Protein AF-A0A3B4BZ16-F1 (afdb_monomer_lite)

Structure (mmCIF, N/CA/C/O backbone):
data_AF-A0A3B4BZ16-F1
#
_entry.id   AF-A0A3B4BZ16-F1
#
loop_
_atom_site.group_PDB
_atom_site.id
_atom_site.type_symbol
_atom_site.label_atom_id
_atom_site.label_alt_id
_atom_site.label_comp_id
_atom_site.label_asym_id
_atom_site.label_entity_id
_atom_site.label_seq_id
_atom_site.pdbx_PDB_ins_code
_atom_site.Cartn_x
_atom_site.Cartn_y
_atom_site.Cartn_z
_atom_site.occupancy
_atom_site.B_iso_or_equiv
_atom_site.auth_seq_id
_atom_site.auth_comp_id
_atom_site.auth_asym_id
_atom_site.auth_atom_id
_atom_site.pdbx_PDB_model_num
ATOM 1 N N . MET A 1 1 ? -9.910 -21.828 9.951 1.00 40.09 1 MET A N 1
ATOM 2 C CA . MET A 1 1 ? -10.221 -22.985 10.815 1.00 40.09 1 MET A CA 1
ATOM 3 C C . MET A 1 1 ? -10.721 -22.438 12.138 1.00 40.09 1 MET A C 1
ATOM 5 O O . MET A 1 1 ? -9.936 -21.890 12.897 1.00 40.09 1 MET A O 1
ATOM 9 N N . PHE A 1 2 ? -12.035 -22.468 12.339 1.00 37.56 2 PHE A N 1
ATOM 10 C CA . PHE A 1 2 ? -12.677 -22.030 13.574 1.00 37.56 2 PHE A CA 1
ATOM 11 C C . PHE A 1 2 ? -12.667 -23.193 14.567 1.00 37.56 2 PHE A C 1
ATOM 13 O O . PHE A 1 2 ? -13.164 -24.265 14.236 1.00 37.56 2 PHE A O 1
ATOM 20 N N . SER A 1 3 ? -12.133 -22.981 15.769 1.00 32.09 3 SER A N 1
ATOM 21 C CA . SER A 1 3 ? -12.381 -23.870 16.904 1.00 32.09 3 SER A CA 1
ATOM 22 C C . SER A 1 3 ? -12.670 -23.020 18.137 1.00 32.09 3 SER A C 1
ATOM 24 O O . SER A 1 3 ? -11.775 -22.504 18.799 1.00 32.09 3 SER A O 1
ATOM 26 N N . SER A 1 4 ? -13.967 -22.837 18.368 1.00 37.75 4 SER A N 1
ATOM 27 C CA . SER A 1 4 ? -14.578 -22.364 19.609 1.00 37.75 4 SER A CA 1
ATOM 28 C C . SER A 1 4 ? -14.455 -23.445 20.683 1.00 37.75 4 SER A C 1
ATOM 30 O O . SER A 1 4 ? -14.618 -24.616 20.346 1.00 37.75 4 SER A O 1
ATOM 32 N N . SER A 1 5 ? -14.204 -23.060 21.942 1.00 35.59 5 SER A N 1
ATOM 33 C CA . SER A 1 5 ? -14.750 -23.690 23.164 1.00 35.59 5 SER A CA 1
ATOM 34 C C . SER A 1 5 ? -14.244 -22.949 24.413 1.00 35.59 5 SER A C 1
ATOM 36 O O . SER A 1 5 ? -13.135 -23.202 24.876 1.00 35.59 5 SER A O 1
ATOM 38 N N . LYS A 1 6 ? -15.052 -22.048 24.986 1.00 39.06 6 LYS A N 1
ATOM 39 C CA . LYS A 1 6 ? -14.941 -21.647 26.404 1.00 39.06 6 LYS A CA 1
ATOM 40 C C . LYS A 1 6 ? -16.086 -22.329 27.164 1.00 39.06 6 LYS A C 1
ATOM 42 O O . LYS A 1 6 ? -17.215 -22.258 26.680 1.00 39.06 6 LYS A O 1
ATOM 47 N N . PRO A 1 7 ? -15.841 -22.987 28.309 1.00 38.75 7 PRO A N 1
ATOM 48 C CA . PRO A 1 7 ? -16.902 -23.638 29.061 1.00 38.75 7 PRO A CA 1
ATOM 49 C C . PRO A 1 7 ? -17.669 -22.614 29.907 1.00 38.75 7 PRO A C 1
ATOM 51 O O . PRO A 1 7 ? -17.086 -21.849 30.673 1.00 38.75 7 PRO A O 1
ATOM 54 N N . SER A 1 8 ? -18.992 -22.622 29.764 1.00 35.09 8 SER A N 1
ATOM 55 C CA . SER A 1 8 ? -19.950 -21.951 30.638 1.00 35.09 8 SER A CA 1
ATOM 56 C C . SER A 1 8 ? -20.071 -22.713 31.961 1.00 35.09 8 SER A C 1
ATOM 58 O O . SER A 1 8 ? -20.571 -23.838 31.978 1.00 35.09 8 SER A O 1
ATOM 60 N N . LEU A 1 9 ? -19.644 -22.104 33.066 1.00 36.78 9 LEU A N 1
ATOM 61 C CA . LEU A 1 9 ? -19.925 -22.581 34.422 1.00 36.78 9 LEU A CA 1
ATOM 62 C C . LEU A 1 9 ? -21.130 -21.812 34.975 1.00 36.78 9 LEU A C 1
ATOM 64 O O . LEU A 1 9 ? -20.975 -20.800 35.648 1.00 36.78 9 LEU A O 1
ATOM 68 N N . PHE A 1 10 ? -22.333 -22.296 34.671 1.00 32.25 10 PHE A N 1
ATOM 69 C CA . PHE A 1 10 ? -23.537 -21.974 35.434 1.00 32.25 10 PHE A CA 1
ATOM 70 C C . PHE A 1 10 ? -23.973 -23.247 36.160 1.00 32.25 10 PHE A C 1
ATOM 72 O O . PHE A 1 10 ? -24.481 -24.178 35.538 1.00 32.25 10 PHE A O 1
ATOM 79 N N . SER A 1 11 ? -23.745 -23.287 37.472 1.00 33.97 11 SER A N 1
ATOM 80 C CA . SER A 1 11 ? -24.337 -24.285 38.365 1.00 33.97 11 SER A CA 1
ATOM 81 C C . SER A 1 11 ? -25.645 -23.714 38.932 1.00 33.97 11 SER A C 1
ATOM 83 O O . SER A 1 11 ? -25.621 -22.588 39.433 1.00 33.97 11 SER A O 1
ATOM 85 N N . PRO A 1 12 ? -26.778 -24.434 38.864 1.00 39.12 12 PRO A N 1
ATOM 86 C CA . PRO A 1 12 ? -28.065 -23.946 39.355 1.00 39.12 12 PRO A CA 1
ATOM 87 C C . PRO A 1 12 ? -28.102 -23.871 40.885 1.00 39.12 12 PRO A C 1
ATOM 89 O O . PRO A 1 12 ? -27.711 -24.813 41.573 1.00 39.12 12 PRO A O 1
ATOM 92 N N . TRP A 1 13 ? -28.618 -22.761 41.413 1.00 31.33 13 TRP A N 1
ATOM 93 C CA . TRP A 1 13 ? -29.020 -22.628 42.811 1.00 31.33 13 TRP A CA 1
ATOM 94 C C . TRP A 1 13 ? -30.142 -23.625 43.140 1.00 31.33 13 TRP A C 1
ATOM 96 O O . TRP A 1 13 ? -31.292 -23.430 42.761 1.00 31.33 13 TRP A O 1
ATOM 106 N N . THR A 1 14 ? -29.810 -24.669 43.893 1.00 40.00 14 THR A N 1
ATOM 107 C CA . THR A 1 14 ? -30.763 -25.543 44.593 1.00 40.00 14 THR A CA 1
ATOM 108 C C . THR A 1 14 ? -30.366 -25.587 46.058 1.00 40.00 14 THR A C 1
ATOM 110 O O . THR A 1 14 ? -29.520 -26.393 46.435 1.00 40.00 14 THR A O 1
ATOM 113 N N . SER A 1 15 ? -30.916 -24.688 46.877 1.00 38.34 15 SER A N 1
ATOM 114 C CA . SER A 1 15 ? -30.773 -24.766 48.337 1.00 38.34 15 SER A CA 1
ATOM 115 C C . SER A 1 15 ? -31.800 -23.894 49.070 1.00 38.34 15 SER A C 1
ATOM 117 O O . SER A 1 15 ? -31.427 -23.066 49.898 1.00 38.34 15 SER A O 1
ATOM 119 N N . MET A 1 16 ? -33.094 -24.034 48.757 1.00 35.88 16 MET A N 1
ATOM 120 C CA . MET A 1 16 ? -34.143 -23.332 49.515 1.00 35.88 16 MET A CA 1
ATOM 121 C C . MET A 1 16 ? -35.499 -24.059 49.510 1.00 35.88 16 MET A C 1
ATOM 123 O O . MET A 1 16 ? -36.525 -23.446 49.259 1.00 35.88 16 MET A O 1
ATOM 127 N N . GLU A 1 17 ? -35.518 -25.370 49.779 1.00 39.41 17 GLU A N 1
ATOM 128 C CA . GLU A 1 17 ? -36.779 -26.144 49.875 1.00 39.41 17 GLU A CA 1
ATOM 129 C C . GLU A 1 17 ? -36.883 -27.045 51.126 1.00 39.41 17 GLU A C 1
ATOM 131 O O . GLU A 1 17 ? -37.635 -28.013 51.132 1.00 39.41 17 GLU A O 1
ATOM 136 N N . GLN A 1 18 ? -36.156 -26.768 52.216 1.00 38.47 18 GLN A N 1
ATOM 137 C CA . GLN A 1 18 ? -36.104 -27.691 53.372 1.00 38.47 18 GLN A CA 1
ATOM 138 C C . GLN A 1 18 ? -36.427 -27.087 54.747 1.00 38.47 18 GLN A C 1
ATOM 140 O O . GLN A 1 18 ? -35.950 -27.598 55.754 1.00 38.47 18 GLN A O 1
ATOM 145 N N . ALA A 1 19 ? -37.263 -26.047 54.829 1.00 38.41 19 ALA A N 1
ATOM 146 C CA . ALA A 1 19 ? -37.539 -25.388 56.116 1.00 38.41 19 ALA A CA 1
ATOM 147 C C . ALA A 1 19 ? -39.017 -25.273 56.542 1.00 38.41 19 ALA A C 1
ATOM 149 O O . ALA A 1 19 ? -39.276 -24.622 57.545 1.00 38.41 19 ALA A O 1
ATOM 150 N N . ASP A 1 20 ? -39.978 -25.906 55.857 1.00 37.38 20 ASP A N 1
ATOM 151 C CA . ASP A 1 20 ? -41.407 -25.583 56.066 1.00 37.38 20 ASP A CA 1
ATOM 152 C C . ASP A 1 20 ? -42.292 -26.701 56.650 1.00 37.38 20 ASP A C 1
ATOM 154 O O . ASP A 1 20 ? -43.517 -26.618 56.586 1.00 37.38 20 ASP A O 1
ATOM 158 N N . SER A 1 21 ? -41.717 -27.744 57.265 1.00 38.78 21 SER A N 1
ATOM 159 C CA . SER A 1 21 ? -42.525 -28.856 57.807 1.00 38.78 21 SER A CA 1
ATOM 160 C C . SER A 1 21 ? -42.698 -28.891 59.335 1.00 38.78 21 SER A C 1
ATOM 162 O O . SER A 1 21 ? -43.469 -29.723 59.810 1.00 38.78 21 SER A O 1
ATOM 164 N N . ASP A 1 22 ? -42.076 -27.984 60.098 1.00 40.16 22 ASP A N 1
ATOM 165 C CA . ASP A 1 22 ? -42.067 -28.036 61.578 1.00 40.16 22 ASP A CA 1
ATOM 166 C C . ASP A 1 22 ? -42.946 -26.964 62.272 1.00 40.16 22 ASP A C 1
ATOM 168 O O . ASP A 1 22 ? -42.915 -26.815 63.492 1.00 40.16 22 ASP A O 1
ATOM 172 N N . VAL A 1 23 ? -43.771 -26.210 61.532 1.00 41.50 23 VAL A N 1
ATOM 173 C CA . VAL A 1 23 ? -44.424 -24.979 62.047 1.00 41.50 23 VAL A CA 1
ATOM 174 C C . VAL A 1 23 ? -45.805 -25.191 62.706 1.00 41.50 23 VAL A C 1
ATOM 176 O O . VAL A 1 23 ? -46.404 -24.239 63.199 1.00 41.50 23 VAL A O 1
ATOM 179 N N . LEU A 1 24 ? -46.338 -26.414 62.805 1.00 40.81 24 LEU A N 1
ATOM 180 C CA . LEU A 1 24 ? -47.709 -26.630 63.315 1.00 40.81 24 LEU A CA 1
ATOM 181 C C . LEU A 1 24 ? -47.837 -27.565 64.525 1.00 40.81 24 LEU A C 1
ATOM 183 O O . LEU A 1 24 ? -48.886 -28.181 64.708 1.00 40.81 24 LEU A O 1
ATOM 187 N N . ASP A 1 25 ? -46.842 -27.620 65.412 1.00 39.91 25 ASP A N 1
ATOM 188 C CA . ASP A 1 25 ? -47.046 -28.212 66.741 1.00 39.91 25 ASP A CA 1
ATOM 189 C C . ASP A 1 25 ? -47.601 -27.157 67.721 1.00 39.91 25 ASP A C 1
ATOM 191 O O . ASP A 1 25 ? -46.909 -26.638 68.598 1.00 39.91 25 ASP A O 1
ATOM 195 N N . ILE A 1 26 ? -48.888 -26.811 67.564 1.00 45.03 26 ILE A N 1
ATOM 196 C CA . ILE A 1 26 ? -49.672 -25.987 68.514 1.00 45.03 26 ILE A CA 1
ATOM 197 C C . ILE A 1 26 ? -50.044 -26.848 69.741 1.00 45.03 26 ILE A C 1
ATOM 199 O O . ILE A 1 26 ? -51.175 -26.860 70.227 1.00 45.03 26 ILE A O 1
ATOM 203 N N . SER A 1 27 ? -49.089 -27.617 70.257 1.00 45.44 27 SER A N 1
ATOM 204 C CA . SER A 1 27 ? -49.150 -28.138 71.613 1.00 45.44 27 SER A CA 1
ATOM 205 C C . SER A 1 27 ? -49.252 -26.933 72.548 1.00 45.44 27 SER A C 1
ATOM 207 O O . SER A 1 27 ? -48.444 -26.005 72.482 1.00 45.44 27 SER A O 1
ATOM 209 N N . THR A 1 28 ? -50.297 -26.881 73.374 1.00 55.72 28 THR A N 1
ATOM 210 C CA . THR A 1 28 ? -50.556 -25.801 74.332 1.00 55.72 28 THR A CA 1
ATOM 211 C C . THR A 1 28 ? -49.424 -25.721 75.361 1.00 55.72 28 THR A C 1
ATOM 213 O O . THR A 1 28 ? -49.555 -26.228 76.475 1.00 55.72 28 THR A O 1
ATOM 216 N N . LYS A 1 29 ? -48.312 -25.067 75.006 1.00 66.69 29 LYS A N 1
ATOM 217 C CA . LYS A 1 29 ? -47.229 -24.654 75.910 1.00 66.69 29 LYS A CA 1
ATOM 218 C C . LYS A 1 29 ? -47.731 -23.529 76.820 1.00 66.69 29 LYS A C 1
ATOM 220 O O . LYS A 1 29 ? -47.340 -22.372 76.722 1.00 66.69 29 LYS A O 1
ATOM 225 N N . VAL A 1 30 ? -48.678 -23.873 77.683 1.00 77.00 30 VAL A N 1
ATOM 226 C CA . VAL A 1 30 ? -49.078 -23.027 78.801 1.00 77.00 30 VAL A CA 1
ATOM 227 C C . VAL A 1 30 ? -47.960 -23.093 79.831 1.00 77.00 30 VAL A C 1
ATOM 229 O O . VAL A 1 30 ? -47.576 -24.174 80.269 1.00 77.00 30 VAL A O 1
ATOM 232 N N . GLN A 1 31 ? -47.427 -21.931 80.184 1.00 83.69 31 GLN A N 1
ATOM 233 C CA . GLN A 1 31 ? -46.302 -21.794 81.102 1.00 83.69 31 GLN A CA 1
ATOM 234 C C . GLN A 1 31 ? -46.757 -21.938 82.559 1.00 83.69 31 GLN A C 1
ATOM 236 O O . GLN A 1 31 ? -46.081 -22.581 83.356 1.00 83.69 31 GLN A O 1
ATOM 241 N N . LEU A 1 32 ? -47.921 -21.375 82.902 1.00 87.38 32 LEU A N 1
ATOM 242 C CA . LEU A 1 32 ? -48.534 -21.494 84.226 1.00 87.38 32 LEU A CA 1
ATOM 243 C C . LEU A 1 32 ? -50.052 -21.304 84.127 1.00 87.38 32 LEU A C 1
ATOM 245 O O . LEU A 1 32 ? -50.524 -20.510 83.314 1.00 87.38 32 LEU A O 1
ATOM 249 N N . HIS A 1 33 ? -50.829 -22.009 84.950 1.00 89.19 33 HIS A N 1
ATOM 250 C CA . HIS A 1 33 ? -52.276 -21.812 85.050 1.00 89.19 33 HIS A CA 1
ATOM 251 C C . HIS A 1 33 ? -52.782 -22.040 86.476 1.00 89.19 33 HIS A C 1
ATOM 253 O O . HIS A 1 33 ? -52.217 -22.827 87.228 1.00 89.19 33 HIS A O 1
ATOM 259 N N . GLY A 1 34 ? -53.879 -21.382 86.851 1.00 89.19 34 GLY A N 1
ATOM 260 C CA . GLY A 1 34 ? -54.375 -21.416 88.2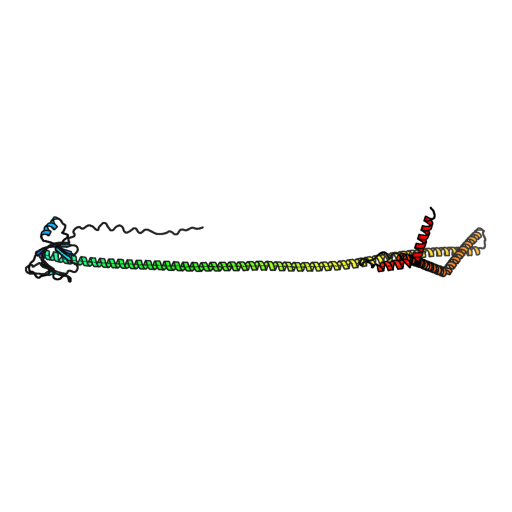31 1.00 89.19 34 GLY A CA 1
ATOM 261 C C . GLY A 1 34 ? -55.515 -20.435 88.474 1.00 89.19 34 GLY A C 1
ATOM 262 O O . GLY A 1 34 ? -55.868 -19.651 87.595 1.00 89.19 34 GLY A O 1
ATOM 263 N N . VAL A 1 35 ? -56.148 -20.504 89.645 1.00 89.88 35 VAL A N 1
ATOM 264 C CA . VAL A 1 35 ? -57.237 -19.584 90.007 1.00 89.88 35 VAL A CA 1
ATOM 265 C C . VAL A 1 35 ? -56.689 -18.555 90.968 1.00 89.88 35 VAL A C 1
ATOM 267 O O . VAL A 1 35 ? -56.277 -18.902 92.063 1.00 89.88 35 VAL A O 1
ATOM 270 N N . LEU A 1 36 ? -56.744 -17.293 90.561 1.00 91.00 36 LEU A N 1
ATOM 271 C CA . LEU A 1 36 ? -56.329 -16.176 91.395 1.00 91.00 36 LEU A CA 1
ATOM 272 C C . LEU A 1 36 ? -57.524 -15.282 91.700 1.00 91.00 36 LEU A C 1
ATOM 274 O O . LEU A 1 36 ? -58.503 -15.189 90.941 1.00 91.00 36 LEU A O 1
ATOM 278 N N . TRP A 1 37 ? -57.422 -14.577 92.815 1.00 88.12 37 TRP A N 1
ATOM 279 C CA . TRP A 1 37 ? -58.320 -13.488 93.144 1.00 88.12 37 TRP A CA 1
ATOM 280 C C . TRP A 1 37 ? -57.918 -12.261 92.344 1.00 88.12 37 TRP A C 1
ATOM 282 O O . TRP A 1 37 ? -56.779 -11.824 92.394 1.00 88.12 37 TRP A O 1
ATOM 292 N N . LYS A 1 38 ? -58.857 -11.690 91.600 1.00 87.50 38 LYS A N 1
ATOM 293 C CA . LYS A 1 38 ? -58.642 -10.496 90.789 1.00 87.50 38 LYS A CA 1
ATOM 294 C C . LYS A 1 38 ? -59.421 -9.326 91.370 1.00 87.50 38 LYS A C 1
ATOM 296 O O . LYS A 1 38 ? -60.635 -9.438 91.584 1.00 87.50 38 LYS A O 1
ATOM 301 N N . ARG A 1 39 ? -58.759 -8.178 91.519 1.00 84.88 39 ARG A N 1
ATOM 302 C CA . ARG A 1 39 ? -59.431 -6.903 91.800 1.00 84.88 39 ARG A CA 1
ATOM 303 C C . ARG A 1 39 ? -60.040 -6.317 90.508 1.00 84.88 39 ARG A C 1
ATOM 305 O O . ARG A 1 39 ? -59.437 -6.421 89.427 1.00 84.88 39 ARG A O 1
ATOM 312 N N . PRO A 1 40 ? -61.263 -5.757 90.537 1.00 75.56 40 PRO A N 1
ATOM 313 C CA . PRO A 1 40 ? -61.859 -5.111 89.370 1.00 75.56 40 PRO A CA 1
ATOM 314 C C . PRO A 1 40 ? -60.989 -3.939 88.896 1.00 75.56 40 PRO A C 1
ATOM 316 O O . PRO A 1 40 ? -60.424 -3.201 89.696 1.00 75.56 40 PRO A O 1
ATOM 319 N N . PHE A 1 41 ? -60.866 -3.806 87.576 1.00 66.38 41 PHE A N 1
ATOM 320 C CA . PHE A 1 41 ? -60.023 -2.800 86.928 1.00 66.38 41 PHE A CA 1
ATOM 321 C C . PHE A 1 41 ? -60.795 -1.473 86.800 1.00 66.38 41 PHE A C 1
ATOM 323 O O . PHE A 1 41 ? -61.990 -1.490 86.506 1.00 66.38 41 PHE A O 1
ATOM 330 N N . GLY A 1 42 ? -60.136 -0.334 87.037 1.00 60.59 42 GLY A N 1
ATOM 331 C CA . GLY A 1 42 ? -60.675 1.011 86.773 1.00 60.59 42 GLY A CA 1
ATOM 332 C C . GLY A 1 42 ? -61.445 1.717 87.906 1.00 60.59 42 GLY A C 1
ATOM 333 O O . GLY A 1 42 ? -61.645 2.926 87.815 1.00 60.59 42 GLY A O 1
ATOM 334 N N . ARG A 1 43 ? -61.860 1.039 88.991 1.00 60.44 43 ARG A N 1
ATOM 335 C CA . ARG A 1 43 ? -62.405 1.698 90.203 1.00 60.44 43 ARG A CA 1
ATOM 336 C C . ARG A 1 43 ? -61.897 1.019 91.482 1.00 60.44 43 ARG A C 1
ATOM 338 O O . ARG A 1 43 ? -61.928 -0.211 91.528 1.00 60.44 43 ARG A O 1
ATOM 345 N N . PRO A 1 44 ? -61.509 1.770 92.534 1.00 58.47 44 PRO A N 1
ATOM 346 C CA . PRO A 1 44 ? -61.154 1.192 93.827 1.00 58.47 44 PRO A CA 1
ATOM 347 C C . PRO A 1 44 ? -62.408 0.575 94.458 1.00 58.47 44 PRO A C 1
ATOM 349 O O . PRO A 1 44 ? -63.246 1.257 95.042 1.00 58.47 44 PRO A O 1
ATOM 352 N N . SER A 1 45 ? -62.579 -0.729 94.267 1.00 63.03 45 SER A N 1
ATOM 353 C CA . SER A 1 45 ? -63.647 -1.517 94.869 1.00 63.03 45 SER A CA 1
ATOM 354 C C . SER A 1 45 ? -63.020 -2.639 95.679 1.00 63.03 45 SER A C 1
ATOM 356 O O . SER A 1 45 ? -62.192 -3.382 95.163 1.00 63.03 45 SER A O 1
ATOM 358 N N . ALA A 1 46 ? -63.469 -2.799 96.923 1.00 63.84 46 ALA A N 1
ATOM 359 C CA . ALA A 1 46 ? -63.031 -3.869 97.822 1.00 63.84 46 ALA A CA 1
ATOM 360 C C . ALA A 1 46 ? -63.594 -5.262 97.447 1.00 63.84 46 ALA A C 1
ATOM 362 O O . ALA A 1 46 ? -63.474 -6.217 98.210 1.00 63.84 46 ALA A O 1
ATOM 363 N N . LYS A 1 47 ? -64.264 -5.397 96.292 1.00 78.06 47 LYS A N 1
ATOM 364 C CA . LYS A 1 47 ? -64.871 -6.657 95.848 1.00 78.06 47 LYS A CA 1
ATOM 365 C C . LYS A 1 47 ? -63.880 -7.475 95.026 1.00 78.06 47 LYS A C 1
ATOM 367 O O . LYS A 1 47 ? -63.639 -7.168 93.862 1.00 78.06 47 LYS A O 1
ATOM 372 N N . TRP A 1 48 ? -63.371 -8.553 95.606 1.00 82.50 48 TRP A N 1
ATOM 373 C CA . TRP A 1 48 ? -62.519 -9.524 94.923 1.00 82.50 48 TRP A CA 1
ATOM 374 C C . TRP A 1 48 ? -63.339 -10.532 94.111 1.00 82.50 48 TRP A C 1
ATOM 376 O O . TRP A 1 48 ? -64.446 -10.909 94.494 1.00 82.50 48 TRP A O 1
ATOM 386 N N . SER A 1 49 ? -62.814 -10.968 92.965 1.00 86.69 49 SER A N 1
ATOM 387 C CA . SER A 1 49 ? -63.452 -11.978 92.108 1.00 86.69 49 SER A CA 1
ATOM 388 C C . SER A 1 49 ? -62.469 -13.071 91.719 1.00 86.69 49 SER A C 1
ATOM 390 O O . SER A 1 49 ? -61.408 -12.771 91.179 1.00 86.69 49 SER A O 1
ATOM 392 N N . ARG A 1 50 ? -62.849 -14.338 91.899 1.00 89.06 50 ARG A N 1
ATOM 393 C CA . ARG A 1 50 ? -62.058 -15.480 91.425 1.00 89.06 50 ARG A CA 1
ATOM 394 C C . ARG A 1 50 ? -62.121 -15.580 89.900 1.00 89.06 50 ARG A C 1
ATOM 396 O O . ARG A 1 50 ? -63.192 -15.456 89.278 1.00 89.06 50 ARG A O 1
ATOM 403 N N . ARG A 1 51 ? -60.955 -15.747 89.282 1.00 90.06 51 ARG A N 1
ATOM 404 C CA . ARG A 1 51 ? -60.787 -15.921 87.835 1.00 90.06 51 ARG A CA 1
ATOM 405 C C . ARG A 1 51 ? -59.724 -16.978 87.583 1.00 90.06 51 ARG A C 1
ATOM 407 O O . ARG A 1 51 ? -58.761 -17.082 88.332 1.00 90.06 51 ARG A O 1
ATOM 414 N N . PHE A 1 52 ? -59.927 -17.763 86.534 1.00 90.12 52 PHE A N 1
ATOM 415 C CA . PHE A 1 52 ? -58.936 -18.728 86.079 1.00 90.12 52 PHE A CA 1
ATOM 416 C C . PHE A 1 52 ? -57.953 -18.017 85.150 1.00 90.12 52 PHE A C 1
ATOM 418 O O . PHE A 1 52 ? -58.389 -17.406 84.178 1.00 90.12 52 PHE A O 1
ATOM 425 N N . PHE A 1 53 ? -56.665 -18.055 85.467 1.00 90.81 53 PHE A N 1
ATOM 426 C CA . PHE A 1 53 ? -55.591 -17.397 84.733 1.00 90.81 53 PHE A CA 1
ATOM 427 C C . PHE A 1 53 ? -54.699 -18.415 84.030 1.00 90.81 53 PHE A C 1
ATOM 429 O O . PHE A 1 53 ? -54.484 -19.517 84.537 1.00 90.81 53 PHE A O 1
ATOM 436 N N . ILE A 1 54 ? -54.166 -18.019 82.877 1.00 90.38 54 ILE A N 1
ATOM 437 C CA . ILE A 1 54 ? -53.246 -18.797 82.048 1.00 90.38 54 ILE A CA 1
ATOM 438 C C . ILE A 1 54 ? -52.144 -17.859 81.548 1.00 90.38 54 ILE A C 1
ATOM 440 O O . ILE A 1 54 ? -52.451 -16.812 80.980 1.00 90.38 54 ILE A O 1
ATOM 444 N N . ILE A 1 55 ? -50.882 -18.246 81.717 1.00 88.88 55 ILE A N 1
ATOM 445 C CA . ILE A 1 55 ? -49.725 -17.601 81.089 1.00 88.88 55 ILE A CA 1
ATOM 446 C C . ILE A 1 55 ? -49.336 -18.409 79.853 1.00 88.88 55 ILE A C 1
ATOM 448 O O . ILE A 1 55 ? -49.060 -19.609 79.953 1.00 88.88 55 ILE A O 1
ATOM 452 N N . LYS A 1 56 ? -49.319 -17.759 78.689 1.00 86.06 56 LYS A N 1
ATOM 453 C CA . LYS A 1 56 ? -48.874 -18.357 77.426 1.00 86.06 56 LYS A CA 1
ATOM 454 C C . LYS A 1 56 ? -48.189 -17.303 76.567 1.00 86.06 56 LYS A C 1
ATOM 456 O O . LYS A 1 56 ? -48.774 -16.249 76.339 1.00 86.06 56 LYS A O 1
ATOM 461 N N . ASP A 1 57 ? -46.992 -17.617 76.073 1.00 74.94 57 ASP A N 1
ATOM 462 C CA . ASP A 1 57 ? -46.235 -16.809 75.104 1.00 74.94 57 ASP A CA 1
ATOM 463 C C . ASP A 1 57 ? -46.192 -15.315 75.470 1.00 74.94 57 ASP A C 1
ATOM 465 O O . ASP A 1 57 ? -46.391 -14.447 74.623 1.00 74.94 57 ASP A O 1
ATOM 469 N N . SER A 1 58 ? -45.983 -15.028 76.762 1.00 82.38 58 SER A N 1
ATOM 470 C CA . SER A 1 58 ? -45.909 -13.666 77.318 1.00 82.38 58 SER A CA 1
ATOM 471 C C . SER A 1 58 ? -47.223 -12.885 77.394 1.00 82.38 58 SER A C 1
ATOM 473 O O . SER A 1 58 ? -47.221 -11.669 77.588 1.00 82.38 58 SER A O 1
ATOM 475 N N . PHE A 1 59 ? -48.354 -13.583 77.338 1.00 86.88 59 PHE A N 1
ATOM 476 C CA . PHE A 1 59 ? -49.673 -13.038 77.637 1.00 86.88 59 PHE A CA 1
ATOM 477 C C . PHE A 1 59 ? -50.268 -13.715 78.868 1.00 86.88 59 PHE A C 1
ATOM 479 O O . PHE A 1 59 ? -50.259 -14.942 78.993 1.00 86.88 59 PHE A O 1
ATOM 486 N N . LEU A 1 60 ? -50.843 -12.908 79.756 1.00 88.88 60 LEU A N 1
ATOM 487 C CA . LEU A 1 60 ? -51.683 -13.366 80.852 1.00 88.88 60 LEU A CA 1
ATOM 488 C C . LEU A 1 60 ? -53.153 -13.272 80.432 1.00 88.88 60 LEU A C 1
ATOM 490 O O . LEU A 1 60 ? -53.721 -12.193 80.252 1.00 88.88 60 LEU A O 1
ATOM 494 N N . LEU A 1 61 ? -53.773 -14.432 80.281 1.00 89.88 61 LEU A N 1
ATOM 495 C CA . LEU A 1 61 ? -55.152 -14.618 79.850 1.00 89.88 61 LEU A CA 1
ATOM 496 C C . LEU A 1 61 ? -56.002 -14.945 81.075 1.00 89.88 61 LEU A C 1
ATOM 498 O O . LEU A 1 61 ? -55.580 -15.751 81.904 1.00 89.88 61 LEU A O 1
ATOM 502 N N . TYR A 1 62 ? -57.206 -14.379 81.191 1.00 89.94 62 TYR A N 1
ATOM 503 C CA . TYR A 1 62 ? -58.116 -14.746 82.280 1.00 89.94 62 TYR A CA 1
ATOM 504 C C . TYR A 1 62 ? -59.532 -15.088 81.820 1.00 89.94 62 TYR A C 1
ATOM 506 O O . TYR A 1 62 ? -60.096 -14.470 80.918 1.00 89.94 62 TYR A O 1
ATOM 514 N N . TYR A 1 63 ? -60.133 -16.061 82.500 1.00 89.62 63 TYR A N 1
ATOM 515 C CA . TYR A 1 63 ? -61.411 -16.689 82.176 1.00 89.62 63 TYR A CA 1
ATOM 516 C C . TYR A 1 63 ? -62.351 -16.712 83.389 1.00 89.62 63 TYR A C 1
ATOM 518 O O . TYR A 1 63 ? -61.998 -16.320 84.508 1.00 89.62 63 TYR A O 1
ATOM 526 N N . ALA A 1 64 ? -63.595 -17.157 83.179 1.00 86.88 64 ALA A N 1
ATOM 527 C CA . ALA A 1 64 ? -64.472 -17.507 84.295 1.00 86.88 64 ALA A CA 1
ATOM 528 C C . ALA A 1 64 ? -63.872 -18.676 85.093 1.00 86.88 64 ALA A C 1
ATOM 530 O O . ALA A 1 64 ? -63.247 -19.555 84.516 1.00 86.88 64 ALA A O 1
ATOM 531 N N . GLU A 1 65 ? -64.095 -18.721 86.405 1.00 86.00 65 GLU A N 1
ATOM 532 C CA . GLU A 1 65 ? -63.587 -19.811 87.253 1.00 86.00 65 GLU A CA 1
ATOM 533 C C . GLU A 1 65 ? -64.097 -21.199 86.818 1.00 86.00 65 GLU A C 1
ATOM 535 O O . GLU A 1 65 ? -63.369 -22.184 86.916 1.00 86.00 65 GLU A O 1
ATOM 540 N N . SER A 1 66 ? -65.308 -21.273 86.253 1.00 82.81 66 SER A N 1
ATOM 541 C CA . SER A 1 66 ? -65.884 -22.504 85.696 1.00 82.81 66 SER A CA 1
ATOM 542 C C . SER A 1 66 ? -65.044 -23.125 84.575 1.00 82.81 66 SER A C 1
ATOM 544 O O . SER A 1 66 ? -65.086 -24.340 84.398 1.00 82.81 66 SER A O 1
ATOM 546 N N . GLU A 1 67 ? -64.255 -22.322 83.853 1.00 81.75 67 GLU A N 1
ATOM 547 C CA . GLU A 1 67 ? -63.400 -22.790 82.752 1.00 81.75 67 GLU A CA 1
ATOM 548 C C . GLU A 1 67 ? -62.198 -23.609 83.234 1.00 81.75 67 GLU A C 1
ATOM 550 O O . GLU A 1 67 ? -61.633 -24.366 82.448 1.00 81.75 67 GLU A O 1
ATOM 555 N N . LYS A 1 68 ? -61.834 -23.536 84.526 1.00 82.19 68 LYS A N 1
ATOM 556 C CA . LYS A 1 68 ? -60.749 -24.354 85.094 1.00 82.19 68 LYS A CA 1
ATOM 557 C C . LYS A 1 68 ? -60.996 -25.848 84.856 1.00 82.19 68 LYS A C 1
ATOM 559 O O . LYS A 1 68 ? -60.117 -26.549 84.365 1.00 82.19 68 LYS A O 1
ATOM 564 N N . LYS A 1 69 ? -62.213 -26.322 85.154 1.00 78.69 69 LYS A N 1
ATOM 565 C CA . LYS A 1 69 ? -62.585 -27.740 85.002 1.00 78.69 69 LYS A CA 1
ATOM 566 C C . LYS A 1 69 ? -62.520 -28.188 83.542 1.00 78.69 69 LYS A C 1
ATOM 568 O O . LYS A 1 69 ? -62.096 -29.304 83.260 1.00 78.69 69 LYS A O 1
ATOM 573 N N . ASN A 1 70 ? -62.912 -27.307 82.623 1.00 77.31 70 ASN A N 1
ATOM 574 C CA . ASN A 1 70 ? -62.879 -27.578 81.188 1.00 77.31 70 ASN A CA 1
ATOM 575 C C . ASN A 1 70 ? -61.439 -27.680 80.673 1.00 77.31 70 ASN A C 1
ATOM 577 O O . ASN A 1 70 ? -61.128 -28.594 79.913 1.00 77.31 70 ASN A O 1
ATOM 581 N N . PHE A 1 71 ? -60.561 -26.781 81.125 1.00 80.19 71 PHE A N 1
ATOM 582 C CA . PHE A 1 71 ? -59.146 -26.785 80.764 1.00 80.19 71 PHE A CA 1
ATOM 583 C C . PHE A 1 71 ? -58.425 -28.042 81.273 1.00 80.19 71 PHE A C 1
ATOM 585 O O . PHE A 1 71 ? -57.717 -28.695 80.510 1.00 80.19 71 PHE A O 1
ATOM 592 N N . GLU A 1 72 ? -58.660 -28.433 82.529 1.00 77.62 72 GLU A N 1
ATOM 593 C CA . GLU A 1 72 ? -58.068 -29.642 83.124 1.00 77.62 72 GLU A CA 1
ATOM 594 C C . GLU A 1 72 ? -58.570 -30.935 82.458 1.00 77.62 72 GLU A C 1
ATOM 596 O O . GLU A 1 72 ? -57.800 -31.880 82.295 1.00 77.62 72 GLU A O 1
ATOM 601 N N . THR A 1 73 ? -59.840 -30.972 82.036 1.00 76.44 73 THR A N 1
ATOM 602 C CA . THR A 1 73 ? -60.448 -32.161 81.410 1.00 76.44 73 THR A CA 1
ATOM 603 C C . THR A 1 73 ? -60.028 -32.321 79.951 1.00 76.44 73 THR A C 1
ATOM 605 O O . THR A 1 73 ? -59.713 -33.426 79.517 1.00 76.44 73 THR A O 1
ATOM 608 N N . ASN A 1 74 ? -60.013 -31.226 79.186 1.00 74.31 74 ASN A N 1
ATOM 609 C CA . ASN A 1 74 ? -59.895 -31.300 77.733 1.00 74.31 74 ASN A CA 1
ATOM 610 C C . ASN A 1 74 ? -58.535 -30.853 77.178 1.00 74.31 74 ASN A C 1
ATOM 612 O O . ASN A 1 74 ? -58.288 -31.017 75.985 1.00 74.31 74 ASN A O 1
ATOM 616 N N . LYS A 1 75 ? -57.657 -30.282 78.015 1.00 69.25 75 LYS A N 1
ATOM 617 C CA . LYS A 1 75 ? -56.322 -29.773 77.646 1.00 69.25 75 LYS A CA 1
ATOM 618 C C . LYS A 1 75 ? -56.291 -28.717 76.527 1.00 69.25 75 LYS A C 1
ATOM 620 O O . LYS A 1 75 ? -55.216 -28.372 76.053 1.00 69.25 75 LYS A O 1
ATOM 625 N N . TYR A 1 76 ? -57.434 -28.153 76.141 1.00 67.69 76 TYR A N 1
ATOM 626 C CA . TYR A 1 76 ? -57.521 -26.962 75.296 1.00 67.69 76 TYR A CA 1
ATOM 627 C C . TYR A 1 76 ? -58.122 -25.803 76.099 1.00 67.69 76 TYR A C 1
ATOM 629 O O . TYR A 1 76 ? -58.998 -26.005 76.942 1.00 67.69 76 TYR A O 1
ATOM 637 N N . PHE A 1 77 ? -57.650 -24.577 75.856 1.00 71.50 77 PHE A N 1
ATOM 638 C CA . PHE A 1 77 ? -58.232 -23.369 76.448 1.00 71.50 77 PHE A CA 1
ATOM 639 C C . PHE A 1 77 ? -59.175 -22.681 75.458 1.00 71.50 77 PHE A C 1
ATOM 641 O O . PHE A 1 77 ? -59.039 -22.813 74.243 1.00 71.50 77 PHE A O 1
ATOM 648 N N . ASN A 1 78 ? -60.159 -21.955 75.983 1.00 74.75 78 ASN A N 1
ATOM 649 C CA . ASN A 1 78 ? -61.103 -21.193 75.175 1.00 74.75 78 ASN A CA 1
ATOM 650 C C . ASN A 1 78 ? -60.370 -20.052 74.440 1.00 74.75 78 ASN A C 1
ATOM 652 O O . ASN A 1 78 ? -59.664 -19.273 75.069 1.00 74.75 78 ASN A O 1
ATOM 656 N N . ILE A 1 79 ? -60.560 -19.917 73.127 1.00 78.62 79 ILE A N 1
ATOM 657 C CA . ILE A 1 79 ? -59.934 -18.862 72.306 1.00 78.62 79 ILE A CA 1
ATOM 658 C C . ILE A 1 79 ? -60.434 -17.440 72.630 1.00 78.62 79 ILE A C 1
ATOM 660 O O . ILE A 1 79 ? -59.866 -16.460 72.153 1.00 78.62 79 ILE A O 1
ATOM 664 N N . HIS A 1 80 ? -61.482 -17.312 73.451 1.00 78.62 80 HIS A N 1
ATOM 665 C CA . HIS A 1 80 ? -62.080 -16.043 73.862 1.00 78.62 80 HIS A CA 1
ATOM 666 C C . HIS A 1 80 ? -61.927 -15.806 75.376 1.00 78.62 80 HIS A C 1
ATOM 668 O O . HIS A 1 80 ? -62.848 -16.080 76.155 1.00 78.62 80 HIS A O 1
ATOM 674 N N . PRO A 1 81 ? -60.772 -15.288 75.831 1.00 87.38 81 PRO A N 1
ATOM 675 C CA . PRO A 1 81 ? -60.583 -14.879 77.217 1.00 87.38 81 PRO A CA 1
ATOM 676 C C . PRO A 1 81 ? -61.463 -13.679 77.574 1.00 87.38 81 PRO A C 1
ATOM 678 O O . PRO A 1 81 ? -61.820 -12.857 76.733 1.00 87.38 81 PRO A O 1
ATOM 681 N N . LYS A 1 82 ? -61.771 -13.533 78.866 1.00 85.12 82 LYS A N 1
ATOM 682 C CA . LYS A 1 82 ? -62.450 -12.333 79.385 1.00 85.12 82 LYS A CA 1
ATOM 683 C C . LYS A 1 82 ? -61.550 -11.101 79.346 1.00 85.12 82 LYS A C 1
ATOM 685 O O . LYS A 1 82 ? -62.051 -9.981 79.357 1.00 85.12 82 LYS A O 1
ATOM 690 N N . GLY A 1 83 ? -60.241 -11.310 79.315 1.00 85.19 83 GLY A N 1
ATOM 691 C CA . GLY A 1 83 ? -59.271 -10.283 78.989 1.00 85.19 83 GLY A CA 1
ATOM 692 C C . GLY A 1 83 ? -57.879 -10.866 78.809 1.00 85.19 83 GLY A C 1
ATOM 693 O O . GLY A 1 83 ? -57.582 -11.972 79.270 1.00 85.19 83 GLY A O 1
ATOM 694 N N . VAL A 1 84 ? -57.052 -10.090 78.120 1.00 86.69 84 VAL A N 1
ATOM 695 C CA . VAL A 1 84 ? -55.666 -10.407 77.784 1.00 86.69 84 VAL A CA 1
ATOM 696 C C . VAL A 1 84 ? -54.798 -9.285 78.325 1.00 86.69 84 VAL A C 1
ATOM 698 O O . VAL A 1 84 ? -55.126 -8.115 78.131 1.00 86.69 84 VAL A O 1
ATOM 701 N N . ILE A 1 85 ? -53.725 -9.638 79.019 1.00 86.06 85 ILE A N 1
ATOM 702 C CA . ILE A 1 85 ? -52.758 -8.694 79.571 1.00 86.06 85 ILE A CA 1
ATOM 703 C C . ILE A 1 85 ? -51.398 -9.037 78.946 1.00 86.06 85 ILE A C 1
ATOM 705 O O . ILE A 1 85 ? -50.900 -10.139 79.191 1.00 86.06 85 ILE A O 1
ATOM 709 N N . PRO A 1 86 ? -50.807 -8.159 78.116 1.00 86.38 86 PRO A N 1
ATOM 710 C CA . PRO A 1 86 ? -49.449 -8.362 77.623 1.00 86.38 86 PRO A CA 1
ATOM 711 C C . PRO A 1 86 ? -48.469 -8.220 78.791 1.00 86.38 86 PRO A C 1
ATOM 713 O O . PRO A 1 86 ? -48.571 -7.269 79.555 1.00 86.38 86 PRO A O 1
ATOM 716 N N . LEU A 1 87 ? -47.551 -9.175 78.949 1.00 83.75 87 LEU A N 1
ATOM 717 C CA . LEU A 1 87 ? -46.550 -9.174 80.026 1.00 83.75 87 LEU A CA 1
ATOM 718 C C . LEU A 1 87 ? -45.221 -8.538 79.603 1.00 83.75 87 LEU A C 1
ATOM 720 O O . LEU A 1 87 ? -44.358 -8.301 80.447 1.00 83.75 87 LEU A O 1
ATOM 724 N N . GLY A 1 88 ? -45.044 -8.258 78.308 1.00 79.56 88 GLY A N 1
ATOM 725 C CA . GLY A 1 88 ? -43.894 -7.505 77.811 1.00 79.56 88 GLY A CA 1
ATOM 726 C C . GLY A 1 88 ? -43.836 -6.130 78.478 1.00 79.56 88 GLY A C 1
ATOM 727 O O . GLY A 1 88 ? -44.845 -5.436 78.530 1.00 79.56 88 GLY A O 1
ATOM 728 N N . GLY A 1 89 ? -42.681 -5.773 79.045 1.00 76.06 89 GLY A N 1
ATOM 729 C CA . GLY A 1 89 ? -42.476 -4.486 79.724 1.00 76.06 89 GLY A CA 1
ATOM 730 C C . GLY A 1 89 ? -43.186 -4.318 81.075 1.00 76.06 89 GLY A C 1
ATOM 731 O O . GLY A 1 89 ? -43.058 -3.264 81.691 1.00 76.06 89 GLY A O 1
ATOM 732 N N . CYS A 1 90 ? -43.929 -5.320 81.566 1.00 84.00 90 CYS A N 1
ATOM 733 C CA . CYS A 1 90 ? -44.631 -5.220 82.847 1.00 84.00 90 CYS A CA 1
ATOM 734 C C . CYS A 1 90 ? -43.686 -5.407 84.040 1.00 84.00 90 CYS A C 1
ATOM 736 O O . CYS A 1 90 ? -42.868 -6.328 84.067 1.00 84.00 90 CYS A O 1
ATOM 738 N N . VAL A 1 91 ? -43.875 -4.591 85.076 1.00 83.75 91 VAL A N 1
ATOM 739 C CA . VAL A 1 91 ? -43.230 -4.749 86.383 1.00 83.75 91 VAL A CA 1
ATOM 740 C C . VAL A 1 91 ? -44.213 -5.441 87.319 1.00 83.75 91 VAL A C 1
ATOM 742 O O . VAL A 1 91 ? -45.343 -4.984 87.496 1.00 83.75 91 VAL A O 1
ATOM 745 N N . VAL A 1 92 ? -43.797 -6.568 87.895 1.00 86.75 92 VAL A N 1
ATOM 746 C CA . VAL A 1 92 ? -44.635 -7.379 88.785 1.00 86.75 92 VAL A CA 1
ATOM 747 C C . VAL A 1 92 ? -44.011 -7.375 90.176 1.00 86.75 92 VAL A C 1
ATOM 749 O O . VAL A 1 92 ? -42.865 -7.801 90.332 1.00 86.75 92 VAL A O 1
ATOM 752 N N . GLU A 1 93 ? -44.769 -6.924 91.174 1.00 86.56 93 GLU A N 1
ATOM 753 C CA . GLU A 1 93 ? -44.321 -6.768 92.564 1.00 86.56 93 GLU A CA 1
ATOM 754 C C . GLU A 1 93 ? -45.271 -7.469 93.543 1.00 86.56 93 GLU A C 1
ATOM 756 O O . GLU A 1 93 ? -46.488 -7.488 93.346 1.00 86.56 93 GLU A O 1
ATOM 761 N N . ALA A 1 94 ? -44.725 -8.031 94.624 1.00 85.94 94 ALA A N 1
ATOM 762 C CA . ALA A 1 94 ? -45.523 -8.558 95.728 1.00 85.94 94 ALA A CA 1
ATOM 763 C C . ALA A 1 94 ? -46.088 -7.404 96.572 1.00 85.94 94 ALA A C 1
ATOM 765 O O . ALA A 1 94 ? -45.384 -6.441 96.876 1.00 85.94 94 ALA A O 1
ATOM 766 N N . LYS A 1 95 ? -47.363 -7.497 96.953 1.00 82.69 95 LYS A N 1
ATOM 767 C CA . LYS A 1 95 ? -48.077 -6.471 97.719 1.00 82.69 95 LYS A CA 1
ATOM 768 C C . LYS A 1 95 ? -49.003 -7.138 98.732 1.00 82.69 95 LYS A C 1
ATOM 770 O O . LYS A 1 95 ? -49.560 -8.190 98.458 1.00 82.69 95 LYS A O 1
ATOM 775 N N . GLU A 1 96 ? -49.226 -6.506 99.874 1.00 80.31 96 GLU A N 1
ATOM 776 C CA . GLU A 1 96 ? -50.298 -6.894 100.796 1.00 80.31 96 GLU A CA 1
ATOM 777 C C . GLU A 1 96 ? -51.474 -5.927 100.602 1.00 80.31 96 GLU A C 1
ATOM 779 O O . GLU A 1 96 ? -51.282 -4.709 100.600 1.00 80.31 96 GLU A O 1
ATOM 784 N N . ASP A 1 97 ? -52.689 -6.441 100.391 1.00 73.88 97 ASP A N 1
ATOM 785 C CA . ASP A 1 97 ? -53.885 -5.609 100.181 1.00 73.88 97 ASP A CA 1
ATOM 786 C C . ASP A 1 97 ? -55.062 -6.124 101.023 1.00 73.88 97 ASP A C 1
ATOM 788 O O . ASP A 1 97 ? -55.128 -7.303 101.348 1.00 73.88 97 ASP A O 1
ATOM 792 N N . GLN A 1 98 ? -55.981 -5.233 101.400 1.00 65.19 98 GLN A N 1
ATOM 793 C CA . GLN A 1 98 ? -57.101 -5.402 102.347 1.00 65.19 98 GLN A CA 1
ATOM 794 C C . GLN A 1 98 ? -57.627 -6.849 102.523 1.00 65.19 98 GLN A C 1
ATOM 796 O O . GLN A 1 98 ? -58.570 -7.268 101.849 1.00 65.19 98 GLN A O 1
ATOM 801 N N . GLY A 1 99 ? -57.059 -7.597 103.480 1.00 70.38 99 GLY A N 1
ATOM 802 C CA . GLY A 1 99 ? -57.497 -8.955 103.845 1.00 70.38 99 GLY A CA 1
ATOM 803 C C . GLY A 1 99 ? -56.941 -10.102 102.986 1.00 70.38 99 GLY A C 1
ATOM 804 O O . GLY A 1 99 ? -57.308 -11.250 103.221 1.00 70.38 99 GLY A O 1
ATOM 805 N N . MET A 1 100 ? -56.056 -9.811 102.030 1.00 81.50 100 MET A N 1
ATOM 806 C CA . MET A 1 100 ? -55.358 -10.762 101.163 1.00 81.50 100 MET A CA 1
ATOM 807 C C . MET A 1 100 ? -53.832 -10.589 101.324 1.00 81.50 100 MET A C 1
ATOM 809 O O . MET A 1 100 ? -53.252 -9.692 100.708 1.00 81.50 100 MET A O 1
ATOM 813 N N . PRO A 1 101 ? -53.164 -11.424 102.144 1.00 78.31 101 PRO A N 1
ATOM 814 C CA . PRO A 1 101 ? -51.732 -11.279 102.434 1.00 78.31 101 PRO A CA 1
ATOM 815 C C . PRO A 1 101 ? -50.826 -11.653 101.248 1.00 78.31 101 PRO A C 1
ATOM 817 O O . PRO A 1 101 ? -49.708 -11.171 101.151 1.00 78.31 101 PRO A O 1
ATOM 820 N N . PHE A 1 102 ? -51.308 -12.470 100.308 1.00 86.31 102 PHE A N 1
ATOM 821 C CA . PHE A 1 102 ? -50.514 -12.970 99.179 1.00 86.31 102 PHE A CA 1
ATOM 822 C C . PHE A 1 102 ? -50.876 -12.269 97.860 1.00 86.31 102 PHE A C 1
ATOM 824 O O . PHE A 1 102 ? -51.116 -12.925 96.840 1.00 86.31 102 PHE A O 1
ATOM 831 N N . ALA A 1 103 ? -50.994 -10.936 97.879 1.00 86.31 103 ALA A N 1
ATOM 832 C CA . ALA A 1 103 ? -51.324 -10.156 96.689 1.00 86.31 103 ALA A CA 1
ATOM 833 C C . ALA A 1 103 ? -50.079 -9.793 95.852 1.00 86.31 103 ALA A C 1
ATOM 835 O O . ALA A 1 103 ? -48.934 -9.804 96.295 1.00 86.31 103 ALA A O 1
ATOM 836 N N . MET A 1 104 ? -50.284 -9.521 94.575 1.00 89.00 104 MET A N 1
ATOM 837 C CA . MET A 1 104 ? -49.258 -9.120 93.623 1.00 89.00 104 MET A CA 1
ATOM 838 C C . MET A 1 104 ? -49.855 -8.085 92.677 1.00 89.00 104 MET A C 1
ATOM 840 O O . MET A 1 104 ? -51.009 -8.205 92.256 1.00 89.00 104 MET A O 1
ATOM 844 N N . ALA A 1 105 ? -49.087 -7.052 92.367 1.00 87.62 105 ALA A N 1
ATOM 845 C CA . ALA A 1 105 ? -49.477 -5.981 91.467 1.00 87.62 105 ALA A CA 1
ATOM 846 C C . ALA A 1 105 ? -48.676 -6.087 90.168 1.00 87.62 105 ALA A C 1
ATOM 848 O O . ALA A 1 105 ? -47.454 -6.208 90.195 1.00 87.62 105 ALA A O 1
ATOM 849 N N . ILE A 1 106 ? -49.378 -6.045 89.038 1.00 87.88 106 ILE A N 1
ATOM 850 C CA . ILE A 1 106 ? -48.804 -5.957 87.697 1.00 87.88 106 ILE A CA 1
ATOM 851 C C . ILE A 1 106 ? -49.007 -4.520 87.214 1.00 87.88 106 ILE A C 1
ATOM 853 O O . ILE A 1 106 ? -50.149 -4.057 87.092 1.00 87.88 106 ILE A O 1
ATOM 857 N N . ASN A 1 107 ? -47.898 -3.842 86.933 1.00 83.94 107 ASN A N 1
ATOM 858 C CA . ASN A 1 107 ? -47.843 -2.447 86.514 1.00 83.94 107 ASN A CA 1
ATOM 859 C C . ASN A 1 107 ? -47.200 -2.327 85.127 1.00 83.94 107 ASN A C 1
ATOM 861 O O . ASN A 1 107 ? -46.217 -3.002 84.830 1.00 83.94 107 ASN A O 1
ATOM 865 N N . HIS A 1 108 ? -47.743 -1.443 84.295 1.00 83.44 108 HIS A N 1
ATOM 866 C CA . HIS A 1 108 ? -47.186 -1.066 82.997 1.00 83.44 108 HIS A CA 1
ATOM 867 C C . HIS A 1 108 ? -47.478 0.417 82.757 1.00 83.44 108 HIS A C 1
ATOM 869 O O . HIS A 1 108 ? -48.524 0.902 83.193 1.00 83.44 108 HIS A O 1
ATOM 875 N N . GLU A 1 109 ? -46.588 1.124 82.060 1.00 76.81 109 GLU A N 1
ATOM 876 C CA . GLU A 1 109 ? -46.740 2.562 81.783 1.00 76.81 109 GLU A CA 1
ATOM 877 C C . GLU A 1 109 ? -48.013 2.864 80.972 1.00 76.81 109 GLU A C 1
ATOM 879 O O . GLU A 1 109 ? -48.697 3.853 81.225 1.00 76.81 109 GLU A O 1
ATOM 884 N N . ASP A 1 110 ? -48.401 1.945 80.085 1.00 75.75 110 ASP A N 1
ATOM 885 C CA . ASP A 1 110 ? -49.625 2.054 79.274 1.00 75.75 110 ASP A CA 1
ATOM 886 C C . ASP A 1 110 ? -50.922 1.621 79.994 1.00 75.75 110 ASP A C 1
ATOM 888 O O . ASP A 1 110 ? -52.011 1.713 79.419 1.00 75.75 110 ASP A O 1
ATOM 892 N N . PHE A 1 111 ? -50.865 1.120 81.237 1.00 78.44 111 PHE A N 1
ATOM 893 C CA . PHE A 1 111 ? -52.074 0.711 81.965 1.00 78.44 111 PHE A CA 1
ATOM 894 C C . PHE A 1 111 ? -52.671 1.877 82.759 1.00 78.44 111 PHE A C 1
ATOM 896 O O . PHE A 1 111 ? -52.021 2.493 83.599 1.00 78.44 111 PHE A O 1
ATOM 903 N N . THR A 1 112 ? -53.973 2.128 82.591 1.00 64.81 112 THR A N 1
ATOM 904 C CA . THR A 1 112 ? -54.728 3.108 83.395 1.00 64.81 112 THR A CA 1
ATOM 905 C C . THR A 1 112 ? -55.075 2.559 84.795 1.00 64.81 112 THR A C 1
ATOM 907 O O . THR A 1 112 ? -56.251 2.495 85.170 1.00 64.81 112 THR A O 1
ATOM 910 N N . GLY A 1 113 ? -54.064 2.110 85.551 1.00 71.69 113 GLY A N 1
ATOM 911 C CA . GLY A 1 113 ? -54.162 1.585 86.922 1.00 71.69 113 GLY A CA 1
ATOM 912 C C . GLY A 1 113 ? -53.416 0.260 87.158 1.00 71.69 113 GLY A C 1
ATOM 913 O O . GLY A 1 113 ? -53.167 -0.493 86.221 1.00 71.69 113 GLY A O 1
ATOM 914 N N . GLU A 1 114 ? -53.104 -0.047 88.426 1.00 80.38 114 GLU A N 1
ATOM 915 C CA . GLU A 1 114 ? -52.445 -1.306 88.826 1.00 80.38 114 GLU A CA 1
ATOM 916 C C . GLU A 1 114 ? -53.405 -2.510 88.738 1.00 80.38 114 GLU A C 1
ATOM 918 O O . GLU A 1 114 ? -54.537 -2.480 89.249 1.00 80.38 114 GLU A O 1
ATOM 923 N N . ILE A 1 115 ? -52.956 -3.600 88.111 1.00 85.19 115 ILE A N 1
ATOM 924 C CA . ILE A 1 115 ? -53.697 -4.865 88.089 1.00 85.19 115 ILE A CA 1
ATOM 925 C C . ILE A 1 115 ? -53.273 -5.671 89.309 1.00 85.19 115 ILE A C 1
ATOM 927 O O . ILE A 1 115 ? -52.169 -6.198 89.353 1.00 85.19 115 ILE A O 1
ATOM 931 N N . VAL A 1 116 ? -54.165 -5.795 90.291 1.00 87.38 116 VAL A N 1
ATOM 932 C CA . VAL A 1 116 ? -53.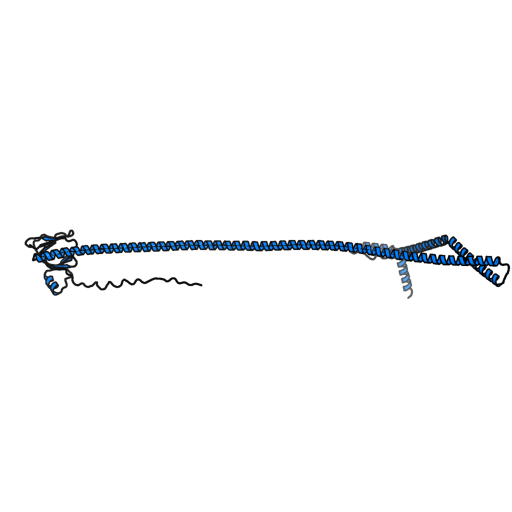877 -6.539 91.524 1.00 87.38 116 VAL A CA 1
ATOM 933 C C . VAL A 1 116 ? -54.521 -7.920 91.481 1.00 87.38 116 VAL A C 1
ATOM 935 O O . VAL A 1 116 ? -55.737 -8.055 91.276 1.00 87.38 116 VAL A O 1
ATOM 938 N N . LEU A 1 117 ? -53.684 -8.933 91.682 1.00 88.88 117 LEU A N 1
ATOM 939 C CA . LEU A 1 117 ? -54.037 -10.340 91.811 1.00 88.88 117 LEU A CA 1
ATOM 940 C C . LEU A 1 117 ? -53.678 -10.823 93.218 1.00 88.88 117 LEU A C 1
ATOM 942 O O . LEU A 1 117 ? -52.785 -10.262 93.833 1.00 88.88 117 LEU A O 1
ATOM 946 N N . ALA A 1 118 ? -54.337 -11.850 93.741 1.00 88.88 118 ALA A N 1
ATOM 947 C CA . ALA A 1 118 ? -53.922 -12.493 94.983 1.00 88.88 118 ALA A CA 1
ATOM 948 C C . ALA A 1 118 ? -54.021 -14.014 94.888 1.00 88.88 118 ALA A C 1
ATOM 950 O O . ALA A 1 118 ? -54.994 -14.549 94.345 1.00 88.88 118 ALA A O 1
ATOM 951 N N . ALA A 1 119 ? -52.992 -14.682 95.402 1.00 89.69 119 ALA A N 1
ATOM 952 C CA . ALA A 1 119 ? -52.891 -16.132 95.485 1.00 89.69 119 ALA A CA 1
ATOM 953 C C . ALA A 1 119 ? -53.458 -16.651 96.817 1.00 89.69 119 ALA A C 1
ATOM 955 O O . ALA A 1 119 ? -53.713 -15.875 97.742 1.00 89.69 119 ALA A O 1
ATOM 956 N N . GLU A 1 120 ? -53.667 -17.964 96.927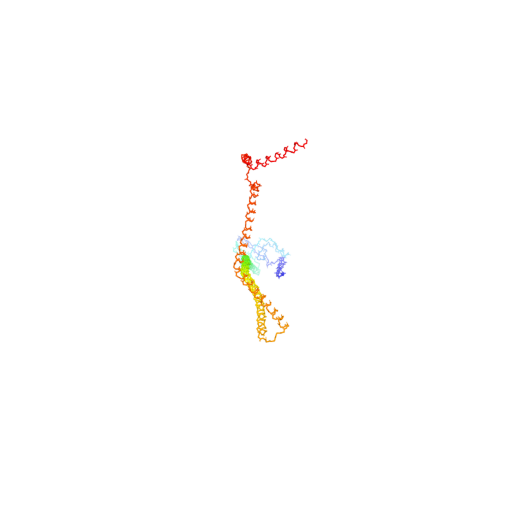 1.00 85.56 120 GLU A N 1
ATOM 957 C CA . GLU A 1 120 ? -54.153 -18.579 98.174 1.00 85.56 120 GLU A CA 1
ATOM 958 C C . GLU A 1 120 ? -53.012 -18.894 99.156 1.00 85.56 120 GLU A C 1
ATOM 960 O O . GLU A 1 120 ? -53.255 -19.078 100.348 1.00 85.56 120 GLU A O 1
ATOM 965 N N . SER A 1 121 ? -51.765 -18.919 98.672 1.00 87.00 121 SER A N 1
ATOM 966 C CA . SER A 1 121 ? -50.569 -19.198 99.470 1.00 87.00 121 SER A CA 1
ATOM 967 C C . SER A 1 121 ? -49.355 -18.394 99.003 1.00 87.00 121 SER A C 1
ATOM 969 O O . SER A 1 121 ? -49.270 -17.999 97.840 1.00 87.00 121 SER A O 1
ATOM 971 N N . GLU A 1 122 ? -48.382 -18.221 99.898 1.00 87.56 122 GLU A N 1
ATOM 972 C CA . GLU A 1 122 ? -47.080 -17.607 99.600 1.00 87.56 122 GLU A CA 1
ATOM 973 C C . GLU A 1 122 ? -46.331 -18.363 98.488 1.00 87.56 122 GLU A C 1
ATOM 975 O O . GLU A 1 122 ? -45.818 -17.756 97.555 1.00 87.56 122 GLU A O 1
ATOM 980 N N . SER A 1 123 ? -46.349 -19.702 98.518 1.00 86.12 123 SER A N 1
ATOM 981 C CA . SER A 1 123 ? -45.695 -20.526 97.491 1.00 86.12 123 SER A CA 1
ATOM 982 C C . SER A 1 123 ? -46.295 -20.314 96.099 1.00 86.12 123 SER A C 1
ATOM 984 O O . SER A 1 123 ? -45.559 -20.270 95.115 1.00 86.12 123 SER A O 1
ATOM 986 N N . GLU A 1 124 ? -47.621 -20.195 96.003 1.00 88.81 124 GLU A N 1
ATOM 987 C CA . GLU A 1 124 ? -48.301 -19.919 94.735 1.00 88.81 124 GLU A CA 1
ATOM 988 C C . GLU A 1 124 ? -48.008 -18.483 94.276 1.00 88.81 124 GLU A C 1
ATOM 990 O O . GLU A 1 124 ? -47.710 -18.260 93.105 1.00 88.81 124 GLU A O 1
ATOM 995 N N . GLN A 1 125 ? -48.001 -17.516 95.198 1.00 89.00 125 GLN A N 1
ATOM 996 C CA . GLN A 1 125 ? -47.641 -16.130 94.903 1.00 89.00 125 GLN A CA 1
ATOM 997 C C . GLN A 1 125 ? -46.238 -16.022 94.295 1.00 89.00 125 GLN A C 1
ATOM 999 O O . GLN A 1 125 ? -46.080 -15.381 93.255 1.00 89.00 125 GLN A O 1
ATOM 1004 N N . SER A 1 126 ? -45.236 -16.666 94.903 1.00 88.38 126 SER A N 1
ATOM 1005 C CA . SER A 1 126 ? -43.858 -16.666 94.401 1.00 88.38 126 SER A CA 1
ATOM 1006 C C . SER A 1 126 ? -43.749 -17.310 93.018 1.00 88.38 126 SER A C 1
ATOM 1008 O O . SER A 1 126 ? -43.096 -16.750 92.141 1.00 88.38 126 SER A O 1
ATOM 1010 N N . GLN A 1 127 ? -44.437 -18.434 92.792 1.00 89.56 127 GLN A N 1
ATOM 1011 C CA . GLN A 1 127 ? -44.434 -19.120 91.498 1.00 89.56 127 GLN A CA 1
ATOM 1012 C C . GLN A 1 127 ? -45.051 -18.259 90.385 1.00 89.56 127 GLN A C 1
ATOM 1014 O O . GLN A 1 127 ? -44.511 -18.176 89.281 1.00 89.56 127 GLN A O 1
ATOM 1019 N N . TRP A 1 128 ? -46.175 -17.593 90.660 1.00 90.44 128 TRP A N 1
ATOM 1020 C CA . TRP A 1 128 ? -46.793 -16.670 89.707 1.00 90.44 128 TRP A CA 1
ATOM 1021 C C . TRP A 1 128 ? -45.919 -15.446 89.446 1.00 90.44 128 TRP A C 1
ATOM 1023 O O . TRP A 1 128 ? -45.779 -15.044 88.293 1.00 90.44 128 TRP A O 1
ATOM 1033 N N . LEU A 1 129 ? -45.301 -14.881 90.484 1.00 88.75 129 LEU A N 1
ATOM 1034 C CA . LEU A 1 129 ? -44.400 -13.737 90.362 1.00 88.75 129 LEU A CA 1
AT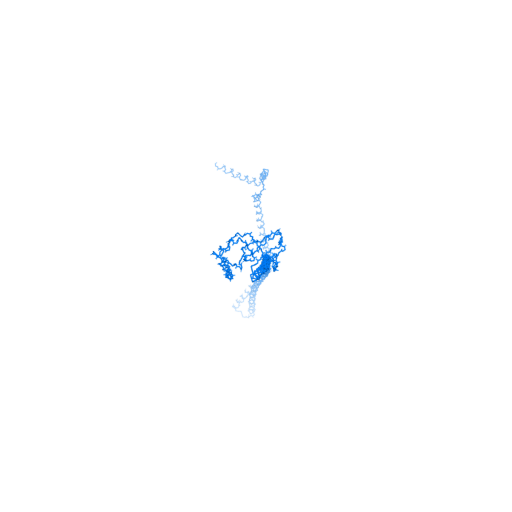OM 1035 C C . LEU A 1 129 ? -43.217 -14.048 89.434 1.00 88.75 129 LEU A C 1
ATOM 1037 O O . LEU A 1 129 ? -42.960 -13.297 88.492 1.00 88.75 129 LEU A O 1
ATOM 1041 N N . GLU A 1 130 ? -42.542 -15.176 89.665 1.00 88.88 130 GLU A N 1
ATOM 1042 C CA . GLU A 1 130 ? -41.401 -15.628 88.865 1.00 88.88 130 GLU A CA 1
ATOM 1043 C C . GLU A 1 130 ? -41.797 -15.842 87.399 1.00 88.88 130 GLU A C 1
ATOM 1045 O O . GLU A 1 130 ? -41.166 -15.296 86.492 1.00 88.88 130 GLU A O 1
ATOM 1050 N N . MET A 1 131 ? -42.894 -16.564 87.155 1.00 88.00 131 MET A N 1
ATOM 1051 C CA . MET A 1 131 ? -43.339 -16.868 85.795 1.00 88.00 131 MET A CA 1
ATOM 1052 C C . MET A 1 131 ? -43.819 -15.630 85.030 1.00 88.00 131 MET A C 1
ATOM 1054 O O . MET A 1 131 ? -43.589 -15.536 83.821 1.00 88.00 131 MET A O 1
ATOM 1058 N N . LEU A 1 132 ? -44.460 -14.667 85.704 1.00 87.19 132 LEU A N 1
ATOM 1059 C CA . LEU A 1 132 ? -44.865 -13.398 85.091 1.00 87.19 132 LEU A CA 1
ATOM 1060 C C . LEU A 1 132 ? -43.641 -12.563 84.683 1.00 87.19 132 LEU A C 1
ATOM 1062 O O . LEU A 1 132 ? -43.609 -12.038 83.569 1.00 87.19 132 LEU A O 1
ATOM 1066 N N . GLN A 1 133 ? -42.619 -12.490 85.541 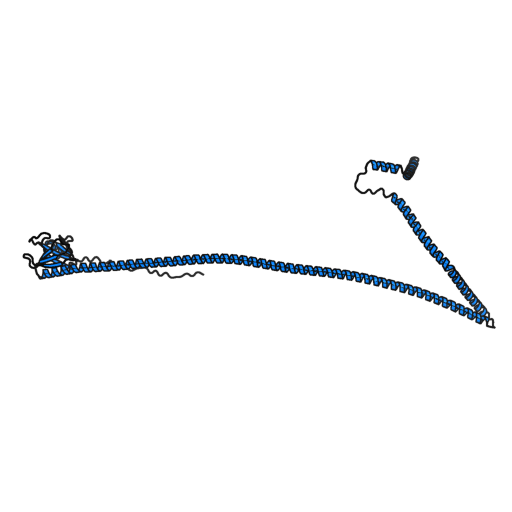1.00 86.38 133 GLN A N 1
ATOM 1067 C CA . GLN A 1 133 ? -41.372 -11.777 85.247 1.00 86.38 133 GLN A CA 1
ATOM 1068 C C . GLN A 1 133 ? -40.566 -12.453 84.129 1.00 86.38 133 GLN A C 1
ATOM 1070 O O . GLN A 1 133 ? -40.064 -11.778 83.229 1.00 86.38 133 GLN A O 1
ATOM 1075 N N . GLU A 1 134 ? -40.447 -13.780 84.153 1.00 84.75 134 GLU A N 1
ATOM 1076 C CA . GLU A 1 134 ? -39.686 -14.526 83.148 1.00 84.75 134 GLU A CA 1
ATOM 1077 C C . GLU A 1 134 ? -40.332 -14.424 81.761 1.00 84.75 134 GLU A C 1
ATOM 1079 O O . GLU A 1 134 ? -39.651 -14.196 80.760 1.00 84.75 134 GLU A O 1
ATOM 1084 N N . SER A 1 135 ? -41.665 -14.476 81.704 1.00 84.56 135 SER A N 1
ATOM 1085 C CA . SER A 1 135 ? -42.409 -14.338 80.451 1.00 84.56 135 SER A CA 1
ATOM 1086 C C . SER A 1 135 ? -42.237 -12.953 79.814 1.00 84.56 135 SER A C 1
ATOM 1088 O O . SER A 1 135 ? -42.134 -12.859 78.591 1.00 84.56 135 SER A O 1
ATOM 1090 N N . GLY A 1 136 ? -42.133 -11.882 80.610 1.00 81.19 136 GLY A N 1
ATOM 1091 C CA . GLY A 1 136 ? -41.846 -10.534 80.101 1.00 81.19 136 GLY A CA 1
ATOM 1092 C C . GLY A 1 136 ? -40.444 -10.394 79.486 1.00 81.19 136 GLY A C 1
ATOM 1093 O O . GLY A 1 136 ? -40.281 -9.730 78.460 1.00 81.19 136 GLY A O 1
ATOM 1094 N N . LYS A 1 137 ? -39.431 -11.072 80.049 1.00 81.44 137 LYS A N 1
ATOM 1095 C CA . LYS A 1 137 ? -38.049 -11.056 79.523 1.00 81.44 137 LYS A CA 1
ATOM 1096 C C . LYS A 1 137 ? -37.921 -11.757 78.168 1.00 81.44 137 LYS A C 1
ATOM 1098 O O . LYS A 1 137 ? -37.127 -11.327 77.331 1.00 81.44 137 LYS A O 1
ATOM 1103 N N . VAL A 1 138 ? -38.671 -12.839 77.950 1.00 77.31 138 VAL A N 1
ATOM 1104 C CA . VAL A 1 138 ? -38.633 -13.615 76.697 1.00 77.31 138 VAL A CA 1
ATOM 1105 C C . VAL A 1 138 ? -39.085 -12.771 75.499 1.00 77.31 138 VAL A C 1
ATOM 1107 O O . VAL A 1 138 ? -38.428 -12.802 74.460 1.00 77.31 138 VAL A O 1
ATOM 1110 N N . THR A 1 139 ? -40.137 -11.957 75.642 1.00 78.00 139 THR A N 1
ATOM 1111 C CA . THR A 1 139 ? -40.605 -11.056 74.569 1.00 78.00 139 THR A CA 1
ATOM 1112 C C . THR A 1 139 ? -39.529 -10.065 74.145 1.00 78.00 139 THR A C 1
ATOM 1114 O O . THR A 1 139 ? -39.326 -9.852 72.953 1.00 78.00 139 THR A O 1
ATOM 1117 N N . TRP A 1 140 ? -38.815 -9.489 75.114 1.00 76.62 140 TRP A N 1
ATOM 1118 C CA . TRP A 1 140 ? -37.771 -8.503 74.847 1.00 76.62 140 TRP A CA 1
ATOM 1119 C C . TRP A 1 140 ? -36.590 -9.112 74.084 1.00 76.62 140 TRP A C 1
ATOM 1121 O O . TRP A 1 140 ? -36.146 -8.558 73.081 1.00 76.62 140 TRP A O 1
ATOM 1131 N N . LYS A 1 141 ? -36.136 -10.302 74.497 1.00 81.38 141 LYS A N 1
ATOM 1132 C CA . LYS A 1 141 ? -35.066 -11.027 73.793 1.00 81.38 141 LYS A CA 1
ATOM 1133 C C . LYS A 1 141 ? -35.459 -11.386 72.358 1.00 81.38 141 LYS A C 1
ATOM 1135 O O . LYS A 1 141 ? -34.639 -11.253 71.457 1.00 81.38 141 LYS A O 1
ATOM 1140 N N . ASN A 1 142 ? -36.703 -11.805 72.129 1.00 83.69 142 ASN A N 1
ATOM 1141 C CA . ASN A 1 142 ? -37.183 -12.125 70.782 1.00 83.69 142 ASN A CA 1
ATOM 1142 C C . ASN A 1 142 ? -37.277 -10.883 69.886 1.00 83.69 142 ASN A C 1
ATOM 1144 O O . ASN A 1 142 ? -36.923 -10.963 68.713 1.00 83.69 142 ASN A O 1
ATOM 1148 N N . ALA A 1 143 ? -37.706 -9.740 70.432 1.00 84.12 143 ALA A N 1
ATOM 1149 C CA . ALA A 1 143 ? -37.708 -8.473 69.703 1.00 84.12 143 ALA A CA 1
ATOM 1150 C C . ALA A 1 143 ? -36.283 -8.061 69.293 1.00 84.12 143 ALA A C 1
ATOM 1152 O O . ALA A 1 143 ? -36.056 -7.749 68.128 1.00 84.12 143 ALA A O 1
ATOM 1153 N N . GLN A 1 144 ? -35.315 -8.171 70.211 1.00 85.25 144 GLN A N 1
ATOM 1154 C CA . GLN A 1 144 ? -33.904 -7.876 69.941 1.00 85.25 144 GLN A CA 1
ATOM 1155 C C . GLN A 1 144 ? -33.300 -8.798 68.867 1.00 85.25 144 GLN A C 1
ATOM 1157 O O . GLN A 1 144 ? -32.551 -8.344 68.005 1.00 85.25 144 GLN A O 1
ATOM 1162 N N . LEU A 1 145 ? -33.625 -10.095 68.895 1.00 88.94 145 LEU A N 1
ATOM 1163 C CA . LEU A 1 145 ? -33.188 -11.040 67.860 1.00 88.94 145 LEU A CA 1
ATOM 1164 C C . LEU A 1 145 ? -33.798 -10.714 66.489 1.00 88.94 145 LEU A C 1
ATOM 1166 O O . LEU A 1 145 ? -33.105 -10.817 65.480 1.00 88.94 145 LEU A O 1
ATOM 1170 N N . GLY A 1 146 ? -35.073 -10.313 66.452 1.00 89.75 146 GLY A N 1
ATOM 1171 C CA . GLY A 1 146 ? -35.743 -9.882 65.225 1.00 89.75 146 GLY A CA 1
ATOM 1172 C C . GLY A 1 146 ? -35.101 -8.633 64.624 1.00 89.75 146 GLY A C 1
ATOM 1173 O O . GLY A 1 146 ? -34.829 -8.610 63.429 1.00 89.75 146 GLY A O 1
ATOM 1174 N N . GLU A 1 147 ? -34.793 -7.639 65.456 1.00 91.81 147 GLU A N 1
ATOM 1175 C CA . GLU A 1 147 ? -34.110 -6.409 65.040 1.00 91.81 147 GLU A CA 1
ATOM 1176 C C . GLU A 1 147 ? -32.718 -6.705 64.461 1.00 91.81 147 GLU A C 1
ATOM 1178 O O . GLU A 1 147 ? -32.439 -6.329 63.326 1.00 91.81 147 GLU A O 1
ATOM 1183 N N . ALA A 1 148 ? -31.895 -7.501 65.154 1.00 93.69 148 ALA A N 1
ATOM 1184 C CA . ALA A 1 148 ? -30.573 -7.895 64.655 1.00 93.69 148 ALA A CA 1
ATOM 1185 C C . ALA A 1 148 ? -30.637 -8.699 63.338 1.00 93.69 148 ALA A C 1
ATOM 1187 O O . ALA A 1 148 ? -29.768 -8.574 62.472 1.00 93.69 148 ALA A O 1
ATOM 1188 N N . MET A 1 149 ? -31.666 -9.535 63.164 1.00 93.81 149 MET A N 1
ATOM 1189 C CA . MET A 1 149 ? -31.879 -10.277 61.920 1.00 93.81 149 MET A CA 1
ATOM 1190 C C . MET A 1 149 ? -32.286 -9.349 60.770 1.00 93.81 149 MET A C 1
ATOM 1192 O O . MET A 1 149 ? -31.778 -9.512 59.660 1.00 93.81 149 MET A O 1
ATOM 1196 N N . ILE A 1 150 ? -33.166 -8.377 61.030 1.00 94.56 150 ILE A N 1
ATOM 1197 C CA . ILE A 1 150 ? -33.569 -7.364 60.046 1.00 94.56 150 ILE A CA 1
ATOM 1198 C C . ILE A 1 150 ? -32.350 -6.545 59.618 1.00 94.56 150 ILE A C 1
ATOM 1200 O O . ILE A 1 150 ? -32.083 -6.467 58.422 1.00 94.56 150 ILE A O 1
ATOM 1204 N N . GLU A 1 151 ? -31.554 -6.041 60.564 1.00 96.12 151 GLU A N 1
ATOM 1205 C CA . GLU A 1 151 ? -30.325 -5.293 60.265 1.00 96.12 151 GLU A CA 1
ATOM 1206 C C . GLU A 1 151 ? -29.351 -6.110 59.402 1.00 96.12 151 GLU A C 1
ATOM 1208 O O . GLU A 1 151 ? -28.790 -5.605 58.426 1.00 96.12 151 GLU A O 1
ATOM 1213 N N . SER A 1 152 ? -29.174 -7.400 59.711 1.00 95.94 152 SER A N 1
ATOM 1214 C CA . SER A 1 152 ? -28.327 -8.287 58.909 1.00 95.94 152 SER A CA 1
ATOM 1215 C C . SER A 1 152 ? -28.863 -8.474 57.487 1.00 95.94 152 SER A C 1
ATOM 1217 O O . SER A 1 152 ? -28.075 -8.528 56.541 1.00 95.94 152 SER A O 1
ATOM 1219 N N . LEU A 1 153 ? -30.179 -8.611 57.319 1.00 96.75 153 LEU A N 1
ATOM 1220 C CA . LEU A 1 153 ? -30.805 -8.762 56.004 1.00 96.75 153 LEU A CA 1
ATOM 1221 C C . LEU A 1 153 ? -30.723 -7.469 55.188 1.00 96.75 153 LEU A C 1
ATOM 1223 O O . LEU A 1 153 ? -30.434 -7.520 53.993 1.00 96.75 153 LEU A O 1
ATOM 1227 N N . GLU A 1 154 ? -30.914 -6.314 55.820 1.00 95.62 154 GLU A N 1
ATOM 1228 C CA . GLU A 1 154 ? -30.756 -5.005 55.182 1.00 95.62 154 GLU A CA 1
ATOM 1229 C C . GLU A 1 154 ? -29.311 -4.773 54.733 1.00 95.62 154 GLU A C 1
ATOM 1231 O O . GLU A 1 154 ? -29.080 -4.368 53.591 1.00 95.62 154 GLU A O 1
ATOM 1236 N N . ALA A 1 155 ? -28.330 -5.102 55.579 1.00 97.06 155 ALA A N 1
ATOM 1237 C CA . ALA A 1 155 ? -26.915 -5.007 55.233 1.00 97.06 155 ALA A CA 1
ATOM 1238 C C . ALA A 1 155 ? -26.552 -5.913 54.044 1.00 97.06 155 ALA A C 1
ATOM 1240 O O . ALA A 1 155 ? -25.853 -5.480 53.126 1.00 97.06 155 ALA A O 1
ATOM 1241 N N . GLN A 1 156 ? -27.061 -7.149 54.021 1.00 97.31 156 GLN A N 1
ATOM 1242 C CA . GLN A 1 156 ? -26.882 -8.058 52.885 1.00 97.31 156 GLN A CA 1
ATOM 1243 C C . GLN A 1 156 ? -27.557 -7.530 51.614 1.00 97.31 156 GLN A C 1
ATOM 1245 O O . GLN A 1 156 ? -26.948 -7.558 50.544 1.00 97.31 156 GLN A O 1
ATOM 1250 N N . GLY A 1 157 ? -28.784 -7.011 51.715 1.00 96.38 157 GLY A N 1
ATOM 1251 C CA . GLY A 1 157 ? -29.503 -6.417 50.587 1.00 96.38 157 GLY A CA 1
ATOM 1252 C C . GLY A 1 157 ? -28.771 -5.209 49.999 1.00 96.38 157 GLY A C 1
ATOM 1253 O O . GLY A 1 157 ? -28.637 -5.099 48.779 1.00 96.38 157 GLY A O 1
ATOM 1254 N N . LEU A 1 158 ? -28.232 -4.343 50.861 1.00 97.69 158 LEU A N 1
ATOM 1255 C CA . LEU A 1 158 ? -27.427 -3.194 50.454 1.00 97.69 158 LEU A CA 1
ATOM 1256 C C . LEU A 1 158 ? -26.118 -3.627 49.782 1.00 97.69 158 LEU A C 1
ATOM 1258 O O . LEU A 1 158 ? -25.752 -3.076 48.743 1.00 97.69 158 LEU A O 1
ATOM 1262 N N . GLN A 1 159 ? -25.437 -4.631 50.338 1.00 96.69 159 GLN A N 1
ATOM 1263 C CA . GLN A 1 159 ? -24.205 -5.169 49.765 1.00 96.69 159 GLN A CA 1
ATOM 1264 C C . GLN A 1 159 ? -24.448 -5.776 48.376 1.00 96.69 159 GLN A C 1
ATOM 1266 O O . GLN A 1 159 ? -23.734 -5.444 47.433 1.00 96.69 159 GLN A O 1
ATOM 1271 N N . LEU A 1 160 ? -25.499 -6.584 48.212 1.00 97.50 160 LEU A N 1
ATOM 1272 C CA . LEU A 1 160 ? -25.874 -7.157 46.915 1.00 97.50 160 LEU A CA 1
ATOM 1273 C C . LEU A 1 160 ? -26.237 -6.079 45.889 1.00 97.50 160 LEU A C 1
ATOM 1275 O O . LEU A 1 160 ? -25.873 -6.188 44.717 1.00 97.50 160 LEU A O 1
ATOM 1279 N N . ALA A 1 161 ? -26.939 -5.023 46.310 1.00 97.06 161 ALA A N 1
ATOM 1280 C CA . ALA A 1 161 ? -27.253 -3.898 45.434 1.00 97.06 161 ALA A CA 1
ATOM 1281 C C . ALA A 1 161 ? -25.981 -3.173 44.970 1.00 97.06 161 ALA A C 1
ATOM 1283 O O . ALA A 1 161 ? -25.862 -2.839 43.790 1.00 97.06 161 ALA A O 1
ATOM 1284 N N . LYS A 1 162 ? -25.016 -2.984 45.877 1.00 97.94 162 LYS A N 1
ATOM 1285 C CA . LYS A 1 162 ? -23.720 -2.379 45.565 1.00 97.94 162 LYS A CA 1
ATOM 1286 C C . LYS A 1 162 ? -22.909 -3.237 44.593 1.00 97.94 162 LYS A C 1
ATOM 1288 O O . LYS A 1 162 ? -22.457 -2.726 43.575 1.00 97.94 162 LYS A O 1
ATOM 1293 N N . GLU A 1 163 ? -22.786 -4.535 44.853 1.00 97.00 163 GLU A N 1
ATOM 1294 C CA . GLU A 1 163 ? -22.073 -5.472 43.972 1.00 97.00 163 GLU A CA 1
ATOM 1295 C C . GLU A 1 163 ? -22.708 -5.547 42.580 1.00 97.00 163 GLU A C 1
ATOM 1297 O O . GLU A 1 163 ? -22.005 -5.553 41.568 1.00 97.00 163 GLU A O 1
ATOM 1302 N N . LYS A 1 164 ? -24.046 -5.543 42.509 1.00 97.94 164 LYS A N 1
ATOM 1303 C CA . LYS A 1 164 ? -24.771 -5.478 41.237 1.00 97.94 164 LYS A CA 1
ATOM 1304 C C . LYS A 1 164 ? -24.444 -4.196 40.471 1.00 97.94 164 LYS A C 1
ATOM 1306 O O . LYS A 1 164 ? -24.253 -4.267 39.259 1.00 97.94 164 LYS A O 1
ATOM 1311 N N . GLN A 1 165 ? -24.397 -3.048 41.148 1.00 97.75 165 GLN A N 1
ATOM 1312 C CA . GLN A 1 165 ? -24.054 -1.779 40.509 1.00 97.75 165 GLN A CA 1
ATOM 1313 C C . GLN A 1 165 ? -22.611 -1.789 39.993 1.00 97.75 165 GLN A C 1
ATOM 1315 O O . GLN A 1 165 ? -22.396 -1.519 38.818 1.00 97.75 165 GLN A O 1
ATOM 1320 N N . GLU A 1 166 ? -21.645 -2.204 40.815 1.00 97.75 166 GLU A N 1
ATOM 1321 C CA . GLU A 1 166 ? -20.235 -2.301 40.409 1.00 97.75 166 GLU A CA 1
ATOM 1322 C C . GLU A 1 166 ? -20.034 -3.252 39.219 1.00 97.75 166 GLU A C 1
ATOM 1324 O O . GLU A 1 166 ? -19.179 -3.023 38.364 1.00 97.75 166 GLU A O 1
ATOM 1329 N N . TYR A 1 167 ? -20.812 -4.334 39.151 1.00 97.81 167 TYR A N 1
ATOM 1330 C CA . TYR A 1 167 ? -20.782 -5.249 38.014 1.00 97.81 167 TYR A CA 1
ATOM 1331 C C . TYR A 1 167 ? -21.335 -4.606 36.734 1.00 97.81 167 TYR A C 1
ATOM 1333 O O . TYR A 1 167 ? -20.752 -4.780 35.664 1.00 97.81 167 TYR A O 1
ATOM 1341 N N . LEU A 1 168 ? -22.432 -3.849 36.836 1.00 98.06 168 LEU A N 1
ATOM 1342 C CA . LEU A 1 168 ? -22.983 -3.102 35.704 1.00 98.06 168 LEU A CA 1
ATOM 1343 C C . LEU A 1 168 ? -22.015 -2.023 35.212 1.00 98.06 168 LEU A C 1
ATOM 1345 O O . LEU A 1 168 ? -21.820 -1.911 34.004 1.00 98.06 168 LEU A O 1
ATOM 1349 N N . ASP A 1 169 ? -21.370 -1.295 36.124 1.00 97.62 169 ASP A N 1
ATOM 1350 C CA . ASP A 1 169 ? -20.398 -0.254 35.779 1.00 97.62 169 ASP A CA 1
ATOM 1351 C C . ASP A 1 169 ? -19.201 -0.847 35.015 1.00 97.62 169 ASP A C 1
ATOM 1353 O O . ASP A 1 169 ? -18.827 -0.338 33.961 1.00 97.62 169 ASP A O 1
ATOM 1357 N N . LYS A 1 170 ? -18.666 -1.993 35.467 1.00 98.12 170 LYS A N 1
ATOM 1358 C CA . LYS A 1 170 ? -17.591 -2.715 34.757 1.00 98.12 170 LYS A CA 1
ATOM 1359 C C . LYS A 1 170 ? -18.004 -3.173 33.360 1.00 98.12 170 LYS A C 1
ATOM 1361 O O . LYS A 1 170 ? -17.213 -3.091 32.426 1.00 98.12 170 LYS A O 1
ATOM 1366 N N . LEU A 1 171 ? -19.233 -3.670 33.204 1.00 98.00 171 LEU A N 1
ATOM 1367 C CA . LEU A 1 171 ? -19.750 -4.071 31.893 1.00 98.00 171 LEU A CA 1
ATOM 1368 C C . LEU A 1 171 ? -19.906 -2.876 30.948 1.00 98.00 171 LEU A C 1
ATOM 1370 O O . LEU A 1 171 ? -19.668 -3.011 29.746 1.00 98.00 171 LEU A O 1
ATOM 1374 N N . MET A 1 172 ? -20.320 -1.721 31.473 1.00 97.44 172 MET A N 1
ATOM 1375 C CA . MET A 1 172 ? -20.389 -0.487 30.696 1.00 97.44 172 MET A CA 1
ATOM 1376 C C . MET A 1 172 ? -18.997 -0.040 30.247 1.00 97.44 172 MET A C 1
ATOM 1378 O O . MET A 1 172 ? -18.815 0.193 29.055 1.00 97.44 172 MET A O 1
ATOM 1382 N N . GLU A 1 173 ? -18.015 -0.021 31.151 1.00 97.50 173 GLU A N 1
ATOM 1383 C CA . GLU A 1 173 ? -16.620 0.321 30.840 1.00 97.50 173 GLU A CA 1
ATOM 1384 C C . GLU A 1 173 ? -16.035 -0.602 29.755 1.00 97.50 173 GLU A C 1
ATOM 1386 O O . GLU A 1 173 ? -15.547 -0.122 28.734 1.00 97.50 173 GLU A O 1
ATOM 1391 N N . GLU A 1 174 ? -16.187 -1.927 29.886 1.00 97.12 174 GLU A N 1
ATOM 1392 C CA . GLU A 1 174 ? -15.723 -2.885 28.867 1.00 97.12 174 GLU A CA 1
ATOM 1393 C C . GLU A 1 174 ? -16.421 -2.667 27.510 1.00 97.12 174 GLU A C 1
ATOM 1395 O O . GLU A 1 174 ? -15.809 -2.790 26.444 1.00 97.12 174 GLU A O 1
ATOM 1400 N N . THR A 1 175 ? -17.709 -2.311 27.525 1.00 96.56 175 THR A N 1
ATOM 1401 C CA . THR A 1 175 ? -18.468 -2.012 26.301 1.00 96.56 175 THR A CA 1
ATOM 1402 C C . THR A 1 175 ? -17.963 -0.737 25.625 1.00 96.56 175 THR A C 1
ATOM 1404 O O . THR A 1 175 ? -17.817 -0.713 24.398 1.00 96.56 175 THR A O 1
ATOM 1407 N N . GLU A 1 176 ? -17.674 0.307 26.402 1.00 96.81 176 GLU A N 1
ATOM 1408 C CA . GLU A 1 176 ? -17.108 1.565 25.914 1.00 96.81 176 GLU A CA 1
ATOM 1409 C C . GLU A 1 176 ? -15.702 1.351 25.335 1.00 96.81 176 GLU A C 1
ATOM 1411 O O . GLU A 1 176 ? -15.443 1.760 24.200 1.00 96.81 176 GLU A O 1
ATOM 1416 N N . GLU A 1 177 ? -14.829 0.616 26.027 1.00 96.88 177 GLU A N 1
ATOM 1417 C CA . GLU A 1 177 ? -13.492 0.269 25.529 1.00 96.88 177 GLU A CA 1
ATOM 1418 C C . GLU A 1 177 ? -13.549 -0.520 24.215 1.00 96.88 177 GLU A C 1
ATOM 1420 O O . GLU A 1 177 ? -12.845 -0.198 23.252 1.00 96.88 177 GLU A O 1
ATOM 1425 N N . LEU A 1 178 ? -14.424 -1.528 24.131 1.00 96.69 178 LEU A N 1
ATOM 1426 C CA . LEU A 1 178 ? -14.628 -2.295 22.902 1.00 96.69 178 LEU A CA 1
ATOM 1427 C C . LEU A 1 178 ? -15.157 -1.421 21.762 1.00 96.69 178 LEU A C 1
ATOM 1429 O O . LEU A 1 178 ? -14.795 -1.648 20.603 1.00 96.69 178 LEU A O 1
ATOM 1433 N N . SER A 1 179 ? -16.011 -0.440 22.059 1.00 96.19 179 SER A N 1
ATOM 1434 C CA . SER A 1 179 ? -16.504 0.505 21.054 1.00 96.19 179 SER A CA 1
ATOM 1435 C C . SER A 1 179 ? -15.374 1.385 20.513 1.00 96.19 179 SER A C 1
ATOM 1437 O O . SER A 1 179 ? -15.193 1.452 19.296 1.00 96.19 179 SER A O 1
ATOM 1439 N N . LEU A 1 180 ? -14.526 1.925 21.392 1.00 97.56 180 LEU A N 1
ATOM 1440 C CA . LEU A 1 180 ? -13.378 2.743 21.011 1.00 97.56 180 LEU A CA 1
ATOM 1441 C C . LEU A 1 180 ? -12.354 1.938 20.198 1.00 97.56 180 LEU A C 1
ATOM 1443 O O . LEU A 1 180 ? -11.856 2.411 19.178 1.00 97.56 180 LEU A O 1
ATOM 1447 N N . GLN A 1 181 ? -12.071 0.694 20.597 1.00 96.25 181 GLN A N 1
ATOM 1448 C CA . GLN A 1 181 ? -11.191 -0.198 19.835 1.00 96.25 181 GLN A CA 1
ATOM 1449 C C . GLN A 1 181 ? -11.743 -0.495 18.436 1.00 96.25 181 GLN A C 1
ATOM 1451 O O . GLN A 1 181 ? -10.982 -0.553 17.468 1.00 96.25 181 GLN A O 1
ATOM 1456 N N . ARG A 1 182 ? -13.064 -0.679 18.302 1.00 96.31 182 ARG A N 1
ATOM 1457 C CA . ARG A 1 182 ? -13.710 -0.874 16.994 1.00 96.31 182 ARG A CA 1
ATOM 1458 C C . ARG A 1 182 ? -13.591 0.367 16.118 1.00 96.31 182 ARG A C 1
ATOM 1460 O O . ARG A 1 182 ? -13.293 0.220 14.936 1.00 96.31 182 ARG A O 1
ATOM 1467 N N . GLU A 1 183 ? -13.784 1.557 16.679 1.00 96.69 183 GLU A N 1
ATOM 1468 C CA . GLU A 1 183 ? -13.624 2.821 15.954 1.00 96.69 183 GLU A CA 1
ATOM 1469 C C . GLU A 1 183 ? -12.180 3.031 15.490 1.00 96.69 183 GLU A C 1
ATOM 1471 O O . GLU A 1 183 ? -11.947 3.282 14.309 1.00 96.69 183 GLU A O 1
ATOM 1476 N N . GLN A 1 184 ? -11.201 2.834 16.378 1.00 97.25 184 GLN A N 1
ATOM 1477 C CA . GLN A 1 184 ? -9.779 2.914 16.030 1.00 97.25 184 GLN A CA 1
ATOM 1478 C C . GLN A 1 184 ? -9.403 1.917 14.932 1.00 97.25 184 GLN A C 1
ATOM 1480 O O . GLN A 1 184 ? -8.679 2.261 13.997 1.00 97.25 184 GLN A O 1
ATOM 1485 N N . LYS A 1 185 ? -9.913 0.683 15.017 1.00 96.94 185 LYS A N 1
ATOM 1486 C CA . LYS A 1 185 ? -9.683 -0.334 13.991 1.00 96.94 185 LYS A CA 1
ATOM 1487 C C . LYS A 1 185 ? -10.303 0.063 12.650 1.00 96.94 185 LYS A C 1
ATOM 1489 O O . LYS A 1 185 ? -9.647 -0.094 11.626 1.00 96.94 185 LYS A O 1
ATOM 1494 N N . ALA A 1 186 ? -11.526 0.593 12.651 1.00 97.44 186 ALA A N 1
ATOM 1495 C CA . ALA A 1 186 ? -12.192 1.058 11.437 1.00 97.44 186 ALA A CA 1
ATOM 1496 C C . ALA A 1 186 ? -11.441 2.232 10.785 1.00 97.44 186 ALA A C 1
ATOM 1498 O O . ALA A 1 186 ? -11.322 2.286 9.561 1.00 97.44 186 ALA A O 1
ATOM 1499 N N . GLU A 1 187 ? -10.891 3.145 11.587 1.00 97.31 187 GLU A N 1
ATOM 1500 C CA . GLU A 1 187 ? -10.079 4.253 11.080 1.00 97.31 187 GLU A CA 1
ATOM 1501 C C . GLU A 1 187 ? -8.746 3.764 10.498 1.00 97.31 187 GLU A C 1
ATOM 1503 O O . GLU A 1 187 ? -8.341 4.194 9.419 1.00 97.31 187 GLU A O 1
ATOM 1508 N N . LEU A 1 188 ? -8.099 2.795 11.153 1.00 97.62 188 LEU A N 1
ATOM 1509 C CA . LEU A 1 188 ? -6.891 2.158 10.629 1.00 97.62 188 LEU A CA 1
ATOM 1510 C C . LEU A 1 188 ? -7.163 1.424 9.304 1.00 97.62 188 LEU A C 1
ATOM 1512 O O . LEU A 1 188 ? -6.344 1.471 8.389 1.00 97.62 188 LEU A O 1
ATOM 1516 N N . GLU A 1 189 ? -8.305 0.745 9.188 1.00 97.06 189 GLU A N 1
ATOM 1517 C CA . GLU A 1 189 ? -8.737 0.090 7.948 1.00 97.06 189 GLU A CA 1
ATOM 1518 C C . GLU A 1 189 ? -8.970 1.112 6.826 1.00 97.06 189 GLU A C 1
ATOM 1520 O O . GLU A 1 189 ? -8.488 0.897 5.712 1.00 97.06 189 GLU A O 1
ATOM 1525 N N . ARG A 1 190 ? -9.604 2.259 7.116 1.00 98.06 190 ARG A N 1
ATOM 1526 C CA . ARG A 1 190 ? -9.736 3.355 6.140 1.00 98.06 190 ARG A CA 1
ATOM 1527 C C . ARG A 1 190 ? -8.386 3.902 5.697 1.00 98.06 190 ARG A C 1
ATOM 1529 O O . ARG A 1 190 ? -8.165 4.058 4.498 1.00 98.06 190 ARG A O 1
ATOM 1536 N N . LEU A 1 191 ? -7.487 4.181 6.640 1.00 97.94 191 LEU A N 1
ATOM 1537 C CA . LEU A 1 191 ? -6.166 4.719 6.323 1.00 97.94 191 LEU A CA 1
ATOM 1538 C C . LEU A 1 191 ? -5.350 3.733 5.478 1.00 97.94 191 LEU A C 1
ATOM 1540 O O . LEU A 1 191 ? -4.725 4.141 4.504 1.00 97.94 191 LEU A O 1
ATOM 1544 N N . ASN A 1 192 ? -5.400 2.438 5.802 1.00 97.62 192 ASN A N 1
ATOM 1545 C CA . ASN A 1 192 ? -4.756 1.396 5.000 1.00 97.62 192 ASN A CA 1
ATOM 1546 C C . ASN A 1 192 ? -5.312 1.337 3.574 1.00 97.62 192 ASN A C 1
ATOM 1548 O O . ASN A 1 192 ? -4.544 1.140 2.637 1.00 97.62 192 ASN A O 1
ATOM 1552 N N . GLN A 1 193 ? -6.621 1.523 3.396 1.00 97.69 193 GLN A N 1
ATOM 1553 C CA . GLN A 1 193 ? -7.223 1.531 2.067 1.00 97.69 193 GLN A CA 1
ATOM 1554 C C . GLN A 1 193 ? -6.740 2.722 1.230 1.00 97.69 193 GLN A C 1
ATOM 1556 O O . GLN A 1 193 ? -6.326 2.528 0.090 1.00 97.69 193 GLN A O 1
ATOM 1561 N N . VAL A 1 194 ? -6.701 3.924 1.814 1.00 98.06 194 VAL A N 1
ATOM 1562 C CA . VAL A 1 194 ? -6.146 5.115 1.147 1.00 98.06 194 VAL A CA 1
ATOM 1563 C C . VAL A 1 194 ? -4.672 4.908 0.795 1.00 98.06 194 VAL A C 1
ATOM 1565 O O . VAL A 1 194 ? -4.261 5.213 -0.321 1.00 98.06 194 VAL A O 1
ATOM 1568 N N . LEU A 1 195 ? -3.882 4.347 1.714 1.00 97.88 195 LEU A N 1
ATOM 1569 C CA . LEU A 1 195 ? -2.463 4.089 1.483 1.00 97.88 195 LEU A CA 1
ATOM 1570 C C . LEU A 1 195 ? -2.240 3.087 0.338 1.00 97.88 195 LEU A C 1
ATOM 1572 O O . LEU A 1 195 ? -1.334 3.272 -0.472 1.00 97.88 195 LEU A O 1
ATOM 1576 N N . GLU A 1 196 ? -3.059 2.036 0.249 1.00 97.12 196 GLU A N 1
ATOM 1577 C CA . GLU A 1 196 ? -2.968 1.057 -0.838 1.00 97.12 196 GLU A CA 1
ATOM 1578 C C . GLU A 1 196 ? -3.387 1.673 -2.183 1.00 97.12 196 GLU A C 1
ATOM 1580 O O . GLU A 1 196 ? -2.740 1.414 -3.196 1.00 97.12 196 GLU A O 1
ATOM 1585 N N . GLU A 1 197 ? -4.400 2.545 -2.203 1.00 97.94 197 GLU A N 1
ATOM 1586 C CA . GLU A 1 197 ? -4.776 3.309 -3.402 1.00 97.94 197 GLU A CA 1
ATOM 1587 C C . GLU A 1 197 ? -3.662 4.268 -3.852 1.00 97.94 197 GLU A C 1
ATOM 1589 O O . GLU A 1 197 ? -3.367 4.369 -5.044 1.00 97.94 197 GLU A O 1
ATOM 1594 N N . GLU A 1 198 ? -3.019 4.980 -2.924 1.00 97.75 198 GLU A N 1
ATOM 1595 C CA . GLU A 1 198 ? -1.873 5.841 -3.240 1.00 97.75 198 GLU A CA 1
ATOM 1596 C C . GLU A 1 198 ? -0.686 5.028 -3.752 1.00 97.75 198 GLU A C 1
ATOM 1598 O O . GLU A 1 198 ? -0.068 5.398 -4.751 1.00 97.75 198 GLU A O 1
ATOM 1603 N N . LYS A 1 199 ? -0.394 3.889 -3.119 1.00 97.88 199 LYS A N 1
ATOM 1604 C CA . LYS A 1 199 ? 0.642 2.960 -3.572 1.00 97.88 199 LYS A CA 1
ATOM 1605 C C . LYS A 1 199 ? 0.369 2.466 -4.993 1.00 97.88 199 LYS A C 1
ATOM 1607 O O . LYS A 1 199 ? 1.291 2.489 -5.803 1.00 97.88 199 LYS A O 1
ATOM 1612 N N . GLN A 1 200 ? -0.868 2.087 -5.318 1.00 97.69 200 GLN A N 1
ATOM 1613 C CA . GLN A 1 200 ? -1.249 1.684 -6.678 1.00 97.69 200 GLN A CA 1
ATOM 1614 C C . GLN A 1 200 ? -1.007 2.808 -7.690 1.00 97.69 200 GLN A C 1
ATOM 1616 O O . GLN A 1 200 ? -0.375 2.573 -8.717 1.00 97.69 200 GLN A O 1
ATOM 1621 N N . LYS A 1 201 ? -1.398 4.049 -7.370 1.00 97.88 201 LYS A N 1
ATOM 1622 C CA . LYS A 1 201 ? -1.117 5.215 -8.230 1.00 97.88 201 LYS A CA 1
ATOM 1623 C C . LYS A 1 201 ? 0.384 5.428 -8.439 1.00 97.88 201 LYS A C 1
ATOM 1625 O O . LYS A 1 201 ? 0.819 5.724 -9.548 1.00 97.88 201 LYS A O 1
ATOM 1630 N N . PHE A 1 202 ? 1.198 5.273 -7.392 1.00 97.50 202 PHE A N 1
ATOM 1631 C CA . PHE A 1 202 ? 2.654 5.363 -7.529 1.00 97.50 202 PHE A CA 1
ATOM 1632 C C . PHE A 1 202 ? 3.230 4.226 -8.378 1.00 97.50 202 PHE A C 1
ATOM 1634 O O . PHE A 1 202 ? 4.127 4.470 -9.184 1.00 97.50 202 PHE A O 1
ATOM 1641 N N . GLU A 1 203 ? 2.731 3.001 -8.222 1.00 97.38 203 GLU A N 1
ATOM 1642 C CA . GLU A 1 203 ? 3.138 1.859 -9.045 1.00 97.38 203 GLU A CA 1
ATOM 1643 C C . GLU A 1 203 ? 2.796 2.077 -10.526 1.00 97.38 203 GLU A C 1
ATOM 1645 O O . GLU A 1 203 ? 3.654 1.835 -11.377 1.00 97.38 203 GLU A O 1
ATOM 1650 N N . GLU A 1 204 ? 1.610 2.611 -10.836 1.00 97.69 204 GLU A N 1
ATOM 1651 C CA . GLU A 1 204 ? 1.204 2.993 -12.196 1.00 97.69 204 GLU A CA 1
ATOM 1652 C C . GLU A 1 204 ? 2.165 4.023 -12.802 1.00 97.69 204 GLU A C 1
ATOM 1654 O O . GLU A 1 204 ? 2.743 3.775 -13.862 1.00 97.69 204 GLU A O 1
ATOM 1659 N N . VAL A 1 205 ? 2.441 5.120 -12.090 1.00 98.12 205 VAL A N 1
ATOM 1660 C CA . VAL A 1 205 ? 3.391 6.151 -12.545 1.00 98.12 205 VAL A CA 1
ATOM 1661 C C . VAL A 1 205 ? 4.792 5.569 -12.758 1.00 98.12 205 VAL A C 1
ATOM 1663 O O . VAL A 1 205 ? 5.487 5.924 -13.708 1.00 98.12 205 VAL A O 1
ATOM 1666 N N . VAL A 1 206 ? 5.238 4.644 -11.905 1.00 98.19 206 VAL A N 1
ATOM 1667 C CA . VAL A 1 206 ? 6.538 3.975 -12.069 1.00 98.19 206 VAL A CA 1
ATOM 1668 C C . VAL A 1 206 ? 6.567 3.094 -13.320 1.00 98.19 206 VAL A C 1
ATOM 1670 O O . VAL A 1 206 ? 7.605 3.029 -13.986 1.00 98.19 206 VAL A O 1
ATOM 1673 N N . ILE A 1 207 ? 5.472 2.404 -13.642 1.00 97.94 207 ILE A N 1
ATOM 1674 C CA . ILE A 1 207 ? 5.354 1.613 -14.874 1.00 97.94 207 ILE A CA 1
ATOM 1675 C C . ILE A 1 207 ? 5.400 2.537 -16.095 1.00 97.94 207 ILE A C 1
ATOM 1677 O O . ILE A 1 207 ? 6.179 2.275 -17.014 1.00 97.94 207 ILE A O 1
ATOM 1681 N N . GLU A 1 208 ? 4.642 3.634 -16.081 1.00 97.75 208 GLU A N 1
ATOM 1682 C CA . GLU A 1 208 ? 4.629 4.630 -17.159 1.00 97.75 208 GLU A CA 1
ATOM 1683 C C . GLU A 1 208 ? 6.021 5.229 -17.390 1.00 97.75 208 GLU A C 1
ATOM 1685 O O . GLU A 1 208 ? 6.542 5.177 -18.505 1.00 97.75 208 GLU A O 1
ATOM 1690 N N . LEU A 1 209 ? 6.694 5.687 -16.330 1.00 97.75 209 LEU A N 1
ATOM 1691 C CA . LEU A 1 209 ? 8.044 6.250 -16.426 1.00 97.75 209 LEU A CA 1
ATOM 1692 C C . LEU A 1 209 ? 9.075 5.240 -16.951 1.00 97.75 209 LEU A C 1
ATOM 1694 O O . LEU A 1 209 ? 9.996 5.618 -17.682 1.00 97.75 209 LEU A O 1
ATOM 1698 N N . ARG A 1 210 ? 8.955 3.950 -16.603 1.00 97.81 210 ARG A N 1
ATOM 1699 C CA . ARG A 1 210 ? 9.821 2.907 -17.183 1.00 97.81 210 ARG A CA 1
ATOM 1700 C C . ARG A 1 210 ? 9.557 2.731 -18.674 1.00 97.81 210 ARG A C 1
ATOM 1702 O O . ARG A 1 210 ? 10.520 2.665 -19.438 1.00 97.81 210 ARG A O 1
ATOM 1709 N N . ALA A 1 211 ? 8.291 2.690 -19.085 1.00 97.44 211 ALA A N 1
ATOM 1710 C CA . ALA A 1 211 ? 7.918 2.566 -20.490 1.00 97.44 211 ALA A CA 1
ATOM 1711 C C . ALA A 1 211 ? 8.421 3.765 -21.314 1.00 97.44 211 ALA A C 1
ATOM 1713 O O . ALA A 1 211 ? 9.020 3.579 -22.375 1.00 97.44 211 ALA A O 1
ATOM 1714 N N . GLU A 1 212 ? 8.273 4.988 -20.798 1.00 96.62 212 GLU A N 1
ATOM 1715 C CA . GLU A 1 212 ? 8.826 6.197 -21.419 1.00 96.62 212 GLU A CA 1
ATOM 1716 C C . GLU A 1 212 ? 10.356 6.141 -21.515 1.00 96.62 212 GLU A C 1
ATOM 1718 O O . GLU A 1 212 ? 10.931 6.439 -22.565 1.00 96.62 212 GLU A O 1
ATOM 1723 N N . GLN A 1 213 ? 11.042 5.699 -20.454 1.00 96.50 213 GLN A N 1
ATOM 1724 C CA . GLN A 1 213 ? 12.497 5.547 -20.472 1.00 96.50 213 GLN A CA 1
ATOM 1725 C C . GLN A 1 213 ? 12.956 4.552 -21.550 1.00 96.50 213 GLN A C 1
ATOM 1727 O O . GLN A 1 213 ? 13.948 4.800 -22.245 1.00 96.50 213 GLN A O 1
ATOM 1732 N N . GLU A 1 214 ? 12.273 3.417 -21.691 1.00 96.44 214 GLU A N 1
ATOM 1733 C CA . GLU A 1 214 ? 12.558 2.427 -22.733 1.00 96.44 214 GLU A CA 1
ATOM 1734 C C . GLU A 1 214 ? 12.294 2.985 -24.133 1.00 96.44 214 GLU A C 1
ATOM 1736 O O . GLU A 1 214 ? 13.124 2.810 -25.030 1.00 96.44 214 GLU A O 1
ATOM 1741 N N . GLN A 1 215 ? 11.202 3.730 -24.308 1.00 96.88 215 GLN A N 1
ATOM 1742 C CA . GLN A 1 215 ? 10.878 4.381 -25.573 1.00 96.88 215 GLN A CA 1
ATOM 1743 C C . GLN A 1 215 ? 11.942 5.414 -25.972 1.00 96.88 215 GLN A C 1
ATOM 1745 O O . GLN A 1 215 ? 12.398 5.410 -27.118 1.00 96.88 215 GLN A O 1
ATOM 1750 N N . ILE A 1 216 ? 12.410 6.243 -25.033 1.00 95.88 216 ILE A N 1
ATOM 1751 C CA . ILE A 1 216 ? 13.494 7.210 -25.269 1.00 95.88 216 ILE A CA 1
ATOM 1752 C C . ILE A 1 216 ? 14.796 6.490 -25.646 1.00 95.88 216 ILE A C 1
ATOM 1754 O O . ILE A 1 216 ? 15.479 6.903 -26.588 1.00 95.88 216 ILE A O 1
ATOM 1758 N N . LYS A 1 217 ? 15.144 5.395 -24.954 1.00 96.31 217 LYS A N 1
ATOM 1759 C CA . LYS A 1 217 ? 16.327 4.581 -25.288 1.00 96.31 217 LYS A CA 1
ATOM 1760 C C . LYS A 1 217 ? 16.234 4.022 -26.706 1.00 96.31 217 LYS A C 1
ATOM 1762 O O . LYS A 1 217 ? 17.201 4.122 -27.461 1.00 96.31 217 LYS A O 1
ATOM 1767 N N . LEU A 1 218 ? 15.078 3.471 -27.077 1.00 95.62 218 LEU A N 1
ATOM 1768 C CA . LEU A 1 218 ? 14.853 2.913 -28.407 1.00 95.62 218 LEU A CA 1
ATOM 1769 C C . LEU A 1 218 ? 14.920 3.996 -29.489 1.00 95.62 218 LEU A C 1
ATOM 1771 O O . LEU A 1 218 ? 15.566 3.795 -30.518 1.00 95.62 218 LEU A O 1
ATOM 1775 N N . PHE A 1 219 ? 14.314 5.159 -29.243 1.00 95.50 219 PHE A N 1
ATOM 1776 C CA . PHE A 1 219 ? 14.361 6.297 -30.159 1.00 95.50 219 PHE A CA 1
ATOM 1777 C C . PHE A 1 219 ? 15.794 6.803 -30.365 1.00 95.50 219 PHE A C 1
ATOM 1779 O O . PHE A 1 219 ? 16.224 6.993 -31.502 1.00 95.50 219 PHE A O 1
ATOM 1786 N N . SER A 1 220 ? 16.562 6.947 -29.281 1.00 95.38 220 SER A N 1
ATOM 1787 C CA . SER A 1 220 ? 17.976 7.337 -29.331 1.00 95.38 220 SER A CA 1
ATOM 1788 C C . SER A 1 220 ? 18.818 6.339 -30.137 1.00 95.38 220 SER A C 1
ATOM 1790 O O . SER A 1 220 ? 19.565 6.733 -31.037 1.00 95.38 220 SER A O 1
ATOM 1792 N N . LEU A 1 221 ? 18.642 5.034 -29.892 1.00 95.50 221 LEU A N 1
ATOM 1793 C CA . LEU A 1 221 ? 19.344 3.983 -30.631 1.00 95.50 221 LEU A CA 1
ATOM 1794 C C . LEU A 1 221 ? 18.975 3.985 -32.122 1.00 95.50 221 LEU A C 1
ATOM 1796 O O . LEU A 1 221 ? 19.858 3.885 -32.975 1.00 95.50 221 LEU A O 1
ATOM 1800 N N . CYS A 1 222 ? 17.687 4.137 -32.439 1.00 93.81 222 CYS A N 1
ATOM 1801 C CA . CYS A 1 222 ? 17.199 4.221 -33.813 1.00 93.81 222 CYS A CA 1
ATOM 1802 C C . CYS A 1 222 ? 17.784 5.444 -34.531 1.00 93.81 222 CYS A C 1
ATOM 1804 O O . CYS A 1 222 ? 18.328 5.313 -35.627 1.00 93.81 222 CYS A O 1
ATOM 1806 N N . SER A 1 223 ? 17.775 6.614 -33.883 1.00 94.94 223 SER A N 1
ATOM 1807 C CA . SER A 1 223 ? 18.389 7.831 -34.421 1.00 94.94 223 SER A CA 1
ATOM 1808 C C . SER A 1 223 ? 19.882 7.636 -34.696 1.00 94.94 223 SER A C 1
ATOM 1810 O O . SER A 1 223 ? 20.370 8.047 -35.749 1.00 94.94 223 SER A O 1
ATOM 1812 N N . MET A 1 224 ? 20.616 6.989 -33.787 1.00 94.69 224 MET A N 1
ATOM 1813 C CA . MET A 1 224 ? 22.039 6.704 -33.980 1.00 94.69 224 MET A CA 1
ATOM 1814 C C . MET A 1 224 ? 22.274 5.734 -35.145 1.00 94.69 224 MET A C 1
ATOM 1816 O O . MET A 1 224 ? 23.145 5.980 -35.978 1.00 94.69 224 MET A O 1
ATOM 1820 N N . CYS A 1 225 ? 21.472 4.672 -35.251 1.00 93.56 225 CYS A N 1
ATOM 1821 C CA . CYS A 1 225 ? 21.543 3.722 -36.362 1.00 93.56 225 CYS A CA 1
ATOM 1822 C C . CYS A 1 225 ? 21.268 4.412 -37.707 1.00 93.56 225 CYS A C 1
ATOM 1824 O O . CYS A 1 225 ? 22.028 4.234 -38.657 1.00 93.56 225 CYS A O 1
ATOM 1826 N N . MET A 1 226 ? 20.252 5.274 -37.767 1.00 94.94 226 MET A N 1
ATOM 1827 C CA . MET A 1 226 ? 19.929 6.060 -38.960 1.00 94.94 226 MET A CA 1
ATOM 1828 C C . MET A 1 226 ? 21.072 6.998 -39.370 1.00 94.94 226 MET A C 1
ATOM 1830 O O . MET A 1 226 ? 21.402 7.076 -40.554 1.00 94.94 226 MET A O 1
ATOM 1834 N N . CYS A 1 227 ? 21.716 7.678 -38.415 1.00 95.38 227 CYS A N 1
ATOM 1835 C CA . CYS A 1 227 ? 22.893 8.505 -38.695 1.00 95.38 227 CYS A CA 1
ATOM 1836 C C . CYS A 1 227 ? 24.057 7.677 -39.259 1.00 95.38 227 CYS A C 1
ATOM 1838 O O . CYS A 1 227 ? 24.647 8.070 -40.265 1.00 95.38 227 CYS A O 1
ATOM 1840 N N . LEU A 1 228 ? 24.351 6.518 -38.658 1.00 96.75 228 LEU A N 1
ATOM 1841 C CA . LEU A 1 228 ? 25.412 5.618 -39.122 1.00 96.75 228 LEU A CA 1
ATOM 1842 C C . LEU A 1 228 ? 25.135 5.073 -40.527 1.00 96.75 228 LEU A C 1
ATOM 1844 O O . LEU A 1 228 ? 26.044 5.022 -41.354 1.00 96.75 228 LEU A O 1
ATOM 1848 N N . LEU A 1 229 ? 23.887 4.695 -40.817 1.00 95.44 229 LEU A N 1
ATOM 1849 C CA . LEU A 1 229 ? 23.486 4.241 -42.150 1.00 95.44 229 LEU A CA 1
ATOM 1850 C C . LEU A 1 229 ? 23.673 5.346 -43.191 1.00 95.44 229 LEU A C 1
ATOM 1852 O O . LEU A 1 229 ? 24.259 5.093 -44.242 1.00 95.44 229 LEU A O 1
ATOM 1856 N N . LYS A 1 230 ? 23.254 6.578 -42.878 1.00 96.69 230 LYS A N 1
ATOM 1857 C CA . LYS A 1 230 ? 23.424 7.732 -43.768 1.00 96.69 230 LYS A CA 1
ATOM 1858 C C . LYS A 1 230 ? 24.897 8.048 -44.028 1.00 96.69 230 LYS A C 1
ATOM 1860 O O . LYS A 1 230 ? 25.269 8.351 -45.159 1.00 96.69 230 LYS A O 1
ATOM 1865 N N . GLU A 1 231 ? 25.743 7.966 -43.004 1.00 96.75 231 GLU A N 1
ATOM 1866 C CA . GLU A 1 231 ? 27.186 8.156 -43.164 1.00 96.75 231 GLU A CA 1
ATOM 1867 C C . GLU A 1 231 ? 27.802 7.055 -44.040 1.00 96.75 231 GLU A C 1
ATOM 1869 O O . GLU A 1 231 ? 28.612 7.342 -44.921 1.00 96.75 231 GLU A O 1
ATOM 1874 N N . ASN A 1 232 ? 27.397 5.799 -43.844 1.00 96.19 232 ASN A N 1
ATOM 1875 C CA . ASN A 1 232 ? 27.874 4.680 -44.653 1.00 96.19 232 ASN A CA 1
ATOM 1876 C C . ASN A 1 232 ? 27.447 4.821 -46.122 1.00 96.19 232 ASN A C 1
ATOM 1878 O O . ASN A 1 232 ? 28.266 4.657 -47.023 1.00 96.19 232 ASN A O 1
ATOM 1882 N N . GLU A 1 233 ? 26.203 5.232 -46.366 1.00 96.50 233 GLU A N 1
ATOM 1883 C CA . GLU A 1 233 ? 25.703 5.528 -47.708 1.00 96.50 233 GLU A CA 1
ATOM 1884 C C . GLU A 1 233 ? 26.511 6.649 -48.380 1.00 96.50 233 GLU A C 1
ATOM 1886 O O . GLU A 1 233 ? 26.939 6.506 -49.526 1.00 96.50 233 GLU A O 1
ATOM 1891 N N . GLN A 1 234 ? 26.797 7.739 -47.661 1.00 96.75 234 GLN A N 1
ATOM 1892 C CA . GLN A 1 234 ? 27.641 8.824 -48.173 1.00 96.75 234 GLN A CA 1
ATOM 1893 C C . GLN A 1 234 ? 29.060 8.345 -48.496 1.00 96.75 234 GLN A C 1
ATOM 1895 O O . GLN A 1 234 ? 29.583 8.656 -49.568 1.00 96.75 234 GLN A O 1
ATOM 1900 N N . ARG A 1 235 ? 29.675 7.551 -47.610 1.00 97.62 235 ARG A N 1
ATOM 1901 C CA . ARG A 1 235 ? 30.997 6.951 -47.850 1.00 97.62 235 ARG A CA 1
ATOM 1902 C C . ARG A 1 235 ? 30.978 6.043 -49.083 1.00 97.62 235 ARG A C 1
ATOM 1904 O O . ARG A 1 235 ? 31.876 6.142 -49.915 1.00 97.62 235 ARG A O 1
ATOM 1911 N N . ALA A 1 236 ? 29.943 5.220 -49.252 1.00 96.50 236 ALA A N 1
ATOM 1912 C CA . ALA A 1 236 ? 29.781 4.359 -50.421 1.00 96.50 236 ALA A CA 1
ATOM 1913 C C . ALA A 1 236 ? 29.627 5.167 -51.721 1.00 96.50 236 ALA A C 1
ATOM 1915 O O . ALA A 1 236 ? 30.239 4.824 -52.732 1.00 96.50 236 ALA A O 1
ATOM 1916 N N . GLN A 1 237 ? 28.878 6.275 -51.697 1.00 97.62 237 GLN A N 1
ATOM 1917 C CA . GLN A 1 237 ? 28.746 7.170 -52.851 1.00 97.62 237 GLN A CA 1
ATOM 1918 C C . GLN A 1 237 ? 30.079 7.825 -53.237 1.00 97.62 237 GLN A C 1
ATOM 1920 O O . GLN A 1 237 ? 30.378 7.942 -54.426 1.00 97.62 237 GLN A O 1
ATOM 1925 N N . VAL A 1 238 ? 30.886 8.249 -52.258 1.00 97.69 238 VAL A N 1
ATOM 1926 C CA . VAL A 1 238 ? 32.225 8.804 -52.518 1.00 97.69 238 VAL A CA 1
ATOM 1927 C C . VAL A 1 238 ? 33.128 7.744 -53.144 1.00 97.69 238 VAL A C 1
ATOM 1929 O O . VAL A 1 238 ? 33.689 7.990 -54.209 1.00 97.69 238 VAL A O 1
ATOM 1932 N N . LEU A 1 239 ? 33.186 6.544 -52.559 1.00 97.38 239 LEU A N 1
ATOM 1933 C CA . LEU A 1 239 ? 33.980 5.434 -53.094 1.00 97.38 239 LEU A CA 1
ATOM 1934 C C . LEU A 1 239 ? 33.547 5.037 -54.511 1.00 97.38 239 LEU A C 1
ATOM 1936 O O . LEU A 1 239 ? 34.390 4.730 -55.351 1.00 97.38 239 LEU A O 1
ATOM 1940 N N . GLN A 1 240 ? 32.246 5.071 -54.808 1.00 96.50 240 GLN A N 1
ATOM 1941 C CA . GLN A 1 240 ? 31.740 4.793 -56.150 1.00 96.50 240 GLN A CA 1
ATOM 1942 C C . GLN A 1 240 ? 32.189 5.862 -57.158 1.00 96.50 240 GLN A C 1
ATOM 1944 O O . GLN A 1 240 ? 32.643 5.510 -58.246 1.00 96.50 240 GLN A O 1
ATOM 1949 N N . LYS A 1 241 ? 32.140 7.150 -56.793 1.00 97.19 241 LYS A N 1
ATOM 1950 C CA . LYS A 1 241 ? 32.646 8.243 -57.644 1.00 97.19 241 LYS A CA 1
ATOM 1951 C C . LYS A 1 241 ? 34.151 8.136 -57.878 1.00 97.19 241 LYS A C 1
ATOM 1953 O O . LYS A 1 241 ? 34.604 8.326 -59.002 1.00 97.19 241 LYS A O 1
ATOM 1958 N N . GLU A 1 242 ? 34.922 7.810 -56.843 1.00 97.56 242 GLU A N 1
ATOM 1959 C CA . GLU A 1 242 ? 36.363 7.567 -56.970 1.00 97.56 242 GLU A CA 1
ATOM 1960 C C . GLU A 1 242 ? 36.643 6.370 -57.880 1.00 97.56 242 GLU A C 1
ATOM 1962 O O . GLU A 1 242 ? 37.481 6.458 -58.777 1.00 97.56 242 GLU A O 1
ATOM 1967 N N . ARG A 1 243 ? 35.903 5.267 -57.716 1.00 98.12 243 ARG A N 1
ATOM 1968 C CA . ARG A 1 243 ? 36.011 4.089 -58.585 1.00 98.12 243 ARG A CA 1
ATOM 1969 C C . ARG A 1 243 ? 35.731 4.441 -60.044 1.00 98.12 243 ARG A C 1
ATOM 1971 O O . ARG A 1 243 ? 36.491 4.030 -60.916 1.00 98.12 243 ARG A O 1
ATOM 1978 N N . GLU A 1 244 ? 34.659 5.177 -60.320 1.00 97.00 244 GLU A N 1
ATOM 1979 C CA . GLU A 1 244 ? 34.313 5.633 -61.672 1.00 97.00 244 GLU A CA 1
ATOM 1980 C C . GLU A 1 244 ? 35.394 6.556 -62.244 1.00 97.00 244 GLU A C 1
ATOM 1982 O O . GLU A 1 244 ? 35.813 6.379 -63.390 1.00 97.00 244 GLU A O 1
ATOM 1987 N N . PHE A 1 245 ? 35.909 7.482 -61.433 1.00 97.88 245 PHE A N 1
ATOM 1988 C CA . PHE A 1 245 ? 37.008 8.366 -61.809 1.00 97.88 245 PHE A CA 1
ATOM 1989 C C . PHE A 1 245 ? 38.262 7.572 -62.193 1.00 97.88 245 PHE A C 1
ATOM 1991 O O . PHE A 1 245 ? 38.746 7.710 -63.319 1.00 97.88 245 PHE A O 1
ATOM 1998 N N . TYR A 1 246 ? 38.748 6.685 -61.321 1.00 97.62 246 TYR A N 1
ATOM 1999 C CA . TYR A 1 246 ? 39.924 5.859 -61.608 1.00 97.62 246 TYR A CA 1
ATOM 2000 C C . TYR A 1 246 ? 39.691 4.901 -62.777 1.00 97.62 246 TYR A C 1
ATOM 2002 O O . TYR A 1 246 ? 40.597 4.698 -63.583 1.00 97.62 246 TYR A O 1
ATOM 2010 N N . SER A 1 247 ? 38.480 4.360 -62.931 1.00 97.56 247 SER A N 1
ATOM 2011 C CA . SER A 1 247 ? 38.118 3.537 -64.089 1.00 97.56 247 SER A CA 1
ATOM 2012 C C . SER A 1 247 ? 38.208 4.335 -65.390 1.00 97.56 247 SER A C 1
ATOM 2014 O O . SER A 1 247 ? 38.790 3.854 -66.360 1.00 97.56 247 SER A O 1
ATOM 2016 N N . SER A 1 248 ? 37.670 5.558 -65.419 1.00 96.69 248 SER A N 1
ATOM 2017 C CA . SER A 1 248 ? 37.734 6.425 -66.602 1.00 96.69 248 SER A CA 1
ATOM 2018 C C . SER A 1 248 ? 39.172 6.832 -66.933 1.00 96.69 248 SER A C 1
ATOM 2020 O O . SER A 1 248 ? 39.578 6.785 -68.094 1.00 96.69 248 SER A O 1
ATOM 2022 N N . GLN A 1 249 ? 39.978 7.146 -65.912 1.00 97.75 249 GLN A N 1
ATOM 2023 C CA . GLN A 1 249 ? 41.390 7.475 -66.072 1.00 97.75 249 GLN A CA 1
ATOM 2024 C C . GLN A 1 249 ? 42.189 6.271 -66.584 1.00 97.75 249 GLN A C 1
ATOM 2026 O O . GLN A 1 249 ? 42.984 6.414 -67.511 1.00 97.75 249 GLN A O 1
ATOM 2031 N N . SER A 1 250 ? 41.950 5.079 -66.031 1.00 96.69 250 SER A N 1
ATOM 2032 C CA . SER A 1 250 ? 42.571 3.833 -66.486 1.00 96.69 250 SER A CA 1
ATOM 2033 C C . SER A 1 250 ? 42.219 3.535 -67.945 1.00 96.69 250 SER A C 1
ATOM 2035 O O . SER A 1 250 ? 43.117 3.253 -68.738 1.00 96.69 250 SER A O 1
ATOM 2037 N N . GLN A 1 251 ? 40.949 3.692 -68.334 1.00 97.00 251 GLN A N 1
ATOM 2038 C CA . GLN A 1 251 ? 40.513 3.507 -69.718 1.00 97.00 251 GLN A CA 1
ATOM 2039 C C . GLN A 1 251 ? 41.167 4.520 -70.669 1.00 97.00 251 GLN A C 1
ATOM 2041 O O . GLN A 1 251 ? 41.631 4.133 -71.740 1.00 97.00 251 GLN A O 1
ATOM 2046 N N . ALA A 1 252 ? 41.245 5.797 -70.285 1.00 96.06 252 ALA A N 1
ATOM 2047 C CA . ALA A 1 252 ? 41.898 6.832 -71.087 1.00 96.06 252 ALA A CA 1
ATOM 2048 C C . ALA A 1 252 ? 43.402 6.559 -71.263 1.00 96.06 252 ALA A C 1
ATOM 2050 O O . ALA A 1 252 ? 43.932 6.681 -72.368 1.00 96.06 252 ALA A O 1
ATOM 2051 N N . LEU A 1 253 ? 44.086 6.131 -70.195 1.00 97.19 253 LEU A N 1
ATOM 2052 C CA . LEU A 1 253 ? 45.488 5.715 -70.261 1.00 97.19 253 LEU A CA 1
ATOM 2053 C C . LEU A 1 253 ? 45.668 4.483 -71.152 1.00 97.19 253 LEU A C 1
ATOM 2055 O O . LEU A 1 253 ? 46.579 4.464 -71.974 1.00 97.19 253 LEU A O 1
ATOM 2059 N N . GLN A 1 254 ? 44.788 3.486 -71.048 1.00 97.06 254 GLN A N 1
ATOM 2060 C CA . GLN A 1 254 ? 44.825 2.296 -71.898 1.00 97.06 254 GLN A CA 1
ATOM 2061 C C . GLN A 1 254 ? 44.613 2.647 -73.378 1.00 97.06 254 GLN A C 1
ATOM 2063 O O . GLN A 1 254 ? 45.332 2.136 -74.236 1.00 97.06 254 GLN A O 1
ATOM 2068 N N . GLN A 1 255 ? 43.675 3.548 -73.683 1.00 96.44 255 GLN A N 1
ATOM 2069 C CA . GLN A 1 255 ? 43.462 4.060 -75.040 1.00 96.44 255 GLN A CA 1
ATOM 2070 C C . GLN A 1 255 ? 44.698 4.803 -75.556 1.00 96.44 255 GLN A C 1
ATOM 2072 O O . GLN A 1 255 ? 45.163 4.511 -76.655 1.00 96.44 255 GLN A O 1
ATOM 2077 N N . SER A 1 256 ? 45.279 5.693 -74.748 1.00 96.69 256 SER A N 1
ATOM 2078 C CA . SER A 1 256 ? 46.508 6.416 -75.093 1.00 96.69 256 SER A CA 1
ATOM 2079 C C . SER A 1 256 ? 47.679 5.464 -75.365 1.00 96.69 256 SER A C 1
ATOM 2081 O O . SER A 1 256 ? 48.343 5.579 -76.392 1.00 96.69 256 SER A O 1
ATOM 2083 N N . LEU A 1 257 ? 47.884 4.454 -74.511 1.00 96.69 257 LEU A N 1
ATOM 2084 C CA . LEU A 1 257 ? 48.897 3.417 -74.724 1.00 96.69 257 LEU A CA 1
ATOM 2085 C C . LEU A 1 257 ? 48.649 2.623 -76.010 1.00 96.69 257 LEU A C 1
ATOM 2087 O O . LEU A 1 257 ? 49.597 2.344 -76.743 1.00 96.69 257 LEU A O 1
ATOM 2091 N N . SER A 1 258 ? 47.394 2.272 -76.305 1.00 95.75 258 SER A N 1
ATOM 2092 C CA . SER A 1 258 ? 47.051 1.565 -77.544 1.00 95.75 258 SER A CA 1
ATOM 2093 C C . SER A 1 258 ? 47.321 2.416 -78.787 1.00 95.75 258 SER A C 1
ATOM 2095 O O . SER A 1 258 ? 47.882 1.903 -79.752 1.00 95.75 258 SER A O 1
ATOM 2097 N N . GLN A 1 259 ? 47.021 3.718 -78.730 1.00 96.25 259 GLN A N 1
ATOM 2098 C CA . GLN A 1 259 ? 47.299 4.656 -79.814 1.00 96.25 259 GLN A CA 1
ATOM 2099 C C . GLN A 1 259 ? 48.805 4.819 -80.022 1.00 96.25 259 GLN A C 1
ATOM 2101 O O . GLN A 1 259 ? 49.281 4.636 -81.133 1.00 96.25 259 GLN A O 1
ATOM 2106 N N . LEU A 1 260 ? 49.569 5.065 -78.954 1.00 95.69 260 LEU A N 1
ATOM 2107 C CA . LEU A 1 260 ? 51.029 5.170 -79.031 1.00 95.69 260 LEU A CA 1
ATOM 2108 C C . LEU A 1 260 ? 51.672 3.883 -79.556 1.00 95.69 260 LEU A C 1
ATOM 2110 O O . LEU A 1 260 ? 52.658 3.939 -80.283 1.00 95.69 260 LEU A O 1
ATOM 2114 N N . THR A 1 261 ? 51.122 2.720 -79.202 1.00 95.50 261 THR A N 1
ATOM 2115 C CA . THR A 1 261 ? 51.599 1.432 -79.721 1.00 95.50 261 THR A CA 1
ATOM 2116 C C . THR A 1 261 ? 51.303 1.295 -81.214 1.00 95.50 261 THR A C 1
ATOM 2118 O O . THR A 1 261 ? 52.175 0.846 -81.954 1.00 95.50 261 THR A O 1
ATOM 2121 N N . ALA A 1 262 ? 50.114 1.704 -81.663 1.00 95.56 262 ALA A N 1
ATOM 2122 C CA . ALA A 1 262 ? 49.750 1.706 -83.078 1.00 95.56 262 ALA A CA 1
ATOM 2123 C C . ALA A 1 262 ? 50.617 2.687 -83.886 1.00 95.56 262 ALA A C 1
ATOM 2125 O O . ALA A 1 262 ? 51.172 2.298 -84.909 1.00 95.56 262 ALA A O 1
ATOM 2126 N N . ASP A 1 263 ? 50.807 3.913 -83.392 1.00 94.81 263 ASP A N 1
ATOM 2127 C CA . ASP A 1 263 ? 51.661 4.929 -84.018 1.00 94.81 263 ASP A CA 1
ATOM 2128 C C . ASP A 1 263 ? 53.116 4.447 -84.093 1.00 94.81 263 ASP A C 1
ATOM 2130 O O . ASP A 1 263 ? 53.764 4.566 -85.130 1.00 94.81 263 ASP A O 1
ATOM 2134 N N . LYS A 1 264 ? 53.625 3.835 -83.013 1.00 95.81 264 LYS A N 1
ATOM 2135 C CA . LYS A 1 264 ? 54.952 3.210 -83.000 1.00 95.81 264 LYS A CA 1
ATOM 2136 C C . LYS A 1 264 ? 55.064 2.134 -84.081 1.00 95.81 264 LYS A C 1
ATOM 2138 O O . LYS A 1 264 ? 56.026 2.158 -84.838 1.00 95.81 264 LYS A O 1
ATOM 2143 N N . GLN A 1 265 ? 54.106 1.210 -84.160 1.00 95.31 265 GLN A N 1
ATOM 2144 C CA . GLN A 1 265 ? 54.106 0.147 -85.172 1.00 95.31 265 GLN A CA 1
ATOM 2145 C C . GLN A 1 265 ? 54.035 0.709 -86.595 1.00 95.31 265 GLN A C 1
ATOM 2147 O O . GLN A 1 265 ? 54.699 0.187 -87.488 1.00 95.31 265 GLN A O 1
ATOM 2152 N N . GLN A 1 266 ? 53.262 1.777 -86.805 1.00 94.62 266 GLN A N 1
ATOM 2153 C CA . GLN A 1 266 ? 53.190 2.468 -88.088 1.00 94.62 266 GLN A CA 1
ATOM 2154 C C . GLN A 1 266 ? 54.550 3.069 -88.468 1.00 94.62 266 GLN A C 1
ATOM 2156 O O . GLN A 1 266 ? 55.043 2.787 -89.556 1.00 94.62 266 GLN A O 1
ATOM 2161 N N . ILE A 1 267 ? 55.180 3.832 -87.569 1.00 94.12 267 ILE A N 1
ATOM 2162 C CA . ILE A 1 267 ? 56.493 4.451 -87.812 1.00 94.12 267 ILE A CA 1
ATOM 2163 C C . ILE A 1 267 ? 57.575 3.384 -88.010 1.00 94.12 267 ILE A C 1
ATOM 2165 O O . ILE A 1 267 ? 58.411 3.522 -88.896 1.00 94.12 267 ILE A O 1
ATOM 2169 N N . GLU A 1 268 ? 57.569 2.306 -87.220 1.00 93.31 268 GLU A N 1
ATOM 2170 C CA . GLU A 1 268 ? 58.490 1.176 -87.405 1.00 93.31 268 GLU A CA 1
ATOM 2171 C C . GLU A 1 268 ? 58.293 0.510 -88.776 1.00 93.31 268 GLU A C 1
ATOM 2173 O O . GLU A 1 268 ? 59.275 0.154 -89.428 1.00 93.31 268 GLU A O 1
ATOM 2178 N N . GLY A 1 269 ? 57.046 0.377 -89.239 1.00 92.56 269 GLY A N 1
ATOM 2179 C CA . GLY A 1 269 ? 56.724 -0.129 -90.574 1.00 92.56 269 GLY A CA 1
ATOM 2180 C C . GLY A 1 269 ? 57.199 0.794 -91.699 1.00 92.56 269 GLY A C 1
ATOM 2181 O O . GLY A 1 269 ? 57.831 0.324 -92.643 1.00 92.56 269 GLY A O 1
ATOM 2182 N N . GLU A 1 270 ? 56.944 2.099 -91.584 1.00 92.88 270 GLU A N 1
ATOM 2183 C CA . GLU A 1 270 ? 57.410 3.121 -92.533 1.00 92.88 270 GLU A CA 1
ATOM 2184 C C . GLU A 1 270 ? 58.943 3.167 -92.593 1.00 92.88 270 GLU A C 1
ATOM 2186 O O . GLU A 1 270 ? 59.521 3.127 -93.677 1.00 92.88 270 GLU A O 1
ATOM 2191 N N . LEU A 1 271 ? 59.612 3.161 -91.436 1.00 92.44 271 LEU A N 1
ATOM 2192 C CA . LEU A 1 271 ? 61.071 3.134 -91.351 1.00 92.44 271 LEU A CA 1
ATOM 2193 C C . LEU A 1 271 ? 61.646 1.864 -91.982 1.00 92.44 271 LEU A C 1
ATOM 2195 O O . LEU A 1 271 ? 62.655 1.933 -92.678 1.00 92.44 271 LEU A O 1
ATOM 2199 N N . LYS A 1 272 ? 61.014 0.707 -91.761 1.00 93.94 272 LYS A N 1
ATOM 2200 C CA . LYS A 1 272 ? 61.444 -0.551 -92.374 1.00 93.94 272 LYS A CA 1
ATOM 2201 C C . LYS A 1 272 ? 61.325 -0.502 -93.899 1.00 93.94 272 LYS A C 1
ATOM 2203 O O . LYS A 1 272 ? 62.267 -0.906 -94.571 1.00 93.94 272 LYS A O 1
ATOM 2208 N N . ALA A 1 273 ? 60.222 0.022 -94.431 1.00 91.50 273 ALA A N 1
ATOM 2209 C CA . ALA A 1 273 ? 60.044 0.190 -95.874 1.00 91.50 273 ALA A CA 1
ATOM 2210 C C . ALA A 1 273 ? 61.083 1.156 -96.471 1.00 91.50 273 ALA A C 1
ATOM 2212 O O . ALA A 1 273 ? 61.649 0.881 -97.527 1.00 91.50 273 ALA A O 1
ATOM 2213 N N . GLU A 1 274 ? 61.388 2.252 -95.772 1.00 90.81 274 GLU A N 1
ATOM 2214 C CA . GLU A 1 274 ? 62.442 3.188 -96.176 1.00 90.81 274 GLU A CA 1
ATOM 2215 C C . GLU A 1 274 ? 63.828 2.524 -96.152 1.00 90.81 274 GLU A C 1
ATOM 2217 O O . GLU A 1 274 ? 64.624 2.705 -97.071 1.00 90.81 274 GLU A O 1
ATOM 2222 N N . MET A 1 275 ? 64.122 1.706 -95.134 1.00 89.25 275 MET A N 1
ATOM 2223 C CA . MET A 1 275 ? 65.365 0.931 -95.065 1.00 89.25 275 MET A CA 1
ATOM 2224 C C . MET A 1 275 ? 65.476 -0.103 -96.193 1.00 89.25 275 MET A C 1
ATOM 2226 O O . MET A 1 275 ? 66.562 -0.260 -96.745 1.00 89.25 275 MET A O 1
ATOM 2230 N N . GLU A 1 276 ? 64.387 -0.798 -96.533 1.00 91.00 276 GLU A N 1
ATOM 2231 C CA . GLU A 1 276 ? 64.336 -1.751 -97.652 1.00 91.00 276 GLU A CA 1
ATOM 2232 C C . GLU A 1 276 ? 64.571 -1.034 -98.990 1.00 91.00 276 GLU A C 1
ATOM 2234 O O . GLU A 1 276 ? 65.471 -1.417 -99.734 1.00 91.00 276 GLU A O 1
ATOM 2239 N N . SER A 1 277 ? 63.865 0.073 -99.239 1.00 88.62 277 SER A N 1
ATOM 2240 C CA . SER A 1 277 ? 64.064 0.935 -100.416 1.00 88.62 277 SER A CA 1
ATOM 2241 C C . SER A 1 277 ? 65.508 1.441 -100.524 1.00 88.62 277 SER A C 1
ATOM 2243 O O . SER A 1 277 ? 66.145 1.351 -101.576 1.00 88.62 277 SER A O 1
ATOM 2245 N N . ARG A 1 278 ? 66.083 1.915 -99.411 1.00 89.44 278 ARG A N 1
ATOM 2246 C CA . ARG A 1 278 ? 67.481 2.353 -99.367 1.00 89.44 278 ARG A CA 1
ATOM 2247 C C . ARG A 1 278 ? 68.451 1.206 -99.658 1.00 89.44 278 ARG A C 1
ATOM 2249 O O . ARG A 1 278 ? 69.423 1.420 -100.377 1.00 89.44 278 ARG A O 1
ATOM 2256 N N . ALA A 1 279 ? 68.206 0.012 -99.122 1.00 90.75 279 ALA A N 1
ATOM 2257 C CA . ALA A 1 279 ? 69.042 -1.157 -99.384 1.00 90.75 279 ALA A CA 1
ATOM 2258 C C . ALA A 1 279 ? 68.991 -1.580 -100.864 1.00 90.75 279 ALA A C 1
ATOM 2260 O O . ALA A 1 279 ? 70.027 -1.920 -101.434 1.00 90.75 279 ALA A O 1
ATOM 2261 N N . GLU A 1 280 ? 67.819 -1.514 -101.504 1.00 88.81 280 GLU A N 1
ATOM 2262 C CA . GLU A 1 280 ? 67.665 -1.768 -102.943 1.00 88.81 280 GLU A CA 1
ATOM 2263 C C . GLU A 1 280 ? 68.442 -0.749 -103.786 1.00 88.81 280 GLU A C 1
ATOM 2265 O O . GLU A 1 280 ? 69.178 -1.135 -104.698 1.00 88.81 280 GLU A O 1
ATOM 2270 N N . LEU A 1 281 ? 68.348 0.543 -103.450 1.00 85.56 281 LEU A N 1
ATOM 2271 C CA . LEU A 1 281 ? 69.121 1.600 -104.109 1.00 85.56 281 LEU A CA 1
ATOM 2272 C C . LEU A 1 281 ? 70.633 1.409 -103.921 1.00 85.56 281 LEU A C 1
ATOM 2274 O O . LEU A 1 281 ? 71.390 1.543 -104.882 1.00 85.56 281 LEU A O 1
ATOM 2278 N N . GLU A 1 282 ? 71.084 1.060 -102.712 1.00 87.19 282 GLU A N 1
ATOM 2279 C CA . GLU A 1 282 ? 72.494 0.746 -102.439 1.00 87.19 282 GLU A CA 1
ATOM 2280 C C . GLU A 1 282 ? 72.970 -0.465 -103.265 1.00 87.19 282 GLU A C 1
ATOM 2282 O O . GLU A 1 282 ? 74.081 -0.451 -103.800 1.00 87.19 282 GLU A O 1
ATOM 2287 N N . GLN A 1 283 ? 72.129 -1.491 -103.445 1.00 88.62 283 GLN A N 1
ATOM 2288 C CA . GLN A 1 283 ? 72.441 -2.638 -104.300 1.00 88.62 283 GLN A CA 1
ATOM 2289 C C . GLN A 1 283 ? 72.530 -2.252 -105.784 1.00 88.62 283 GLN A C 1
ATOM 2291 O O . GLN A 1 283 ? 73.464 -2.682 -106.466 1.00 88.62 283 GLN A O 1
ATOM 2296 N N . GLN A 1 284 ? 71.592 -1.447 -106.293 1.00 86.50 284 GLN A N 1
ATOM 2297 C CA . GLN A 1 284 ? 71.635 -0.958 -107.675 1.00 86.50 284 GLN A CA 1
ATOM 2298 C C . GLN A 1 284 ? 72.877 -0.104 -107.939 1.00 86.50 284 GLN A C 1
ATOM 2300 O O . GLN A 1 284 ? 73.535 -0.279 -108.964 1.00 86.50 284 GLN A O 1
ATOM 2305 N N . LEU A 1 285 ? 73.232 0.771 -106.996 1.00 87.44 285 LEU A N 1
ATOM 2306 C CA . LEU A 1 285 ? 74.437 1.589 -107.076 1.00 87.44 285 LEU A CA 1
ATOM 2307 C C . LEU A 1 285 ? 75.695 0.716 -107.124 1.00 87.44 285 LEU A C 1
ATOM 2309 O O . LEU A 1 285 ? 76.548 0.930 -107.980 1.00 87.44 285 LEU A O 1
ATOM 2313 N N . LYS A 1 286 ? 75.774 -0.325 -106.289 1.00 88.25 286 LYS A N 1
ATOM 2314 C CA . LYS A 1 286 ? 76.896 -1.270 -106.305 1.00 88.25 286 LYS A CA 1
ATOM 2315 C C . LYS A 1 286 ? 77.025 -2.016 -107.639 1.00 88.25 286 LYS A C 1
ATOM 2317 O O . LYS A 1 286 ? 78.132 -2.152 -108.149 1.00 88.25 286 LYS A O 1
ATOM 2322 N N . LEU A 1 287 ? 75.914 -2.475 -108.223 1.00 86.81 287 LEU A N 1
ATOM 2323 C CA . LEU A 1 287 ? 75.925 -3.121 -109.544 1.00 86.81 287 LEU A CA 1
ATOM 2324 C C . LEU A 1 287 ? 76.400 -2.159 -110.644 1.00 86.81 287 LEU A C 1
ATOM 2326 O O . LEU A 1 287 ? 77.172 -2.556 -111.516 1.00 86.81 287 LEU A O 1
ATOM 2330 N N . ALA A 1 288 ? 75.987 -0.891 -110.587 1.00 84.56 288 ALA A N 1
ATOM 2331 C CA . ALA A 1 288 ? 76.458 0.136 -111.511 1.00 84.56 288 ALA A CA 1
ATOM 2332 C C . ALA A 1 288 ? 77.960 0.439 -111.326 1.00 84.56 288 ALA A C 1
ATOM 2334 O O . ALA A 1 288 ? 78.687 0.566 -112.312 1.00 84.56 288 ALA A O 1
ATOM 2335 N N . GLU A 1 289 ? 78.453 0.505 -110.086 1.00 85.50 289 GLU A N 1
ATOM 2336 C CA . GLU A 1 289 ? 79.884 0.654 -109.784 1.00 85.50 289 GLU A CA 1
ATOM 2337 C C . GLU A 1 289 ? 80.712 -0.536 -110.295 1.00 85.50 289 GLU A C 1
ATOM 2339 O O . GLU A 1 289 ? 81.778 -0.341 -110.882 1.00 85.50 289 GLU A O 1
ATOM 2344 N N . GLU A 1 290 ? 80.221 -1.765 -110.115 1.00 85.62 290 GLU A N 1
ATOM 2345 C CA . GLU A 1 290 ? 80.855 -2.980 -110.639 1.00 85.62 290 GLU A CA 1
ATOM 2346 C C . GLU A 1 290 ? 80.891 -2.974 -112.174 1.00 85.62 290 GLU A C 1
ATOM 2348 O O . GLU A 1 290 ? 81.954 -3.206 -112.750 1.00 85.62 290 GLU A O 1
ATOM 2353 N N . ALA A 1 291 ? 79.789 -2.613 -112.842 1.00 82.88 291 ALA A N 1
ATOM 2354 C CA . ALA A 1 291 ? 79.738 -2.477 -114.300 1.00 82.88 291 ALA A CA 1
ATOM 2355 C C . ALA A 1 291 ? 80.714 -1.406 -114.825 1.00 82.88 291 ALA A C 1
ATOM 2357 O O . ALA A 1 291 ? 81.386 -1.624 -115.834 1.00 82.88 291 ALA A O 1
ATOM 2358 N N . LEU A 1 292 ? 80.847 -0.264 -114.135 1.00 82.62 292 LEU A N 1
ATOM 2359 C CA . LEU A 1 292 ? 81.844 0.764 -114.469 1.00 82.62 292 LEU A CA 1
ATOM 2360 C C . LEU A 1 292 ? 83.272 0.231 -114.344 1.00 82.62 292 LEU A C 1
ATOM 2362 O O . LEU A 1 292 ? 84.100 0.470 -115.223 1.00 82.62 292 LEU A O 1
ATOM 2366 N N . LYS A 1 293 ? 83.555 -0.507 -113.269 1.00 82.94 293 LYS A N 1
ATOM 2367 C CA . LYS A 1 293 ? 84.873 -1.090 -113.013 1.00 82.94 293 LYS A CA 1
ATOM 2368 C C . LYS A 1 293 ? 85.227 -2.188 -114.023 1.00 82.94 293 LYS A C 1
ATOM 2370 O O . LYS A 1 293 ? 86.375 -2.258 -114.462 1.00 82.94 293 LYS A O 1
ATOM 2375 N N . ASP A 1 294 ? 84.265 -3.025 -114.403 1.00 81.25 294 ASP A N 1
ATOM 2376 C CA . ASP A 1 294 ? 84.434 -4.059 -115.430 1.00 81.25 294 ASP A CA 1
ATOM 2377 C C . ASP A 1 294 ? 84.677 -3.434 -116.814 1.00 81.25 294 ASP A C 1
ATOM 2379 O O . ASP A 1 294 ? 85.568 -3.877 -117.544 1.00 81.25 294 ASP A O 1
ATOM 2383 N N . LEU A 1 295 ? 83.974 -2.346 -117.145 1.00 79.25 295 LEU A N 1
ATOM 2384 C CA . LEU A 1 295 ? 84.226 -1.549 -118.349 1.00 79.25 295 LEU A CA 1
ATOM 2385 C C . LEU A 1 295 ? 85.613 -0.908 -118.357 1.00 79.25 295 LEU A C 1
ATOM 2387 O O . LEU A 1 295 ? 86.302 -0.964 -119.375 1.00 79.25 295 LEU A O 1
ATOM 2391 N N . GLU A 1 296 ? 86.047 -0.326 -117.240 1.00 80.12 296 GLU A N 1
ATOM 2392 C CA . GLU A 1 296 ? 87.390 0.245 -117.104 1.00 80.12 296 GLU A CA 1
ATOM 2393 C C . GLU A 1 296 ? 88.475 -0.827 -117.301 1.00 80.12 296 GLU A C 1
ATOM 2395 O O . GLU A 1 296 ? 89.439 -0.619 -118.042 1.00 80.12 296 GLU A O 1
ATOM 2400 N N . GLN A 1 297 ? 88.305 -2.010 -116.701 1.00 79.19 297 GLN A N 1
ATOM 2401 C CA . GLN A 1 297 ? 89.221 -3.139 -116.890 1.00 79.19 297 GLN A CA 1
ATOM 2402 C C . GLN A 1 297 ? 89.209 -3.671 -118.330 1.00 79.19 297 GLN A C 1
ATOM 2404 O O . GLN A 1 297 ? 90.272 -3.972 -118.877 1.00 79.19 297 GLN A O 1
ATOM 2409 N N . GLY A 1 298 ? 88.035 -3.759 -118.960 1.00 73.62 298 GLY A N 1
ATOM 2410 C CA . GLY A 1 298 ? 87.882 -4.169 -120.357 1.00 73.62 298 GLY A CA 1
ATOM 2411 C C . GLY A 1 298 ? 88.550 -3.200 -121.335 1.00 73.62 298 GLY A C 1
ATOM 2412 O O . GLY A 1 298 ? 89.235 -3.638 -122.258 1.00 73.62 298 GLY A O 1
ATOM 2413 N N . LEU A 1 299 ? 88.432 -1.890 -121.092 1.00 71.00 299 LEU A N 1
ATOM 2414 C CA . LEU A 1 299 ? 89.078 -0.844 -121.894 1.00 71.00 299 LEU A CA 1
ATOM 2415 C C . LEU A 1 299 ? 90.606 -0.810 -121.725 1.00 71.00 299 LEU A C 1
ATOM 2417 O O . LEU A 1 299 ? 91.308 -0.472 -122.677 1.00 71.00 299 LEU A O 1
ATOM 2421 N N . ASN A 1 300 ? 91.122 -1.185 -120.550 1.00 71.81 300 ASN A N 1
ATOM 2422 C CA . ASN A 1 300 ? 92.559 -1.231 -120.256 1.00 71.81 300 ASN A CA 1
ATOM 2423 C C . ASN A 1 300 ? 93.259 -2.527 -120.722 1.00 71.81 300 ASN A C 1
ATOM 2425 O O . ASN A 1 300 ? 94.487 -2.620 -120.657 1.00 71.81 300 ASN A O 1
ATOM 2429 N N . CYS A 1 301 ? 92.520 -3.536 -121.193 1.00 61.38 301 CYS A N 1
ATOM 2430 C CA . CYS A 1 301 ? 93.092 -4.801 -121.659 1.00 61.38 301 CYS A CA 1
ATOM 2431 C C . CYS A 1 301 ? 93.483 -4.742 -123.152 1.00 61.38 301 CYS A C 1
ATOM 2433 O O . CYS A 1 301 ? 92.704 -4.316 -124.000 1.00 61.38 301 CYS A O 1
ATOM 2435 N N . ILE A 1 302 ? 94.692 -5.212 -123.491 1.00 57.09 302 ILE A N 1
ATOM 2436 C CA . ILE A 1 302 ? 95.270 -5.133 -124.851 1.00 57.09 302 ILE A CA 1
ATOM 2437 C C . ILE A 1 302 ? 94.722 -6.231 -125.795 1.00 57.09 302 ILE A C 1
ATOM 2439 O O . ILE A 1 302 ? 94.747 -6.070 -127.015 1.00 57.09 302 ILE A O 1
ATOM 2443 N N . GLU A 1 303 ? 94.166 -7.326 -125.264 1.00 56.16 303 GLU A N 1
ATOM 2444 C CA . GLU A 1 303 ? 93.607 -8.433 -126.056 1.00 56.16 303 GLU A CA 1
ATOM 2445 C C . GLU A 1 303 ? 92.078 -8.320 -126.192 1.00 56.16 303 GLU A C 1
ATOM 2447 O O . GLU A 1 303 ? 91.333 -8.514 -125.228 1.00 56.16 303 GLU A O 1
ATOM 2452 N N . ARG A 1 304 ? 91.575 -8.060 -127.403 1.00 59.22 304 ARG A N 1
ATOM 2453 C CA . ARG A 1 304 ? 90.128 -8.006 -127.680 1.00 59.22 304 ARG A CA 1
ATOM 2454 C C . ARG A 1 304 ? 89.590 -9.391 -128.050 1.00 59.22 304 ARG A C 1
ATOM 2456 O O . ARG A 1 304 ? 89.912 -9.913 -129.113 1.00 59.22 304 ARG A O 1
ATOM 2463 N N . SER A 1 305 ? 88.781 -9.980 -127.169 1.00 63.16 305 SER A N 1
ATOM 2464 C CA . SER A 1 305 ? 88.026 -11.218 -127.424 1.00 63.16 305 SER A CA 1
ATOM 2465 C C . SER A 1 305 ? 86.556 -10.872 -127.659 1.00 63.16 305 SER A C 1
ATOM 2467 O O . SER A 1 305 ? 86.008 -10.042 -126.936 1.00 63.16 305 SER A O 1
ATOM 2469 N N . HIS A 1 306 ? 85.905 -11.535 -128.619 1.00 65.56 306 HIS A N 1
ATOM 2470 C CA . HIS A 1 306 ? 84.491 -11.316 -128.956 1.00 65.56 306 HIS A CA 1
ATOM 2471 C C . HIS A 1 306 ? 83.554 -11.475 -127.740 1.00 65.56 306 HIS A C 1
ATOM 2473 O O . HIS A 1 306 ? 82.574 -10.752 -127.604 1.00 65.56 306 HIS A O 1
ATOM 2479 N N . GLU A 1 307 ? 83.867 -12.388 -126.818 1.00 68.38 307 GLU A N 1
ATOM 2480 C CA . GLU A 1 307 ? 83.091 -12.596 -125.586 1.00 68.38 307 GLU A CA 1
ATOM 2481 C C . GLU A 1 307 ? 83.205 -11.409 -124.608 1.00 68.38 307 GLU A C 1
ATOM 2483 O O . GLU A 1 307 ? 82.249 -11.080 -123.908 1.00 68.38 307 GLU A O 1
ATOM 2488 N N . ARG A 1 308 ? 84.350 -10.708 -124.605 1.00 67.75 308 ARG A N 1
ATOM 2489 C CA . ARG A 1 308 ? 84.562 -9.504 -123.783 1.00 67.75 308 ARG A CA 1
ATOM 2490 C C . ARG A 1 308 ? 83.862 -8.278 -124.359 1.00 67.75 308 ARG A C 1
ATOM 2492 O O . ARG A 1 308 ? 83.297 -7.508 -123.590 1.00 67.75 308 ARG A O 1
ATOM 2499 N N . ASP A 1 309 ? 83.845 -8.130 -125.682 1.00 68.94 309 ASP A N 1
ATOM 2500 C CA . ASP A 1 309 ? 83.114 -7.040 -126.342 1.00 68.94 309 ASP A CA 1
ATOM 2501 C C . ASP A 1 309 ? 81.595 -7.164 -126.115 1.00 68.94 309 ASP A C 1
ATOM 2503 O O . ASP A 1 309 ? 80.917 -6.161 -125.889 1.00 68.94 309 ASP A O 1
ATOM 2507 N N . GLU A 1 310 ? 81.058 -8.389 -126.093 1.00 73.25 310 GLU A N 1
ATOM 2508 C CA . GLU A 1 310 ? 79.654 -8.632 -125.735 1.00 73.25 310 GLU A CA 1
ATOM 2509 C C . GLU A 1 310 ? 79.370 -8.356 -124.251 1.00 73.25 310 GLU A C 1
ATOM 2511 O O . GLU A 1 310 ? 78.344 -7.749 -123.931 1.00 73.25 310 GLU A O 1
ATOM 2516 N N . LYS A 1 311 ? 80.298 -8.696 -123.344 1.00 74.44 311 LYS A N 1
ATOM 2517 C CA . LYS A 1 311 ? 80.181 -8.335 -121.922 1.00 74.44 311 LYS A CA 1
ATOM 2518 C C . LYS A 1 311 ? 80.189 -6.811 -121.721 1.00 74.44 311 LYS A C 1
ATOM 2520 O O . LYS A 1 311 ? 79.274 -6.279 -121.102 1.00 74.44 311 LYS A O 1
ATOM 2525 N N . MET A 1 312 ? 81.122 -6.095 -122.355 1.00 71.75 312 MET A N 1
ATOM 2526 C CA . MET A 1 312 ? 81.180 -4.627 -122.323 1.00 71.75 312 MET A CA 1
ATOM 2527 C C . MET A 1 312 ? 79.927 -3.977 -122.924 1.00 71.75 312 MET A C 1
ATOM 2529 O O . MET A 1 312 ? 79.440 -2.974 -122.404 1.00 71.75 312 MET A O 1
ATOM 2533 N N . ARG A 1 313 ? 79.364 -4.537 -124.004 1.00 75.69 313 ARG A N 1
ATOM 2534 C CA . ARG A 1 313 ? 78.084 -4.073 -124.565 1.00 75.69 313 ARG A CA 1
ATOM 2535 C C . ARG A 1 313 ? 76.946 -4.234 -123.551 1.00 75.69 313 ARG A C 1
ATOM 2537 O O . ARG A 1 313 ? 76.104 -3.337 -123.446 1.00 75.69 313 ARG A O 1
ATOM 2544 N N . GLY A 1 314 ? 76.927 -5.346 -122.815 1.00 78.62 314 GLY A N 1
ATOM 2545 C CA . GLY A 1 314 ? 76.011 -5.595 -121.701 1.00 78.62 314 GLY A CA 1
ATOM 2546 C C . GLY A 1 314 ? 76.150 -4.557 -120.585 1.00 78.62 314 GLY A C 1
ATOM 2547 O O . GLY A 1 314 ? 75.150 -3.944 -120.211 1.00 78.62 314 GLY A O 1
ATOM 2548 N N . ASP A 1 315 ? 77.376 -4.279 -120.141 1.00 82.62 315 ASP A N 1
ATOM 2549 C CA . ASP A 1 315 ? 77.676 -3.312 -119.073 1.00 82.62 315 ASP A CA 1
ATOM 2550 C C . ASP A 1 315 ? 77.332 -1.867 -119.481 1.00 82.62 315 ASP A C 1
ATOM 2552 O O . ASP A 1 315 ? 76.722 -1.126 -118.710 1.00 82.62 315 ASP A O 1
ATOM 2556 N N . VAL A 1 316 ? 77.618 -1.468 -120.731 1.00 80.50 316 VAL A N 1
ATOM 2557 C CA . VAL A 1 316 ? 77.215 -0.154 -121.277 1.00 80.50 316 VAL A CA 1
ATOM 2558 C C . VAL A 1 316 ? 75.698 -0.043 -121.357 1.00 80.50 316 VAL A C 1
ATOM 2560 O O . VAL A 1 316 ? 75.138 1.011 -121.059 1.00 80.50 316 VAL A O 1
ATOM 2563 N N . SER A 1 317 ? 75.017 -1.120 -121.748 1.00 79.81 317 SER A N 1
ATOM 2564 C CA . SER A 1 317 ? 73.553 -1.145 -121.791 1.00 79.81 317 SER A CA 1
ATOM 2565 C C . SER A 1 317 ? 72.955 -1.062 -120.384 1.00 79.81 317 SER A C 1
ATOM 2567 O O . SER A 1 317 ? 71.966 -0.355 -120.190 1.00 79.81 317 SER A O 1
ATOM 2569 N N . HIS A 1 318 ? 73.570 -1.723 -119.398 1.00 82.25 318 HIS A N 1
ATOM 2570 C CA . HIS A 1 318 ? 73.165 -1.666 -117.994 1.00 82.25 318 HIS A CA 1
ATOM 2571 C C . HIS A 1 318 ? 73.365 -0.267 -117.400 1.00 82.25 318 HIS A C 1
ATOM 2573 O O . HIS A 1 318 ? 72.432 0.287 -116.825 1.00 82.25 318 HIS A O 1
ATOM 2579 N N . LEU A 1 319 ? 74.526 0.355 -117.622 1.00 83.31 319 LEU A N 1
ATOM 2580 C CA . LEU A 1 319 ? 74.805 1.721 -117.172 1.00 83.31 319 LEU A CA 1
ATOM 2581 C C . LEU A 1 319 ? 73.919 2.753 -117.850 1.00 83.31 319 LEU A C 1
ATOM 2583 O O . LEU A 1 319 ? 73.406 3.653 -117.192 1.00 83.31 319 LEU A O 1
ATOM 2587 N N . ARG A 1 320 ? 73.701 2.616 -119.161 1.00 84.50 320 ARG A N 1
ATOM 2588 C CA . ARG A 1 320 ? 72.761 3.471 -119.884 1.00 84.50 320 ARG A CA 1
ATOM 2589 C C . ARG A 1 320 ? 71.373 3.390 -119.253 1.00 84.50 320 ARG A C 1
ATOM 2591 O O . ARG A 1 320 ? 70.773 4.432 -119.020 1.00 84.50 320 ARG A O 1
ATOM 2598 N N . LYS A 1 321 ? 70.896 2.182 -118.942 1.00 83.75 321 LYS A N 1
ATOM 2599 C CA . LYS A 1 321 ? 69.602 1.978 -118.286 1.00 83.75 321 LYS A CA 1
ATOM 2600 C C . LYS A 1 321 ? 69.572 2.583 -116.876 1.00 83.75 321 LYS A C 1
ATOM 2602 O O . LYS A 1 321 ? 68.621 3.283 -116.558 1.00 83.75 321 LYS A O 1
ATOM 2607 N N . PHE A 1 322 ? 70.625 2.392 -116.080 1.00 86.94 322 PHE A N 1
ATOM 2608 C CA . PHE A 1 322 ? 70.764 2.992 -114.748 1.00 86.94 322 PHE A CA 1
ATOM 2609 C C . PHE A 1 322 ? 70.700 4.527 -114.798 1.00 86.94 322 PHE A C 1
ATOM 2611 O O . PHE A 1 322 ? 69.911 5.139 -114.085 1.00 86.94 322 PHE A O 1
ATOM 2618 N N . PHE A 1 323 ? 71.462 5.171 -115.689 1.00 85.88 323 PHE A N 1
ATOM 2619 C CA . PHE A 1 323 ? 71.421 6.629 -115.831 1.00 85.88 323 PHE A CA 1
ATOM 2620 C C . PHE A 1 323 ? 70.103 7.134 -116.432 1.00 85.88 323 PHE A C 1
ATOM 2622 O O . PHE A 1 323 ? 69.630 8.188 -116.017 1.00 85.88 323 PHE A O 1
ATOM 2629 N N . GLU A 1 324 ? 69.485 6.407 -117.369 1.00 86.94 324 GLU A N 1
ATOM 2630 C CA . GLU A 1 324 ? 68.135 6.720 -117.864 1.00 86.94 324 GLU A CA 1
ATOM 2631 C C . GLU A 1 324 ? 67.103 6.679 -116.721 1.00 86.94 324 GLU A C 1
ATOM 2633 O O . GLU A 1 324 ? 66.285 7.594 -116.608 1.00 86.94 324 GLU A O 1
ATOM 2638 N N . GLU A 1 325 ? 67.181 5.683 -115.83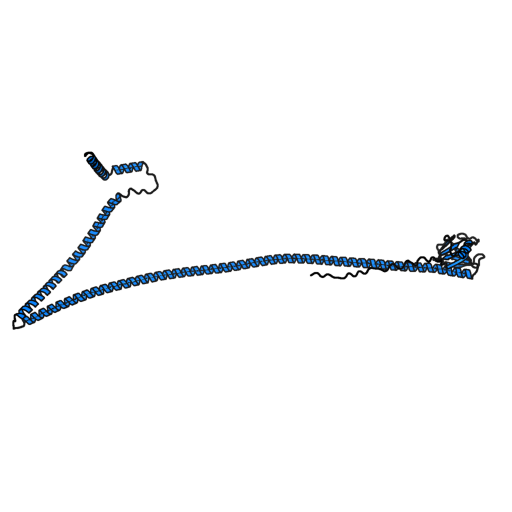4 1.00 85.94 325 GLU A N 1
ATOM 2639 C CA . GLU A 1 325 ? 66.358 5.580 -114.623 1.00 85.94 325 GLU A CA 1
ATOM 2640 C C . GLU A 1 325 ? 66.646 6.721 -113.628 1.00 85.94 325 GLU A C 1
ATOM 2642 O O . GLU A 1 325 ? 65.700 7.355 -113.156 1.00 85.94 325 GLU A O 1
ATOM 2647 N N . CYS A 1 326 ? 67.913 7.076 -113.374 1.00 84.94 326 CYS A N 1
ATOM 2648 C CA . CYS A 1 326 ? 68.272 8.228 -112.534 1.00 84.94 326 CYS A CA 1
ATOM 2649 C C . CYS A 1 326 ? 67.774 9.560 -113.111 1.00 84.94 326 CYS A C 1
ATOM 2651 O O . CYS A 1 326 ? 67.287 10.410 -112.367 1.00 84.94 326 CYS A O 1
ATOM 2653 N N . ILE A 1 327 ? 67.875 9.756 -114.429 1.00 85.19 327 ILE A N 1
ATOM 2654 C CA . ILE A 1 327 ? 67.375 10.961 -115.106 1.00 85.19 327 ILE A CA 1
ATOM 2655 C C . ILE A 1 327 ? 65.853 11.026 -114.993 1.00 85.19 327 ILE A C 1
ATOM 2657 O O . ILE A 1 327 ? 65.315 12.086 -114.679 1.00 85.19 327 ILE A O 1
ATOM 2661 N N . CYS A 1 328 ? 65.158 9.903 -115.190 1.00 84.38 328 CYS A N 1
ATOM 2662 C CA . CYS A 1 328 ? 63.709 9.838 -115.020 1.00 84.38 328 CYS A CA 1
ATOM 2663 C C . CYS A 1 328 ? 63.300 10.138 -113.570 1.00 84.38 328 CYS A C 1
ATOM 2665 O O . CYS A 1 328 ? 62.376 10.921 -113.352 1.00 84.38 328 CYS A O 1
ATOM 2667 N N . ALA A 1 329 ? 63.998 9.573 -112.579 1.00 83.94 329 ALA A N 1
ATOM 2668 C CA . ALA A 1 329 ? 63.759 9.851 -111.165 1.00 83.94 329 ALA A CA 1
ATOM 2669 C C . ALA A 1 329 ? 63.991 11.335 -110.829 1.00 83.94 329 ALA A C 1
ATOM 2671 O O . ALA A 1 329 ? 63.122 11.963 -110.227 1.00 83.94 329 ALA A O 1
ATOM 2672 N N . ALA A 1 330 ? 65.092 11.928 -111.302 1.00 83.75 330 ALA A N 1
ATOM 2673 C CA . ALA A 1 330 ? 65.396 13.346 -111.111 1.00 83.75 330 ALA A CA 1
ATOM 2674 C C . ALA A 1 330 ? 64.391 14.269 -111.826 1.00 83.75 330 ALA A C 1
ATOM 2676 O O . ALA A 1 330 ? 64.028 15.324 -111.307 1.00 83.75 330 ALA A O 1
ATOM 2677 N N . GLU A 1 331 ? 63.894 13.882 -113.004 1.00 88.00 331 GLU A N 1
ATOM 2678 C CA . GLU A 1 331 ? 62.852 14.630 -113.712 1.00 88.00 331 GLU A CA 1
ATOM 2679 C C . GLU A 1 331 ? 61.509 14.567 -112.966 1.00 88.00 331 GLU A C 1
ATOM 2681 O O . GLU A 1 331 ? 60.789 15.570 -112.893 1.00 88.00 331 GLU A O 1
ATOM 2686 N N . ILE A 1 332 ? 61.172 13.412 -112.381 1.00 84.38 332 ILE A N 1
ATOM 2687 C CA . ILE A 1 332 ? 59.999 13.255 -111.512 1.00 84.38 332 ILE A CA 1
ATOM 2688 C C . ILE A 1 332 ? 60.163 14.102 -110.244 1.00 84.38 332 ILE A C 1
ATOM 2690 O O . ILE A 1 332 ? 59.234 14.830 -109.891 1.00 84.38 332 ILE A O 1
ATOM 2694 N N . GLU A 1 333 ? 61.330 14.072 -109.599 1.00 85.56 333 GLU A N 1
ATOM 2695 C CA . GLU A 1 333 ? 61.638 14.863 -108.402 1.00 85.56 333 GLU A CA 1
ATOM 2696 C C . GLU A 1 333 ? 61.578 16.373 -108.686 1.00 85.56 333 GLU A C 1
ATOM 2698 O O . GLU A 1 333 ? 60.932 17.125 -107.954 1.00 85.56 333 GLU A O 1
ATOM 2703 N N . ALA A 1 334 ? 62.122 16.831 -109.817 1.00 84.69 334 ALA A N 1
ATOM 2704 C CA . ALA A 1 334 ? 62.019 18.226 -110.249 1.00 84.69 334 ALA A CA 1
ATOM 2705 C C . ALA A 1 334 ? 60.564 18.657 -110.516 1.00 84.69 334 ALA A C 1
ATOM 2707 O O . ALA A 1 334 ? 60.184 19.806 -110.267 1.00 84.69 334 ALA A O 1
ATOM 2708 N N . LYS A 1 335 ? 59.718 17.738 -111.002 1.00 89.31 335 LYS A N 1
ATOM 2709 C CA . LYS A 1 335 ? 58.276 17.964 -111.198 1.00 89.31 335 LYS A CA 1
ATOM 2710 C C . LYS A 1 335 ? 57.462 17.769 -109.916 1.00 89.31 335 LYS A C 1
ATOM 2712 O O . LYS A 1 335 ? 56.294 18.173 -109.895 1.00 89.31 335 LYS A O 1
ATOM 2717 N N . LEU A 1 336 ? 58.039 17.220 -108.845 1.00 88.44 336 LEU A N 1
ATOM 2718 C CA . LEU A 1 336 ? 57.342 16.880 -107.602 1.00 88.44 336 LEU A CA 1
ATOM 2719 C C . LEU A 1 336 ? 56.593 18.073 -106.985 1.00 88.44 336 LEU A C 1
ATOM 2721 O O . LEU A 1 336 ? 55.411 17.911 -106.672 1.00 88.44 336 LEU A O 1
ATOM 2725 N N . PRO A 1 337 ? 57.155 19.300 -106.913 1.00 86.94 337 PRO A N 1
ATOM 2726 C CA . PRO A 1 337 ? 56.412 20.456 -106.410 1.00 86.94 337 PRO A CA 1
ATOM 2727 C C . PRO A 1 337 ? 55.158 20.771 -107.239 1.00 86.94 337 PRO A C 1
ATOM 2729 O O . PRO A 1 337 ? 54.115 21.135 -106.689 1.00 86.94 337 PRO A O 1
ATOM 2732 N N . ALA A 1 338 ? 55.223 20.605 -108.564 1.00 86.94 338 ALA A N 1
ATOM 2733 C CA . ALA A 1 338 ? 54.083 20.815 -109.453 1.00 86.94 338 ALA A CA 1
ATOM 2734 C C . ALA A 1 338 ? 53.046 19.688 -109.327 1.00 86.94 338 ALA A C 1
ATOM 2736 O O . ALA A 1 338 ? 51.847 19.971 -109.274 1.00 86.94 338 ALA A O 1
ATOM 2737 N N . ILE A 1 339 ? 53.491 18.431 -109.217 1.00 86.31 339 ILE A N 1
ATOM 2738 C CA . ILE A 1 339 ? 52.628 17.262 -108.986 1.00 86.31 339 ILE A CA 1
ATOM 2739 C C . ILE A 1 339 ? 51.882 17.416 -107.656 1.00 86.31 339 ILE A C 1
ATOM 2741 O O . ILE A 1 339 ? 50.655 17.314 -107.631 1.00 86.31 339 ILE A O 1
ATOM 2745 N N . MET A 1 340 ? 52.583 17.762 -106.573 1.00 86.19 340 MET A N 1
ATOM 2746 C CA . MET A 1 340 ? 51.982 18.009 -105.258 1.00 86.19 340 MET A CA 1
ATOM 2747 C C . MET A 1 340 ? 51.005 19.187 -105.294 1.00 86.19 340 MET A C 1
ATOM 2749 O O . MET A 1 340 ? 49.883 19.080 -104.795 1.00 86.19 340 MET A O 1
ATOM 2753 N N . LYS A 1 341 ? 51.373 20.301 -105.942 1.00 88.81 341 LYS A N 1
ATOM 2754 C CA . LYS A 1 341 ? 50.474 21.453 -106.123 1.00 88.81 341 LYS A CA 1
ATOM 2755 C C . LYS A 1 341 ? 49.202 21.063 -106.882 1.00 88.81 341 LYS A C 1
ATOM 2757 O O . LYS A 1 341 ? 48.111 21.479 -106.487 1.00 88.81 341 LYS A O 1
ATOM 2762 N N . ASN A 1 342 ? 49.322 20.251 -107.930 1.00 89.94 342 ASN A N 1
ATOM 2763 C CA . ASN A 1 342 ? 48.189 19.754 -108.709 1.00 89.94 342 ASN A CA 1
ATOM 2764 C C . ASN A 1 342 ? 47.326 18.771 -107.908 1.00 89.94 342 ASN A C 1
ATOM 2766 O O . ASN A 1 342 ? 46.103 18.881 -107.955 1.00 89.94 342 ASN A O 1
ATOM 2770 N N . ALA A 1 343 ? 47.927 17.874 -107.123 1.00 85.56 343 ALA A N 1
ATOM 2771 C CA . ALA A 1 343 ? 47.210 16.960 -106.234 1.00 85.56 343 ALA A CA 1
ATOM 2772 C C . ALA A 1 343 ? 46.399 17.729 -105.179 1.00 85.56 343 ALA A C 1
ATOM 2774 O O . ALA A 1 343 ? 45.198 17.500 -105.015 1.00 85.56 343 ALA A O 1
ATOM 2775 N N . VAL A 1 344 ? 47.008 18.731 -104.535 1.00 87.25 344 VAL A N 1
ATOM 2776 C CA . VAL A 1 344 ? 46.311 19.626 -103.598 1.00 87.25 344 VAL A CA 1
ATOM 2777 C C . VAL A 1 344 ? 45.197 20.399 -104.306 1.00 87.25 344 VAL A C 1
ATOM 2779 O O . VAL A 1 344 ? 44.090 20.511 -103.773 1.00 87.25 344 VAL A O 1
ATOM 2782 N N . TYR A 1 345 ? 45.443 20.915 -105.515 1.00 90.12 345 TYR A N 1
ATOM 2783 C CA . TYR A 1 345 ? 44.419 21.604 -106.301 1.00 90.12 345 TYR A CA 1
ATOM 2784 C C . TYR A 1 345 ? 43.247 20.676 -106.652 1.00 90.12 345 TYR A C 1
ATOM 2786 O O . TYR A 1 345 ? 42.097 21.087 -106.499 1.00 90.12 345 TYR A O 1
ATOM 2794 N N . LEU A 1 346 ? 43.510 19.425 -107.042 1.00 84.50 346 LEU A N 1
ATOM 2795 C CA . LEU A 1 346 ? 42.497 18.402 -107.316 1.00 84.50 346 LEU A CA 1
ATOM 2796 C C . LEU A 1 346 ? 41.674 18.072 -106.070 1.00 84.50 346 LEU A C 1
ATOM 2798 O O . LEU A 1 346 ? 40.445 18.123 -106.139 1.00 84.50 346 LEU A O 1
ATOM 2802 N N . HIS A 1 347 ? 42.311 17.833 -104.918 1.00 83.50 347 HIS A N 1
ATOM 2803 C CA . HIS A 1 347 ? 41.604 17.624 -103.649 1.00 83.50 347 HIS A CA 1
ATOM 2804 C C . HIS A 1 347 ? 40.750 18.840 -103.273 1.00 83.50 347 HIS A C 1
ATOM 2806 O O . HIS A 1 347 ? 39.591 18.699 -102.874 1.00 83.50 347 HIS A O 1
ATOM 2812 N N . LYS A 1 348 ? 41.271 20.056 -103.465 1.00 86.56 348 LYS A N 1
ATOM 2813 C CA . LYS A 1 348 ? 40.544 21.301 -103.179 1.00 86.56 348 LYS A CA 1
ATOM 2814 C C . LYS A 1 348 ? 39.379 21.519 -104.149 1.00 86.56 348 LYS A C 1
ATOM 2816 O O . LYS A 1 348 ? 38.304 21.942 -103.722 1.00 86.56 348 LYS A O 1
ATOM 2821 N N . ALA A 1 349 ? 39.548 21.208 -105.432 1.00 85.94 349 ALA A N 1
ATOM 2822 C CA . ALA A 1 349 ? 38.498 21.269 -106.445 1.00 85.94 349 ALA A CA 1
ATOM 2823 C C . ALA A 1 349 ? 37.414 20.204 -106.207 1.00 85.94 349 ALA A C 1
ATOM 2825 O O . ALA A 1 349 ? 36.225 20.520 -106.277 1.00 85.94 349 ALA A O 1
ATOM 2826 N N . ALA A 1 350 ? 37.798 18.978 -105.847 1.00 81.62 350 ALA A N 1
ATOM 2827 C CA . ALA A 1 350 ? 36.879 17.908 -105.466 1.00 81.62 350 ALA A CA 1
ATOM 2828 C C . ALA A 1 350 ? 36.079 18.283 -104.210 1.00 81.62 350 ALA A C 1
ATOM 2830 O O . ALA A 1 350 ? 34.850 18.215 -104.224 1.00 81.62 350 ALA A O 1
ATOM 2831 N N . ALA A 1 351 ? 36.737 18.801 -103.168 1.00 79.88 351 ALA A N 1
ATOM 2832 C CA . ALA A 1 351 ? 36.069 19.298 -101.966 1.00 79.88 351 ALA A CA 1
ATOM 2833 C C . ALA A 1 351 ? 35.083 20.440 -102.278 1.00 79.88 351 ALA A C 1
ATOM 2835 O O . ALA A 1 351 ? 33.975 20.473 -101.736 1.00 79.88 351 ALA A O 1
ATOM 2836 N N . ARG A 1 352 ? 35.440 21.360 -103.189 1.00 83.88 352 ARG A N 1
ATOM 2837 C CA . ARG A 1 352 ? 34.526 22.407 -103.681 1.00 83.88 352 ARG A CA 1
ATOM 2838 C C . ARG A 1 352 ? 33.336 21.820 -104.444 1.00 83.88 352 ARG A C 1
ATOM 2840 O O . ARG A 1 352 ? 32.216 22.250 -104.184 1.00 83.88 352 ARG A O 1
ATOM 2847 N N . ARG A 1 353 ? 33.535 20.827 -105.322 1.00 80.44 353 ARG A N 1
ATOM 2848 C CA . ARG A 1 353 ? 32.433 20.132 -106.018 1.00 80.44 353 ARG A CA 1
ATOM 2849 C C . ARG A 1 353 ? 31.500 19.422 -105.041 1.00 80.44 353 ARG A C 1
ATOM 2851 O O . ARG A 1 353 ? 30.290 19.566 -105.176 1.00 80.44 353 ARG A O 1
ATOM 2858 N N . ILE A 1 354 ? 32.029 18.734 -104.029 1.00 77.06 354 ILE A N 1
ATOM 2859 C CA . ILE A 1 354 ? 31.221 18.077 -102.989 1.00 77.06 354 ILE A CA 1
ATOM 2860 C C . ILE A 1 354 ? 30.391 19.115 -102.218 1.00 77.06 354 ILE A C 1
ATOM 2862 O O . ILE A 1 354 ? 29.184 18.933 -102.043 1.00 77.06 354 ILE A O 1
ATOM 2866 N N . LYS A 1 355 ? 30.996 20.243 -101.813 1.00 75.25 355 LYS A N 1
ATOM 2867 C CA . LYS A 1 355 ? 30.269 21.348 -101.162 1.00 75.25 355 LYS A CA 1
ATOM 2868 C C . LYS A 1 355 ? 29.208 21.965 -102.082 1.00 75.25 355 LYS A C 1
ATOM 2870 O O . LYS A 1 355 ? 28.083 22.160 -101.637 1.00 75.25 355 LYS A O 1
ATOM 2875 N N . SER A 1 356 ? 29.521 22.213 -103.353 1.00 71.56 356 SER A N 1
ATOM 2876 C CA . SER A 1 356 ? 28.577 22.747 -104.347 1.00 71.56 356 SER A CA 1
ATOM 2877 C C . SER A 1 356 ? 27.397 21.797 -104.592 1.00 71.56 356 SER A C 1
ATOM 2879 O O . SER A 1 356 ? 26.247 22.227 -104.522 1.00 71.56 356 SER A O 1
ATOM 2881 N N . CYS A 1 357 ? 27.645 20.489 -104.723 1.00 69.06 357 CYS A N 1
ATOM 2882 C CA . CYS A 1 357 ? 26.589 19.476 -104.814 1.00 69.06 357 CYS A CA 1
ATOM 2883 C C . CYS A 1 357 ? 25.717 19.438 -103.548 1.00 69.06 357 CYS A C 1
ATOM 2885 O O . CYS A 1 357 ? 24.505 19.238 -103.633 1.00 69.06 357 CYS A O 1
ATOM 2887 N N . ARG A 1 358 ? 26.303 19.662 -102.363 1.00 65.06 358 ARG A N 1
ATOM 2888 C CA . ARG A 1 358 ? 25.558 19.759 -101.097 1.00 65.06 358 ARG A CA 1
ATOM 2889 C C . ARG A 1 358 ? 24.687 21.018 -101.040 1.00 65.06 358 ARG A C 1
ATOM 2891 O O . ARG A 1 358 ? 23.550 20.920 -100.591 1.00 65.06 358 ARG A O 1
ATOM 2898 N N . VAL A 1 359 ? 25.174 22.158 -101.539 1.00 63.72 359 VAL A N 1
ATOM 2899 C CA . VAL A 1 359 ? 24.407 23.416 -101.639 1.00 63.72 359 VAL A CA 1
ATOM 2900 C C . VAL A 1 359 ? 23.257 23.285 -102.640 1.00 63.72 359 VAL A C 1
ATOM 2902 O O . VAL A 1 359 ? 22.134 23.637 -102.298 1.00 63.72 359 VAL A O 1
ATOM 2905 N N . GLN A 1 360 ? 23.487 22.690 -103.814 1.00 59.16 360 GLN A N 1
ATOM 2906 C CA . GLN A 1 360 ? 22.440 22.452 -104.818 1.00 59.16 360 GLN A CA 1
ATOM 2907 C C . GLN A 1 360 ? 21.367 21.462 -104.325 1.00 59.16 360 GLN A C 1
ATOM 2909 O O . GLN A 1 360 ? 20.177 21.635 -104.591 1.00 59.16 360 GLN A O 1
ATOM 2914 N N . ARG A 1 361 ? 21.753 20.453 -103.531 1.00 58.50 361 ARG A N 1
ATOM 2915 C CA . ARG A 1 361 ? 20.794 19.575 -102.833 1.00 58.50 361 ARG A CA 1
ATOM 2916 C C . ARG A 1 361 ? 20.039 20.304 -101.713 1.00 58.50 361 ARG A C 1
ATOM 2918 O O . ARG A 1 361 ? 18.873 19.990 -101.488 1.00 58.50 361 ARG A O 1
ATOM 2925 N N . HIS A 1 362 ? 20.653 21.277 -101.035 1.00 58.19 362 HIS A N 1
ATOM 2926 C CA . HIS A 1 362 ? 19.992 22.086 -100.002 1.00 58.19 362 HIS A CA 1
ATOM 2927 C C . HIS A 1 362 ? 18.995 23.101 -100.581 1.00 58.19 362 HIS A C 1
ATOM 2929 O O . HIS A 1 362 ? 17.901 23.231 -100.036 1.00 58.19 362 HIS A O 1
ATOM 2935 N N . THR A 1 363 ? 19.318 23.774 -101.690 1.00 58.03 363 THR A N 1
ATOM 2936 C CA . THR A 1 363 ? 18.392 24.694 -102.377 1.00 58.03 363 THR A CA 1
ATOM 2937 C C . THR A 1 363 ? 17.234 23.946 -103.038 1.00 58.03 363 THR A C 1
ATOM 2939 O O . THR A 1 363 ? 16.089 24.382 -102.924 1.00 58.03 363 THR A O 1
ATOM 2942 N N . SER A 1 364 ? 17.490 22.765 -103.617 1.00 56.09 364 SER A N 1
ATOM 2943 C CA . SER A 1 364 ? 16.434 21.856 -104.085 1.00 56.09 364 SER A CA 1
ATOM 2944 C C . SER A 1 364 ? 15.523 21.416 -102.928 1.00 56.09 364 SER A C 1
ATOM 2946 O O . SER A 1 364 ? 14.310 21.589 -103.004 1.00 56.09 364 SER A O 1
ATOM 2948 N N . ARG A 1 365 ? 16.077 20.955 -101.794 1.00 56.94 365 ARG A N 1
ATOM 2949 C CA . ARG A 1 365 ? 15.272 20.576 -100.612 1.00 56.94 365 ARG A CA 1
ATOM 2950 C C . ARG A 1 365 ? 14.490 21.747 -100.004 1.00 56.94 365 ARG A C 1
ATOM 2952 O O . ARG A 1 365 ? 13.364 21.536 -99.567 1.00 56.94 365 ARG A O 1
ATOM 2959 N N . GLN A 1 366 ? 15.026 22.969 -99.998 1.00 56.28 366 GLN A N 1
ATOM 2960 C CA . GLN A 1 366 ? 14.296 24.155 -99.525 1.00 56.28 366 GLN A CA 1
ATOM 2961 C C . GLN A 1 366 ? 13.139 24.564 -100.450 1.00 56.28 366 GLN A C 1
ATOM 2963 O O . GLN A 1 366 ? 12.122 25.040 -99.948 1.00 56.28 366 GLN A O 1
ATOM 2968 N N . HIS A 1 367 ? 13.251 24.347 -101.764 1.00 53.38 367 HIS A N 1
ATOM 2969 C CA . HIS A 1 367 ? 12.135 24.530 -102.697 1.00 53.38 367 HIS A CA 1
ATOM 2970 C C . HIS A 1 367 ? 10.985 23.546 -102.403 1.00 53.38 367 HIS A C 1
ATOM 2972 O O . HIS A 1 367 ? 9.827 23.952 -102.355 1.00 53.38 367 HIS A O 1
ATOM 2978 N N . TRP A 1 368 ? 11.294 22.281 -102.092 1.00 51.66 368 TRP A N 1
ATOM 2979 C CA . TRP A 1 368 ? 10.282 21.293 -101.684 1.00 51.66 368 TRP A CA 1
ATOM 2980 C C . TRP A 1 368 ? 9.675 21.583 -100.296 1.00 51.66 368 TRP A C 1
ATOM 2982 O O . TRP A 1 368 ? 8.468 21.457 -100.117 1.00 51.66 368 TRP A O 1
ATOM 2992 N N . LEU A 1 369 ? 10.467 22.065 -99.330 1.00 51.16 369 LEU A N 1
ATOM 2993 C CA . LEU A 1 369 ? 10.005 22.397 -97.969 1.00 51.16 369 LEU A CA 1
ATOM 2994 C C . LEU A 1 369 ? 9.109 23.647 -97.875 1.00 51.16 369 LEU A C 1
ATOM 2996 O O . LEU A 1 369 ? 8.399 23.796 -96.880 1.00 51.16 369 LEU A O 1
ATOM 3000 N N . LYS A 1 370 ? 9.102 24.534 -98.881 1.00 51.22 370 LYS A N 1
ATOM 3001 C CA . LYS A 1 370 ? 8.154 25.665 -98.938 1.00 51.22 370 LYS A CA 1
ATOM 3002 C C . LYS A 1 370 ? 6.736 25.239 -99.335 1.00 51.22 370 LYS A C 1
ATOM 3004 O O . LYS A 1 370 ? 5.791 25.909 -98.939 1.00 51.22 370 LYS A O 1
ATOM 3009 N N . HIS A 1 371 ? 6.573 24.106 -100.021 1.00 49.25 371 HIS A N 1
ATOM 3010 C CA . HIS A 1 371 ? 5.256 23.557 -100.363 1.00 49.25 371 HIS A CA 1
ATOM 3011 C C . HIS A 1 371 ? 4.639 22.680 -99.260 1.00 49.25 371 HIS A C 1
ATOM 3013 O O . HIS A 1 371 ? 3.445 22.409 -99.304 1.00 49.25 371 HIS A O 1
ATOM 3019 N N . SER A 1 372 ? 5.412 22.256 -98.254 1.00 46.28 372 SER A N 1
ATOM 3020 C CA . SER A 1 372 ? 4.956 21.291 -97.236 1.00 46.28 372 SER A CA 1
ATOM 3021 C C . SER A 1 372 ? 4.612 21.900 -95.870 1.00 46.28 372 SER A C 1
ATOM 3023 O O . SER A 1 372 ? 4.340 21.158 -94.932 1.00 46.28 372 SER A O 1
ATOM 3025 N N . LYS A 1 373 ? 4.621 23.234 -95.721 1.00 49.34 373 LYS A N 1
ATOM 3026 C CA . LYS A 1 373 ? 4.318 23.919 -94.445 1.00 49.34 373 LYS A CA 1
ATOM 3027 C C . LYS A 1 373 ? 2.897 24.490 -94.329 1.00 49.34 373 LYS A C 1
ATOM 3029 O O . LYS A 1 373 ? 2.605 25.150 -93.341 1.00 49.34 373 LYS A O 1
ATOM 3034 N N . SER A 1 374 ? 2.004 24.218 -95.278 1.00 47.56 374 SER A N 1
ATOM 3035 C CA . SER A 1 374 ? 0.614 24.705 -95.247 1.00 47.56 374 SER A CA 1
ATOM 3036 C C . SER A 1 374 ? -0.408 23.735 -94.631 1.00 47.56 374 SER A C 1
ATOM 3038 O O . SER A 1 374 ? -1.594 24.033 -94.667 1.00 47.56 374 SER A O 1
ATOM 3040 N N . PHE A 1 375 ? 0.009 22.602 -94.048 1.00 46.22 375 PHE A N 1
ATOM 3041 C CA . PHE A 1 375 ? -0.922 21.565 -93.559 1.00 46.22 375 PHE A CA 1
ATOM 3042 C C . PHE A 1 375 ? -0.854 21.233 -92.061 1.00 46.22 375 PHE A C 1
ATOM 3044 O O . PHE A 1 375 ? -1.471 20.265 -91.628 1.00 46.22 375 PHE A O 1
ATOM 3051 N N . VAL A 1 376 ? -0.169 22.032 -91.239 1.00 39.44 376 VAL A N 1
ATOM 3052 C CA . VAL A 1 376 ? -0.195 21.840 -89.778 1.00 39.44 376 VAL A CA 1
ATOM 3053 C C . VAL A 1 376 ? -0.600 23.147 -89.108 1.00 39.44 376 VAL A C 1
ATOM 3055 O O . VAL A 1 376 ? 0.225 24.025 -88.873 1.00 39.44 376 VAL A O 1
ATOM 3058 N N . CYS A 1 377 ? -1.900 23.272 -88.847 1.00 40.78 377 CYS A N 1
ATOM 3059 C CA . CYS A 1 377 ? -2.466 24.297 -87.980 1.00 40.78 377 CYS A CA 1
ATOM 3060 C C . CYS A 1 377 ? -2.413 23.769 -86.532 1.00 40.78 377 CYS A C 1
ATOM 3062 O O . CYS A 1 377 ? -2.897 22.656 -86.298 1.00 40.78 377 CYS A O 1
ATOM 3064 N N . PRO A 1 378 ? -1.809 24.483 -85.564 1.00 41.00 378 PRO A N 1
ATOM 3065 C CA . PRO A 1 378 ? -1.901 24.111 -84.163 1.00 41.00 378 PRO A CA 1
ATOM 3066 C C . PRO A 1 378 ? -3.306 24.425 -83.646 1.00 41.00 378 PRO A C 1
ATOM 3068 O O . PRO A 1 378 ? -3.925 25.420 -84.005 1.00 41.00 378 PRO A O 1
ATOM 3071 N N . HIS A 1 379 ? -3.796 23.522 -82.815 1.00 41.03 379 HIS A N 1
ATOM 3072 C CA . HIS A 1 379 ? -5.121 23.509 -82.224 1.00 41.03 379 HIS A CA 1
ATOM 3073 C C . HIS A 1 379 ? -5.437 24.805 -81.456 1.00 41.03 379 HIS A C 1
ATOM 3075 O O . HIS A 1 379 ? -4.685 25.174 -80.557 1.00 41.03 379 HIS A O 1
ATOM 3081 N N . GLY A 1 380 ? -6.580 25.425 -81.768 1.00 47.91 380 GLY A N 1
ATOM 3082 C CA . GLY A 1 380 ? -7.225 26.418 -80.905 1.00 47.91 380 GLY A CA 1
ATOM 3083 C C . GLY A 1 380 ? -7.470 27.781 -81.542 1.00 47.91 380 GLY A C 1
ATOM 3084 O O . GLY A 1 380 ? -6.875 28.744 -81.094 1.00 47.91 380 GLY A O 1
ATOM 3085 N N . GLU A 1 381 ? -8.324 27.848 -82.566 1.00 44.84 381 GLU A N 1
ATOM 3086 C CA . GLU A 1 381 ? -9.280 28.939 -82.850 1.00 44.84 381 GLU A CA 1
ATOM 3087 C C . GLU A 1 381 ? -9.921 28.672 -84.223 1.00 44.84 381 GLU A C 1
ATOM 3089 O O . GLU A 1 381 ? -9.243 28.300 -85.182 1.00 44.84 381 GLU A O 1
ATOM 3094 N N . ALA A 1 382 ? -11.249 28.766 -84.316 1.00 51.09 382 ALA A N 1
ATOM 3095 C CA . ALA A 1 382 ? -11.951 28.565 -85.581 1.00 51.09 382 ALA A CA 1
ATOM 3096 C C . ALA A 1 382 ? -11.575 29.703 -86.554 1.00 51.09 382 ALA A C 1
ATOM 3098 O O . ALA A 1 382 ? -11.748 30.868 -86.190 1.00 51.09 382 ALA A O 1
ATOM 3099 N N . PRO A 1 383 ? -11.072 29.410 -87.769 1.00 58.16 383 PRO A N 1
ATOM 3100 C CA . PRO A 1 383 ? -10.644 30.450 -88.696 1.00 58.16 383 PRO A CA 1
ATOM 3101 C C . PRO A 1 383 ? -11.859 31.244 -89.176 1.00 58.16 383 PRO A C 1
ATOM 3103 O O . PRO A 1 383 ? -12.887 30.669 -89.551 1.00 58.16 383 PRO A O 1
ATOM 3106 N N . SER A 1 384 ? -11.750 32.572 -89.147 1.00 67.38 384 SER A N 1
ATOM 3107 C CA . SER A 1 384 ? -12.840 33.451 -89.554 1.00 67.38 384 SER A CA 1
ATOM 3108 C C . SER A 1 384 ? -13.139 33.262 -91.046 1.00 67.38 384 SER A C 1
ATOM 3110 O O . SER A 1 384 ? -12.256 32.970 -91.856 1.00 67.38 384 SER A O 1
ATOM 3112 N N . LEU A 1 385 ? -14.401 33.450 -91.442 1.00 65.31 385 LEU A N 1
ATOM 3113 C CA . LEU A 1 385 ? -14.835 33.352 -92.843 1.00 65.31 385 LEU A CA 1
ATOM 3114 C C . LEU A 1 385 ? -14.063 34.318 -93.773 1.00 65.31 385 LEU A C 1
ATOM 3116 O O . LEU A 1 385 ? -14.022 34.121 -94.989 1.00 65.31 385 LEU A O 1
ATOM 3120 N N . GLU A 1 386 ? -13.415 35.334 -93.206 1.00 66.69 386 GLU A N 1
ATOM 3121 C CA . GLU A 1 386 ? -12.612 36.312 -93.929 1.00 66.69 386 GLU A CA 1
ATOM 3122 C C . GLU A 1 386 ? -11.179 35.813 -94.207 1.00 66.69 386 GLU A C 1
ATOM 3124 O O . GLU A 1 386 ? -10.667 36.042 -95.305 1.00 66.69 386 GLU A O 1
ATOM 3129 N N . ASP A 1 387 ? -10.592 35.000 -93.320 1.00 69.56 387 ASP A N 1
ATOM 3130 C CA . ASP A 1 387 ? -9.285 34.350 -93.541 1.00 69.56 387 ASP A CA 1
ATOM 3131 C C . ASP A 1 387 ? -9.351 33.307 -94.664 1.00 69.56 387 ASP A C 1
ATOM 3133 O O . ASP A 1 387 ? -8.418 33.146 -95.464 1.00 69.56 387 ASP A O 1
ATOM 3137 N N . LEU A 1 388 ? -10.493 32.622 -94.776 1.00 69.81 388 LEU A N 1
ATOM 3138 C CA . LEU A 1 388 ? -10.744 31.662 -95.849 1.00 69.81 388 LEU A CA 1
ATOM 3139 C C . LEU A 1 388 ? -10.864 32.372 -97.208 1.00 69.81 388 LEU A C 1
ATOM 3141 O O . LEU A 1 388 ? -10.291 31.918 -98.203 1.00 69.81 388 LEU A O 1
ATOM 3145 N N . LYS A 1 389 ? -11.539 33.531 -97.248 1.00 72.81 389 LYS A N 1
ATOM 3146 C CA . LYS A 1 389 ? -11.607 34.374 -98.452 1.00 72.81 389 LYS A CA 1
ATOM 3147 C C . LYS A 1 389 ? -10.242 34.944 -98.823 1.00 72.81 389 LYS A C 1
ATOM 3149 O O . LYS A 1 389 ? -9.919 34.996 -100.009 1.00 72.81 389 LYS A O 1
ATOM 3154 N N . GLU A 1 390 ? -9.429 35.361 -97.855 1.00 72.88 390 GLU A N 1
ATOM 3155 C CA . GLU A 1 390 ? -8.096 35.897 -98.139 1.00 72.88 390 GLU A CA 1
ATOM 3156 C C . GLU A 1 390 ? -7.143 34.812 -98.657 1.00 72.88 390 GLU A C 1
ATOM 3158 O O . GLU A 1 390 ? -6.417 35.033 -99.631 1.00 72.88 390 GLU A O 1
ATOM 3163 N N . THR A 1 391 ? -7.215 33.606 -98.095 1.00 70.88 391 THR A N 1
ATOM 3164 C CA . THR A 1 391 ? -6.454 32.446 -98.581 1.00 70.88 391 THR A CA 1
ATOM 3165 C C . THR A 1 391 ? -6.866 32.071 -100.008 1.00 70.88 391 THR A C 1
ATOM 3167 O O . THR A 1 391 ? -6.004 31.853 -100.864 1.00 70.88 391 THR A O 1
ATOM 3170 N N . ALA A 1 392 ? -8.169 32.094 -100.313 1.00 68.25 392 ALA A N 1
ATOM 3171 C CA . ALA A 1 392 ? -8.677 31.876 -101.666 1.00 68.25 392 ALA A CA 1
ATOM 3172 C C . ALA A 1 392 ? -8.196 32.957 -102.652 1.00 68.25 392 ALA A C 1
ATOM 3174 O O . ALA A 1 392 ? -7.768 32.633 -103.764 1.00 68.25 392 ALA A O 1
ATOM 3175 N N . ARG A 1 393 ? -8.173 34.237 -102.250 1.00 71.75 393 ARG A N 1
ATOM 3176 C CA . ARG A 1 393 ? -7.604 35.311 -103.085 1.00 71.75 393 ARG A CA 1
ATOM 3177 C C . ARG A 1 393 ? -6.113 35.090 -103.342 1.00 71.75 393 ARG A C 1
ATOM 3179 O O . ARG A 1 393 ? -5.693 35.207 -104.486 1.00 71.75 393 ARG A O 1
ATOM 3186 N N . ARG A 1 394 ? -5.320 34.711 -102.330 1.00 70.75 394 ARG A N 1
ATOM 3187 C CA . ARG A 1 394 ? -3.871 34.460 -102.483 1.00 70.75 394 ARG A CA 1
ATOM 3188 C C . ARG A 1 394 ? -3.569 33.310 -103.446 1.00 70.75 394 ARG A C 1
ATOM 3190 O O . ARG A 1 394 ? -2.694 33.463 -104.293 1.00 70.75 394 ARG A O 1
ATOM 3197 N N . LEU A 1 395 ? -4.326 32.213 -103.377 1.00 65.44 395 LEU A N 1
ATOM 3198 C CA . LEU A 1 395 ? -4.207 31.098 -104.327 1.00 65.44 395 LEU A CA 1
ATOM 3199 C C . LEU A 1 395 ? -4.576 31.515 -105.756 1.00 65.44 395 LEU A C 1
ATOM 3201 O O . LEU A 1 395 ? -3.928 31.104 -106.715 1.00 65.44 395 LEU A O 1
ATOM 3205 N N . THR A 1 396 ? -5.577 32.383 -105.901 1.00 65.50 396 THR A N 1
ATOM 3206 C CA . THR A 1 396 ? -6.004 32.894 -107.211 1.00 65.50 396 THR A CA 1
ATOM 3207 C C . THR A 1 396 ? -5.017 33.917 -107.790 1.00 65.50 396 THR A C 1
ATOM 3209 O O . THR A 1 396 ? -5.030 34.155 -108.996 1.00 65.50 396 THR A O 1
ATOM 3212 N N . SER A 1 397 ? -4.151 34.518 -106.973 1.00 66.44 397 SER A N 1
ATOM 3213 C CA . SER A 1 397 ? -3.123 35.480 -107.401 1.00 66.44 397 SER A CA 1
ATOM 3214 C C . SER A 1 397 ? -1.785 34.832 -107.775 1.00 66.44 397 SER A C 1
ATOM 3216 O O . SER A 1 397 ? -0.949 35.492 -108.390 1.00 66.44 397 SER A O 1
ATOM 3218 N N . ASP A 1 398 ? -1.560 33.563 -107.418 1.00 71.44 398 ASP A N 1
ATOM 3219 C CA . ASP A 1 398 ? -0.308 32.858 -107.705 1.00 71.44 398 ASP A CA 1
ATOM 3220 C C . ASP A 1 398 ? -0.220 32.491 -109.200 1.00 71.44 398 ASP A C 1
ATOM 3222 O O . ASP A 1 398 ? -0.990 31.680 -109.726 1.00 71.44 398 ASP A O 1
ATOM 3226 N N . SER A 1 399 ? 0.733 33.109 -109.901 1.00 68.38 399 SER A N 1
ATOM 3227 C CA . SER A 1 399 ? 0.950 32.923 -111.338 1.00 68.38 399 SER A CA 1
ATOM 3228 C C . SER A 1 399 ? 1.379 31.496 -111.694 1.00 68.38 399 SER A C 1
ATOM 3230 O O . SER A 1 399 ? 1.007 30.999 -112.758 1.00 68.38 399 SER A O 1
ATOM 3232 N N . CYS A 1 400 ? 2.086 30.801 -110.798 1.00 68.00 400 CYS A N 1
ATOM 3233 C CA . CYS A 1 400 ? 2.541 29.427 -111.005 1.00 68.00 400 CYS A CA 1
ATOM 3234 C C . CYS A 1 400 ? 1.389 28.431 -110.817 1.00 68.00 400 CYS A C 1
ATOM 3236 O O . CYS A 1 400 ? 1.242 27.476 -111.587 1.00 68.00 400 CYS A O 1
ATOM 3238 N N . PHE A 1 401 ? 0.517 28.690 -109.839 1.00 69.94 401 PHE A N 1
ATOM 3239 C CA . PHE A 1 401 ? -0.716 27.927 -109.659 1.00 69.94 401 PHE A CA 1
ATOM 3240 C C . PHE A 1 401 ? -1.658 28.107 -110.854 1.00 69.94 401 PHE A C 1
ATOM 3242 O O . PHE A 1 401 ? -2.111 27.110 -111.413 1.00 69.94 401 PHE A O 1
ATOM 3249 N N . ARG A 1 402 ? -1.867 29.345 -111.330 1.00 68.19 402 ARG A N 1
ATOM 3250 C CA . ARG A 1 402 ? -2.645 29.612 -112.554 1.00 68.19 402 ARG A CA 1
ATOM 3251 C C . ARG A 1 402 ? -2.095 28.872 -113.764 1.00 68.19 402 ARG A C 1
ATOM 3253 O O . ARG A 1 402 ? -2.876 28.292 -114.509 1.00 68.19 402 ARG A O 1
ATOM 3260 N N . GLN A 1 403 ? -0.774 28.855 -113.943 1.00 69.56 403 GLN A N 1
ATOM 3261 C CA . GLN A 1 403 ? -0.142 28.174 -115.069 1.00 69.56 403 GLN A CA 1
ATOM 3262 C C . GLN A 1 403 ? -0.308 26.651 -114.974 1.00 69.56 403 GLN A C 1
ATOM 3264 O O . GLN A 1 403 ? -0.632 26.013 -115.975 1.00 69.56 403 GLN A O 1
ATOM 3269 N N . ARG A 1 404 ? -0.186 26.059 -113.776 1.00 70.31 404 ARG A N 1
ATOM 3270 C CA . ARG A 1 404 ? -0.456 24.625 -113.558 1.00 70.31 404 ARG A CA 1
ATOM 3271 C C . ARG A 1 404 ? -1.931 24.271 -113.742 1.00 70.31 404 ARG A C 1
ATOM 3273 O O . ARG A 1 404 ? -2.206 23.264 -114.382 1.00 70.31 404 ARG A O 1
ATOM 3280 N N . VAL A 1 405 ? -2.861 25.088 -113.247 1.00 69.75 405 VAL A N 1
ATOM 3281 C CA . VAL A 1 405 ? -4.307 24.883 -113.437 1.00 69.75 405 VAL A CA 1
ATOM 3282 C C . VAL A 1 405 ? -4.680 25.002 -114.915 1.00 69.75 405 VAL A C 1
ATOM 3284 O O . VAL A 1 405 ? -5.341 24.108 -115.426 1.00 69.75 405 VAL A O 1
ATOM 3287 N N . TYR A 1 406 ? -4.170 26.006 -115.640 1.00 69.31 406 TYR A N 1
ATOM 3288 C CA . TYR A 1 406 ? -4.341 26.101 -117.096 1.00 69.31 406 TYR A CA 1
ATOM 3289 C C . TYR A 1 406 ? -3.786 24.874 -117.819 1.00 69.31 406 TYR A C 1
ATOM 3291 O O . TYR A 1 406 ? -4.430 24.370 -118.729 1.00 69.31 406 TYR A O 1
ATOM 3299 N N . THR A 1 407 ? -2.626 24.358 -117.400 1.00 70.88 407 THR A N 1
ATOM 3300 C CA . THR A 1 407 ? -2.025 23.147 -117.990 1.00 70.88 407 THR A CA 1
ATOM 3301 C C . THR A 1 407 ? -2.854 21.890 -117.703 1.00 70.88 407 THR A C 1
ATOM 3303 O O . THR A 1 407 ? -2.862 20.965 -118.505 1.00 70.88 407 THR A O 1
ATOM 3306 N N . ILE A 1 408 ? -3.544 21.827 -116.561 1.00 72.25 408 ILE A N 1
ATOM 3307 C CA . ILE A 1 408 ? -4.421 20.701 -116.208 1.00 72.25 408 ILE A CA 1
ATOM 3308 C C . ILE A 1 408 ? -5.741 20.789 -116.982 1.00 72.25 408 ILE A C 1
ATOM 3310 O O . ILE A 1 408 ? -6.127 19.799 -117.588 1.00 72.25 408 ILE A O 1
ATOM 3314 N N . ILE A 1 409 ? -6.371 21.966 -117.043 1.00 68.88 409 ILE A N 1
ATOM 3315 C CA . ILE A 1 409 ? -7.615 22.189 -117.800 1.00 68.88 409 ILE A CA 1
ATOM 3316 C C . ILE A 1 409 ? -7.385 21.947 -119.297 1.00 68.88 409 ILE A C 1
ATOM 3318 O O . ILE A 1 409 ? -8.098 21.159 -119.903 1.00 68.88 409 ILE A O 1
ATOM 3322 N N . THR A 1 410 ? -6.316 22.505 -119.875 1.00 65.69 410 THR A N 1
ATOM 3323 C CA . THR A 1 410 ? -5.967 22.259 -121.289 1.00 65.69 410 THR A CA 1
ATOM 3324 C C . THR A 1 410 ? -5.608 20.804 -121.582 1.00 65.69 410 THR A C 1
ATOM 3326 O O . THR A 1 410 ? -5.782 20.372 -122.712 1.00 65.69 410 THR A O 1
ATOM 3329 N N . ARG A 1 411 ? -5.144 20.028 -120.590 1.00 59.91 411 ARG A N 1
ATOM 3330 C CA . ARG A 1 411 ? -4.962 18.574 -120.730 1.00 59.91 411 ARG A CA 1
ATOM 3331 C C . ARG A 1 411 ? -6.282 17.805 -120.666 1.00 59.91 411 ARG A C 1
ATOM 3333 O O . ARG A 1 411 ? -6.354 16.723 -121.236 1.00 59.91 411 ARG A O 1
ATOM 3340 N N . GLN A 1 412 ? -7.293 18.331 -119.983 1.00 58.41 412 GLN A N 1
ATOM 3341 C CA . GLN A 1 412 ? -8.599 17.690 -119.830 1.00 58.41 412 GLN A CA 1
ATOM 3342 C C . GLN A 1 412 ? -9.498 17.965 -121.048 1.00 58.41 412 GLN A C 1
ATOM 3344 O O . GLN A 1 412 ? -10.072 17.025 -121.588 1.00 58.41 412 GLN A O 1
ATOM 3349 N N . ASP A 1 413 ? -9.466 19.185 -121.596 1.00 56.22 413 ASP A N 1
ATOM 3350 C CA . ASP A 1 413 ? -10.156 19.541 -122.852 1.00 56.22 413 ASP A CA 1
ATOM 3351 C C . ASP A 1 413 ? -9.620 18.763 -124.074 1.00 56.22 413 ASP A C 1
ATOM 3353 O O . ASP A 1 413 ? -10.356 18.466 -125.017 1.00 56.22 413 ASP A O 1
ATOM 3357 N N . THR A 1 414 ? -8.337 18.375 -124.057 1.00 57.16 414 THR A N 1
ATOM 3358 C CA . THR A 1 414 ? -7.747 17.506 -125.091 1.00 57.16 414 THR A CA 1
ATOM 3359 C C . THR A 1 414 ? -8.133 16.032 -124.960 1.00 57.16 414 THR A C 1
ATOM 3361 O O . THR A 1 414 ? -7.939 15.290 -125.916 1.00 57.16 414 THR A O 1
ATOM 3364 N N . VAL A 1 415 ? -8.663 15.602 -123.809 1.00 56.59 415 VAL A N 1
ATOM 3365 C CA . VAL A 1 415 ? -9.111 14.215 -123.586 1.00 56.59 415 VAL A CA 1
ATOM 3366 C C . VAL A 1 415 ? -10.611 14.067 -123.868 1.00 56.59 415 VAL A C 1
ATOM 3368 O O . VAL A 1 415 ? -11.014 13.021 -124.354 1.00 56.59 415 VAL A O 1
ATOM 3371 N N . GLU A 1 416 ? -11.426 15.113 -123.689 1.00 53.84 416 GLU A N 1
ATOM 3372 C CA . GLU A 1 416 ? -12.861 15.085 -124.047 1.00 53.84 416 GLU A CA 1
ATOM 3373 C C . GLU A 1 416 ? -13.152 15.387 -125.534 1.00 53.84 416 GLU A C 1
ATOM 3375 O O . GLU A 1 416 ? -14.264 15.167 -125.997 1.00 53.84 416 GLU A O 1
ATOM 3380 N N . SER A 1 417 ? -12.161 15.835 -126.316 1.00 53.56 417 SER A N 1
ATOM 3381 C CA . SER A 1 417 ? -12.298 16.047 -127.775 1.00 53.56 417 SER A CA 1
ATOM 3382 C C . SER A 1 417 ? -11.836 14.847 -128.626 1.00 53.56 417 SER A C 1
ATOM 3384 O O . SER A 1 417 ? -11.667 14.972 -129.841 1.00 53.56 417 SER A O 1
ATOM 3386 N N . GLN A 1 418 ? -11.590 13.695 -127.991 1.00 53.50 418 GLN A N 1
ATOM 3387 C CA . GLN A 1 418 ? -11.296 12.411 -128.636 1.00 53.50 418 GLN A CA 1
ATOM 3388 C C . GLN A 1 418 ? -12.177 11.290 -128.051 1.00 53.50 418 GLN A C 1
ATOM 3390 O O . GLN A 1 418 ? -11.661 10.273 -127.597 1.00 53.50 418 GLN A O 1
ATOM 3395 N N . GLU A 1 419 ? -13.498 11.478 -128.101 1.00 40.03 419 GLU A N 1
ATOM 3396 C CA . GLU A 1 419 ? -14.499 10.412 -128.296 1.00 40.03 419 GLU A CA 1
ATOM 3397 C C . GLU A 1 419 ? -15.532 10.859 -129.336 1.00 40.03 419 GLU A C 1
ATOM 3399 O O . GLU A 1 419 ? -15.947 12.042 -129.289 1.00 40.03 419 GLU A O 1
#

Foldseek 3Di:
DDDDDDDDDDDDDDDDDPDPDPPPPPQPVFVDKDWKWWDDADDPDPDTDIWIWTDDLQKIFTAHPVQVVVCVVPVDHDPDGPDIDGLAQWDKAFDCDDPAGLKIWIDHPPGPDIIIIGDPDVVVSVVVRVSSVVSNVVVVVVVVVVVVVVVVVVVVVVVVVVVVVVVVVVVVVVVVVVVVVVVVVVVVVVVVVVVVVVVVVVVVVVVVVVVVVVVVVVVVVVVVVVVVVVVVVVVVVVVVVVVVVVVVVVVVVVVVVVVVVVVVVVVVVVVVVVVVVVVVVVVLVVLLVVLVVLLVVLVPDPDDDPVSVVSNVVSVVSNVVVVVVVVVVVVCVVCVVVVVVVVVVVVVVVVVVVVVVVVVVVVVVVVVVVVVPPPDDDDDDDDDPVVVVVVVVVCVPDPVSVVVVVVVVVVVVVVVVPD

Secondary structure (DSSP, 8-state):
----------------SSS-SSTT-------EEEEEEEPPSSS-----EEEEEEEETTEEEEEETTHHHHHHHHS---SS-SEEEE-TT-EEEEEEETTEEEEEEEE-TTSSS-EEEE-SSHHHHHHHHHHHHHHHHHHHHHHHHHHHHHHHHHHHHHHHHHHHHHHHHHHHHHHHHHHHHHHHHHHHHHHHHHHHHHHHHHHHHHHHHHHHHHHHHHHHHHHHHHHHHHHHHHHHHHHHHHHHHHHHHHHHHHHHHHHHHHHHHHHHHHHHHHHHHHHHHHHHHHHHHHHHHHHHHHHH-S---HHHHHHHHHHHHHHHHHHHHHHHHHHHHHHHHHHHHHHHHHHHHHHHHHHHHHHHHHHHHHHHHHHSSSS-PPSS-PPPHHHHHHHHHHHHH-HHHHHHHHHHHHHHHHHHT--

Sequence (419 aa):
MFSSSKPSLFSPWTSMEQADSDVLDISTKVQLHGVLWKRPFGRPSAKWSRRFFIIKDSFLLYYAESEKKNFETNKYFNIHPKGVIPLGGCVVEAKEDQGMPFAMAINHEDFTGEIVLAAESESEQSQWLEMLQESGKVTWKNAQLGEAMIESLEAQGLQLAKEKQEYLDKLMEETEELSLQREQKAELERLNQVLEEEKQKFEEVVIELRAEQEQIKLFSLCSMCMCLLKENEQRAQVLQKEREFYSSQSQALQQSLSQLTADKQQIEGELKAEMESRAELEQQLKLAEEALKDLEQGLNCIERSHERDEKMRGDVSHLRKFFEECICAAEIEAKLPAIMKNAVYLHKAAARRIKSCRVQRHTSRQHWLKHSKSFVCPHGEAPSLEDLKETARRLTSDSCFRQRVYTIITRQDTVESQE

pLDDT: mean 80.13, std 17.49, range [31.33, 98.19]

InterPro domains:
  IPR001849 Pleckstrin homology domain [PF00169] (31-135)
  IPR001849 Pleckstrin homology domain [PS50003] (29-137)
  IPR001849 Pleckstrin homology domain [SM00233] (30-139)
  IPR011993 PH-like domain superfamily [G3DSA:2.30.29.30] (24-135)

Organism: Pygocentrus nattereri (NCBI:txid42514)

Radius of gyration: 96.13 Å; chains: 1; bounding box: 161×68×233 Å